Protein AF-E6PV03-F1 (afdb_monomer)

Foldseek 3Di:
DAAAPQQRFDFADDDDPDQWHHHPQQDDGPTDDDDGCSQLVVPPQPCSNQLSQLQHIFHPPDPVRVVLNVLSSVLSVLLSVQCRVPAHALVSLVVSVVVDPPVSNVSSLVRGPPPGPSSVRNVVSVVVVVVVVVVVVVVVVVVPPPPPQDFAPQLVVLLVVQLVVLVVVLVVCVVVVHDRDPVVSVVLSVLSVVLRSQCVVVVDRHQQPDDQVSLVVVCVVDPVVSQQSNVVSVVSCVVPHDYPDDHDRDDPPDDQLLVQADDPVCLVVLLVLLVPDPDLLLSLQLCCCQAQLAALQQLQQFFLLQWDDDPNFIWGCAQNDTHTDDPVSVVSLCVQPVCSNVRNDPDSHTSDPDHSVVSNVSNCVSSVDDSRNSSLNNLLVVVVVPPVPLVVCCRRNVDDSVSSVSSVVVVVVVVVVPPPPVVVVVVVCVVVVVDDD

Secondary structure (DSSP, 8-state):
-EE-TTT--EE--------EE--TTTSSS--SSPPPTT-GGGS--TTHHHHHHTS--EETT-HHHHHHHHHHHHHHHHHHHHTTTS---HHHHHHHHHHS-HHHHHHHHTTS-TT-HHHHHHHHHHHHHHHHHHHHHHHHHHTT-----PPPHHHHHHHHHHHHHHHHHHHHHHHTTPPP-HHHHHHHHHHHHHHHHHHHHTT--SGGG--HHHHHHHHHHS-HHHHHHHHHHHHHHHHHS--SSPPPP----PPPHHHHSPPGGGHHHHHHHHHT-S-HHHHHHHHHHHHH---HHHHTT-BGGGEEEETTEEEEEETTEEEEPPHHHHHHHHHH-GGGTTT------BS--S-HHHHHHHHHHHH-S-HHHHHHHHHHHHHHTT---HHHHHHHH---HHHHHHHHHHHHHHHHHHS-HHHHHHHHHHHTTS---

InterPro domains:
  IPR010998 Integrase/recombinase, N-terminal [G3DSA:1.10.150.130] (172-252)
  IPR044068 Core-binding (CB) domain [PS51900] (164-245)

Organism: NCBI:txid410659

Mean predicted aligned error: 17.63 Å

Nearest PDB structures (foldseek):
  1drg-assembly1_A  TM=5.886E-01  e=5.522E-05  Punavirus P1
  1z19-assembly1_B-2  TM=5.771E-01  e=4.514E-05  Lambdavirus lambda
  1p7d-assembly2_B  TM=5.827E-01  e=1.367E-04  Lambdavirus lambda
  5j0n-assembly1_H  TM=6.116E-01  e=5.891E-04  Lambdavirus lambda
  1z19-assembly1_A-2  TM=5.541E-01  e=4.816E-04  Lambdavirus lambda

Sequence (437 aa):
MRTCNVCGGSFTAPVQHDDRRHNCLSISGAVVGALPKECWQNSDHPYARDLLASMPSYLQRSAGTESSHRLRFAITTRVYGLTRDGRLTTEQVDELLRDFRPRSVHLFMERLPAHSSIRAQLENSLKQVRQRDKAETQAKKVLRERPVIMLPEDFERGVMLFVEKTHRIAEIKHRHGHRYSANTVRKRGYDARAFCEFLAGQGLQQWPQVAQHHLDDYISATDRWAAARAYTFLQFIRQNFRLTQRFVRPKLRLKPPAEAVMPIAEIPAVLKRLIGFSDPQAVVAGLFLALFAQTPTRSAGLTFGDFRKRDGRVEALFAEQWTPLDPLTTRYLEQLAPAVVDDAAVSDTRLFRYSAAYLGRKVGQAVGVPLRPLRLGAVANLIRSGITDRGALHRVLGVSLPTLAYVEKVFEWDLHMTVDPEMVKSRNEVIRGERTE

pLDDT: mean 84.19, std 11.65, range [42.91, 97.62]

Structure (mmCIF, N/CA/C/O backbone):
data_AF-E6PV03-F1
#
_entry.id   AF-E6PV03-F1
#
loop_
_atom_site.group_PDB
_atom_site.id
_atom_site.type_symbol
_atom_site.label_atom_id
_atom_site.label_alt_id
_atom_site.label_comp_id
_atom_site.label_asym_id
_atom_site.label_entity_id
_atom_site.label_seq_id
_atom_site.pdbx_PDB_ins_code
_atom_site.Cartn_x
_atom_site.Cartn_y
_atom_site.Cartn_z
_atom_site.occupancy
_atom_site.B_iso_or_equiv
_atom_site.auth_seq_id
_atom_site.auth_comp_id
_atom_site.auth_asym_id
_atom_site.auth_atom_id
_atom_site.pdbx_PDB_model_num
ATOM 1 N N . MET A 1 1 ? -5.466 -13.867 -51.553 1.00 78.56 1 MET A N 1
ATOM 2 C CA . MET A 1 1 ? -6.750 -13.607 -50.862 1.00 78.56 1 MET A CA 1
ATOM 3 C C . MET A 1 1 ? -6.515 -13.720 -49.357 1.00 78.56 1 MET A C 1
ATOM 5 O O . MET A 1 1 ? -5.754 -14.596 -48.962 1.00 78.56 1 MET A O 1
ATOM 9 N N . ARG A 1 2 ? -7.058 -12.815 -48.534 1.00 82.38 2 ARG A N 1
ATOM 10 C CA . ARG A 1 2 ? -6.877 -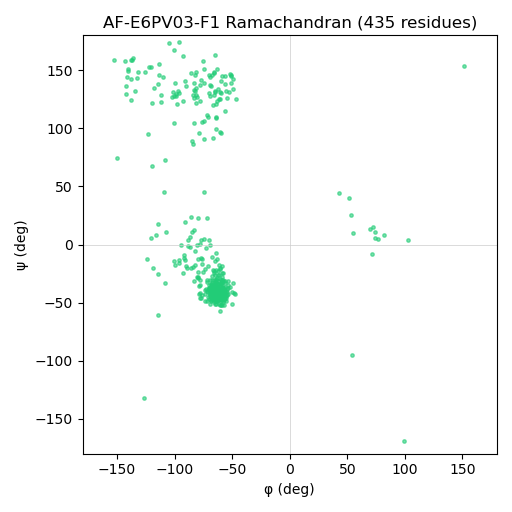12.782 -47.067 1.00 82.38 2 ARG A CA 1
ATOM 11 C C . ARG A 1 2 ? -8.238 -12.765 -46.366 1.00 82.38 2 ARG A C 1
ATOM 13 O O . ARG A 1 2 ? -9.171 -12.166 -46.888 1.00 82.38 2 ARG A O 1
ATOM 20 N N . THR A 1 3 ? -8.326 -13.360 -45.178 1.00 87.25 3 THR A N 1
ATOM 21 C CA . THR A 1 3 ? -9.543 -13.376 -44.347 1.00 87.25 3 THR A CA 1
ATOM 22 C C . THR A 1 3 ? -9.464 -12.303 -43.264 1.00 87.25 3 THR A C 1
ATOM 24 O O . THR A 1 3 ? -8.490 -12.249 -42.511 1.00 87.25 3 THR A O 1
ATOM 27 N N . CYS A 1 4 ? -10.491 -11.461 -43.157 1.00 87.62 4 CYS A N 1
ATOM 28 C CA . CYS A 1 4 ? -10.584 -10.437 -42.121 1.00 87.62 4 CYS A CA 1
ATOM 29 C C . CYS A 1 4 ? -10.710 -11.063 -40.726 1.00 87.62 4 CYS A C 1
ATOM 31 O O . CYS A 1 4 ? -11.600 -11.874 -40.476 1.00 87.62 4 CYS A O 1
ATOM 33 N N . ASN A 1 5 ? -9.871 -10.636 -39.782 1.00 87.50 5 ASN A N 1
ATOM 34 C CA . ASN A 1 5 ? -9.888 -11.125 -38.396 1.00 87.50 5 ASN A CA 1
ATOM 35 C C . ASN A 1 5 ? -11.018 -10.549 -37.512 1.00 87.50 5 ASN A C 1
ATOM 37 O O . ASN A 1 5 ? -11.038 -10.839 -36.313 1.00 87.50 5 ASN A O 1
ATOM 41 N N . VAL A 1 6 ? -11.911 -9.733 -38.087 1.00 89.62 6 VAL A N 1
ATOM 42 C CA . VAL A 1 6 ? -13.109 -9.179 -37.433 1.00 89.62 6 VAL A CA 1
ATOM 43 C C . VAL A 1 6 ? -14.378 -9.720 -38.092 1.00 89.62 6 VAL A C 1
ATOM 45 O O . VAL A 1 6 ? -15.160 -10.387 -37.429 1.00 89.62 6 VAL A O 1
ATOM 48 N N . CYS A 1 7 ? -14.587 -9.475 -39.391 1.00 87.88 7 CYS A N 1
ATOM 49 C CA . CYS A 1 7 ? -15.827 -9.877 -40.069 1.00 87.88 7 CYS A CA 1
ATOM 50 C C . CYS A 1 7 ? -15.788 -11.261 -40.731 1.00 87.88 7 CYS A C 1
ATOM 52 O O . CYS A 1 7 ? -16.811 -11.711 -41.230 1.00 87.88 7 CYS A O 1
ATOM 54 N N . GLY A 1 8 ? -14.626 -11.919 -40.811 1.00 86.44 8 GLY A N 1
ATOM 55 C CA . GLY A 1 8 ? -14.487 -13.218 -41.485 1.00 86.44 8 GLY A CA 1
ATOM 56 C C . GLY A 1 8 ? -14.582 -13.176 -43.017 1.00 86.44 8 GLY A C 1
ATOM 57 O O . GLY A 1 8 ? -14.267 -14.170 -43.664 1.00 86.44 8 GLY A O 1
ATOM 58 N N . GLY A 1 9 ? -14.948 -12.037 -43.612 1.00 86.94 9 GLY A N 1
ATOM 59 C CA . GLY A 1 9 ? -14.995 -11.855 -45.062 1.00 86.94 9 GLY A CA 1
ATOM 60 C C . GLY A 1 9 ? -13.611 -11.929 -45.712 1.00 86.94 9 GLY A C 1
ATOM 61 O O . GLY A 1 9 ? -12.599 -11.530 -45.121 1.00 86.94 9 GLY A O 1
ATOM 62 N N . SER A 1 10 ? -13.568 -12.434 -46.944 1.00 87.62 10 SER A N 1
ATOM 63 C CA . SER A 1 10 ? -12.335 -12.574 -47.723 1.00 87.62 10 SER A CA 1
ATOM 64 C C . SER A 1 10 ? -12.141 -11.418 -48.698 1.00 87.62 10 SER A C 1
ATOM 66 O O . SER A 1 10 ? -13.057 -11.069 -49.431 1.00 87.62 10 SER A O 1
ATOM 68 N N . PHE A 1 11 ? -10.942 -10.839 -48.726 1.00 84.06 11 PHE A N 1
ATOM 69 C CA . PHE A 1 11 ? -10.606 -9.695 -49.576 1.00 84.06 11 PHE A CA 1
ATOM 70 C C . PHE A 1 11 ? -9.243 -9.858 -50.261 1.00 84.06 11 PHE A C 1
ATOM 72 O O . PHE A 1 11 ? -8.391 -10.656 -49.844 1.00 84.06 11 PHE A O 1
ATOM 79 N N . THR A 1 12 ? -9.035 -9.095 -51.334 1.00 82.06 12 THR A N 1
ATOM 80 C CA . THR A 1 12 ? -7.774 -9.058 -52.080 1.00 82.06 12 THR A CA 1
ATOM 81 C C . THR A 1 12 ? -6.963 -7.845 -51.648 1.00 82.06 12 THR A C 1
ATOM 83 O O . THR A 1 12 ? -7.455 -6.723 -51.604 1.00 82.06 12 THR A O 1
ATOM 86 N N . ALA A 1 13 ? -5.703 -8.075 -51.304 1.00 79.44 13 ALA A N 1
ATOM 87 C CA . ALA A 1 13 ? -4.767 -7.033 -50.919 1.00 79.44 13 ALA A CA 1
ATOM 88 C C . ALA A 1 13 ? -3.371 -7.385 -51.450 1.00 79.44 13 ALA A C 1
ATOM 90 O O . ALA A 1 13 ? -3.120 -8.572 -51.702 1.00 79.44 13 ALA A O 1
ATOM 91 N N . PRO A 1 14 ? -2.472 -6.394 -51.606 1.00 78.31 14 PRO A N 1
ATOM 92 C CA . PRO A 1 14 ? -1.094 -6.637 -52.013 1.00 78.31 14 PRO A CA 1
ATOM 93 C C . PRO A 1 14 ? -0.421 -7.689 -51.128 1.00 78.31 14 PRO A C 1
ATOM 95 O O . PRO A 1 14 ? -0.708 -7.794 -49.930 1.00 78.31 14 PRO A O 1
ATOM 98 N N . VAL A 1 15 ? 0.478 -8.479 -51.717 1.00 73.31 15 VAL A N 1
ATOM 99 C CA . VAL A 1 15 ? 1.270 -9.452 -50.962 1.00 73.31 15 VAL A CA 1
ATOM 100 C C . VAL A 1 15 ? 2.161 -8.683 -49.990 1.00 73.31 15 VAL A C 1
ATOM 102 O O . VAL A 1 15 ? 3.094 -8.000 -50.393 1.00 73.31 15 VAL A O 1
ATOM 105 N N . GLN A 1 16 ? 1.857 -8.786 -48.700 1.00 69.12 16 GLN A N 1
ATOM 106 C CA . GLN A 1 16 ? 2.743 -8.347 -47.631 1.00 69.12 16 GLN A CA 1
ATOM 107 C C . GLN A 1 16 ? 3.406 -9.591 -47.044 1.00 69.12 16 GLN A C 1
ATOM 109 O O . GLN A 1 16 ? 2.703 -10.528 -46.663 1.00 69.12 16 GLN A O 1
ATOM 114 N N . HIS A 1 17 ? 4.735 -9.611 -46.960 1.00 71.88 17 HIS A N 1
ATOM 115 C CA . HIS A 1 17 ? 5.503 -10.695 -46.334 1.00 71.88 17 HIS A CA 1
ATOM 116 C C . HIS A 1 17 ? 5.414 -10.648 -44.793 1.00 71.88 17 HIS A C 1
ATOM 118 O O . HIS A 1 17 ? 6.428 -10.731 -44.104 1.00 71.88 17 HIS A O 1
ATOM 124 N N . ASP A 1 18 ? 4.210 -10.454 -44.243 1.00 75.31 18 ASP A N 1
ATOM 125 C CA . ASP A 1 18 ? 3.964 -10.399 -42.804 1.00 75.31 18 ASP A CA 1
ATOM 126 C C . ASP A 1 18 ? 3.027 -11.521 -42.332 1.00 75.31 18 ASP A C 1
ATOM 128 O O . ASP A 1 18 ? 1.977 -11.779 -42.912 1.00 75.31 18 ASP A O 1
ATOM 132 N N . ASP A 1 19 ? 3.389 -12.181 -41.229 1.00 79.44 19 ASP A N 1
ATOM 133 C CA . ASP A 1 19 ? 2.574 -13.242 -40.607 1.00 79.44 19 ASP A CA 1
ATOM 134 C C . ASP A 1 19 ? 1.430 -12.675 -39.745 1.00 79.44 19 ASP A C 1
ATOM 136 O O . ASP A 1 19 ? 0.974 -13.295 -38.772 1.00 79.44 19 ASP A O 1
ATOM 140 N N . ARG A 1 20 ? 1.004 -11.437 -40.014 1.00 83.25 20 ARG A N 1
ATOM 141 C CA . ARG A 1 20 ? -0.035 -10.780 -39.222 1.00 83.25 20 ARG A CA 1
ATOM 142 C C . ARG A 1 20 ? -1.399 -11.051 -39.829 1.00 83.25 20 ARG A C 1
ATOM 144 O O . ARG A 1 20 ? -1.598 -11.004 -41.039 1.00 83.25 20 ARG A O 1
ATOM 151 N N . ARG A 1 21 ? -2.386 -11.265 -38.962 1.00 84.44 21 ARG A N 1
ATOM 152 C CA . ARG A 1 21 ? -3.791 -11.198 -39.358 1.00 84.44 21 ARG A CA 1
ATOM 153 C C . ARG A 1 21 ? -4.241 -9.747 -39.364 1.00 84.44 21 ARG A C 1
ATOM 155 O O . ARG A 1 21 ? -4.018 -9.035 -38.386 1.00 84.44 21 ARG A O 1
ATOM 162 N N . HIS A 1 22 ? -4.905 -9.348 -40.441 1.00 86.12 22 HIS A N 1
ATOM 163 C CA . HIS A 1 22 ? -5.385 -7.987 -40.672 1.00 86.12 22 HIS A CA 1
ATOM 164 C C . HIS A 1 22 ? -6.913 -7.945 -40.678 1.00 86.12 22 HIS A C 1
ATOM 166 O O . HIS A 1 22 ? -7.572 -8.946 -40.971 1.00 86.12 22 HIS A O 1
ATOM 172 N N . ASN A 1 23 ? -7.469 -6.778 -40.366 1.00 88.06 23 ASN A N 1
ATOM 173 C CA . ASN A 1 23 ? -8.867 -6.473 -40.640 1.00 88.06 23 ASN A CA 1
ATOM 174 C C . ASN A 1 23 ? -8.988 -5.697 -41.967 1.00 88.06 23 ASN A C 1
ATOM 176 O O . ASN A 1 23 ? -7.983 -5.316 -42.566 1.00 88.06 23 ASN A O 1
ATOM 180 N N . CYS A 1 24 ? -10.217 -5.443 -42.418 1.00 84.50 24 CYS A N 1
ATOM 181 C CA . CYS A 1 24 ? -10.499 -4.735 -43.674 1.00 84.50 24 CYS A CA 1
ATOM 182 C C . CYS A 1 24 ? -10.019 -3.265 -43.734 1.00 84.50 24 CYS A C 1
ATOM 184 O O . CYS A 1 24 ? -10.130 -2.642 -44.782 1.00 84.50 24 CYS A O 1
ATOM 186 N N . LEU A 1 25 ? -9.535 -2.701 -42.626 1.00 84.25 25 LEU A N 1
ATOM 187 C CA . LEU A 1 25 ? -9.000 -1.342 -42.486 1.00 84.25 25 LEU A CA 1
ATOM 188 C C . LEU A 1 25 ? -7.492 -1.328 -42.155 1.00 84.25 25 LEU A C 1
ATOM 190 O O . LEU A 1 25 ? -6.814 -0.350 -42.444 1.00 84.25 25 LEU A O 1
ATOM 194 N N . SER A 1 26 ? -6.953 -2.383 -41.534 1.00 78.38 26 SER A N 1
ATOM 195 C CA . SER A 1 26 ? -5.606 -2.382 -40.942 1.00 78.38 26 SER A CA 1
ATOM 196 C C . SER A 1 26 ? -4.474 -2.733 -41.911 1.00 78.38 26 SER A C 1
ATOM 198 O O . SER A 1 26 ? -3.322 -2.781 -41.482 1.00 78.38 26 SER A O 1
ATOM 200 N N . ILE A 1 27 ? -4.781 -3.051 -43.170 1.00 75.06 27 ILE A N 1
ATOM 201 C CA . ILE A 1 27 ? -3.772 -3.408 -44.168 1.00 75.06 27 ILE A CA 1
ATOM 202 C C . ILE A 1 27 ? -3.180 -2.141 -44.795 1.00 75.06 27 ILE A C 1
ATOM 204 O O . ILE A 1 27 ? -3.905 -1.255 -45.242 1.00 75.06 27 ILE A O 1
ATOM 208 N N . SER A 1 28 ? -1.852 -2.029 -44.810 1.00 57.84 28 SER A N 1
ATOM 209 C CA . SER A 1 28 ? -1.149 -0.916 -45.457 1.00 57.84 28 SER A CA 1
ATOM 210 C C . SER A 1 28 ? -1.178 -1.072 -46.984 1.00 57.84 28 SER A C 1
ATOM 212 O O . SER A 1 28 ? -0.322 -1.715 -47.584 1.00 57.84 28 SER A O 1
ATOM 214 N N . GLY A 1 29 ? -2.204 -0.502 -47.611 1.00 60.34 29 GLY A N 1
ATOM 215 C CA . GLY A 1 29 ? -2.418 -0.498 -49.059 1.00 60.34 29 GLY A CA 1
ATOM 216 C C . GLY A 1 29 ? -3.909 -0.421 -49.382 1.00 60.34 29 GLY A C 1
ATOM 217 O O . GLY A 1 29 ? -4.735 -0.832 -48.569 1.00 60.34 29 GLY A O 1
ATOM 218 N N . ALA A 1 30 ? -4.273 0.111 -50.551 1.00 59.94 30 ALA A N 1
ATOM 219 C CA . ALA A 1 30 ? -5.663 0.065 -50.995 1.00 59.94 30 ALA A CA 1
ATOM 220 C C . ALA A 1 30 ? -6.094 -1.406 -51.121 1.00 59.94 30 ALA A C 1
ATOM 222 O O . ALA A 1 30 ? -5.427 -2.197 -51.793 1.00 59.94 30 ALA A O 1
ATOM 223 N N . VAL A 1 31 ? -7.186 -1.786 -50.451 1.00 67.56 31 VAL A N 1
ATOM 224 C CA . VAL A 1 31 ? -7.862 -3.057 -50.735 1.00 67.56 31 VAL A CA 1
ATOM 225 C C . VAL A 1 31 ? -8.179 -3.064 -52.230 1.00 67.56 31 VAL A C 1
ATOM 227 O O . VAL A 1 31 ? -8.746 -2.105 -52.750 1.00 67.56 31 VAL A O 1
ATOM 230 N N . VAL A 1 32 ? -7.750 -4.108 -52.938 1.00 66.69 32 VAL A N 1
ATOM 231 C CA . VAL A 1 32 ? -7.944 -4.201 -54.386 1.00 66.69 32 VAL A CA 1
ATOM 232 C C . VAL A 1 32 ? -9.354 -4.734 -54.621 1.00 66.69 32 VAL A C 1
ATOM 234 O O . VAL A 1 32 ? -9.609 -5.921 -54.416 1.00 66.69 32 VAL A O 1
ATOM 237 N N . GLY A 1 33 ? -10.269 -3.851 -55.025 1.00 71.50 33 GLY A N 1
ATOM 238 C CA . GLY A 1 33 ? -11.676 -4.173 -55.284 1.00 71.50 33 GLY A CA 1
ATOM 239 C C . GLY A 1 33 ? -12.627 -3.815 -54.135 1.00 71.50 33 GLY A C 1
ATOM 240 O O . GLY A 1 33 ? -12.268 -3.096 -53.204 1.00 71.50 33 GLY A O 1
ATOM 241 N N . ALA A 1 34 ? -13.871 -4.295 -54.224 1.00 78.44 34 ALA A N 1
ATOM 242 C CA . ALA A 1 34 ? -14.907 -4.026 -53.227 1.00 78.44 34 ALA A CA 1
ATOM 243 C C . ALA A 1 34 ? -14.629 -4.742 -51.892 1.00 78.44 34 ALA A C 1
ATOM 245 O O . ALA A 1 34 ? -14.115 -5.863 -51.862 1.00 78.44 34 ALA A O 1
ATOM 246 N N . LEU A 1 35 ? -15.005 -4.106 -50.778 1.00 83.88 35 LEU A N 1
ATOM 247 C CA . LEU A 1 35 ? -14.954 -4.729 -49.455 1.00 83.88 35 LEU A CA 1
ATOM 248 C C . LEU A 1 35 ? -15.950 -5.906 -49.366 1.00 83.88 35 LEU A C 1
ATOM 250 O O . LEU A 1 35 ? -17.018 -5.836 -49.978 1.00 83.88 35 LEU A O 1
ATOM 254 N N . PRO A 1 36 ? -15.656 -6.957 -48.573 1.00 85.12 36 PRO A N 1
ATOM 255 C CA . PRO A 1 36 ? -16.579 -8.076 -48.365 1.00 85.12 36 PRO A CA 1
ATOM 256 C C . PRO A 1 36 ? -17.933 -7.594 -47.840 1.00 85.12 36 PRO A C 1
ATOM 258 O O . PRO A 1 36 ? -17.967 -6.673 -47.024 1.00 85.12 36 PRO A O 1
ATOM 261 N N . LYS A 1 37 ? -19.045 -8.227 -48.234 1.00 86.62 37 LYS A N 1
ATOM 262 C CA . LYS A 1 37 ? -20.396 -7.830 -47.780 1.00 86.62 37 LYS A CA 1
ATOM 263 C C . LYS A 1 37 ? -20.526 -7.835 -46.254 1.00 86.62 37 LYS A C 1
ATOM 265 O O . LYS A 1 37 ? -21.228 -7.007 -45.692 1.00 86.62 37 LYS A O 1
ATOM 270 N N . GLU A 1 38 ? -19.795 -8.721 -45.588 1.00 88.94 38 GLU A N 1
ATOM 271 C CA . GLU A 1 38 ? -19.766 -8.886 -44.134 1.00 88.94 38 GLU A CA 1
ATOM 272 C C . GLU A 1 38 ? -18.933 -7.801 -43.429 1.00 88.94 38 GLU A C 1
ATOM 274 O O . GLU A 1 38 ? -18.936 -7.702 -42.201 1.00 88.94 38 GLU A O 1
ATOM 279 N N . CYS A 1 39 ? -18.164 -7.001 -44.176 1.00 88.44 39 CYS A N 1
ATOM 280 C CA . CYS A 1 39 ? -17.342 -5.938 -43.617 1.00 88.44 39 CYS A CA 1
ATOM 281 C C . CYS A 1 39 ? -18.209 -4.920 -42.883 1.00 88.44 39 CYS A C 1
ATOM 283 O O . CYS A 1 39 ? -19.153 -4.378 -43.447 1.00 88.44 39 CYS A O 1
ATOM 285 N N . TRP A 1 40 ? -17.832 -4.568 -41.653 1.00 89.50 40 TRP A N 1
ATOM 286 C CA . TRP A 1 40 ? -18.573 -3.559 -40.899 1.00 89.50 40 TRP A CA 1
ATOM 287 C C . TRP A 1 40 ? -18.553 -2.186 -41.583 1.00 89.50 40 TRP A C 1
ATOM 289 O O . TRP A 1 40 ? -19.465 -1.403 -41.372 1.00 89.50 40 TRP A O 1
ATOM 299 N N . GLN A 1 41 ? -17.578 -1.887 -42.448 1.00 87.25 41 GLN A N 1
ATOM 300 C CA . GLN A 1 41 ? -17.604 -0.647 -43.243 1.00 87.25 41 GLN A CA 1
ATOM 301 C C . GLN A 1 41 ? -18.746 -0.612 -44.270 1.00 87.25 41 GLN A C 1
ATOM 303 O O . GLN A 1 41 ? -19.136 0.472 -44.679 1.00 87.25 41 GLN A O 1
ATOM 308 N N . ASN A 1 42 ? -19.279 -1.773 -44.663 1.00 87.75 42 ASN A N 1
ATOM 309 C CA . ASN A 1 42 ? -20.459 -1.886 -45.522 1.00 87.75 42 ASN A CA 1
ATOM 310 C C . ASN A 1 42 ? -21.768 -1.899 -44.716 1.00 87.75 42 ASN A C 1
ATOM 312 O O . ASN A 1 42 ? -22.841 -2.016 -45.298 1.00 87.75 42 ASN A O 1
ATOM 316 N N . SER A 1 43 ? -21.691 -1.828 -43.384 1.00 84.69 43 SER A N 1
ATOM 317 C CA . SER A 1 43 ? -22.871 -1.628 -42.548 1.00 84.69 43 SER A CA 1
ATOM 318 C C . SER A 1 43 ? -23.167 -0.137 -42.416 1.00 84.69 43 SER A C 1
ATOM 320 O O . SER A 1 43 ? -22.238 0.663 -42.307 1.00 84.69 43 SER A O 1
ATOM 322 N N . ASP A 1 44 ? -24.443 0.226 -42.298 1.00 87.06 44 ASP A N 1
ATOM 323 C CA . ASP A 1 44 ? -24.880 1.599 -41.990 1.00 87.06 44 ASP A CA 1
ATOM 324 C C . ASP A 1 44 ? -24.586 2.008 -40.528 1.00 87.06 44 ASP A C 1
ATOM 326 O O . ASP A 1 44 ? -25.241 2.877 -39.953 1.00 87.06 44 ASP A O 1
ATOM 330 N N . HIS A 1 45 ? -23.617 1.358 -39.875 1.00 91.38 45 HIS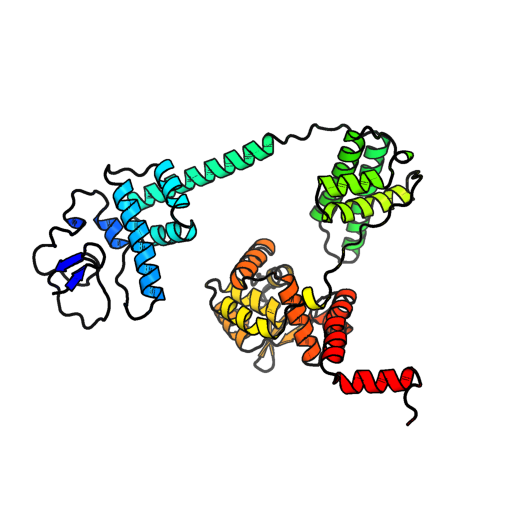 A N 1
ATOM 331 C CA . HIS A 1 45 ? -23.293 1.606 -38.482 1.00 91.38 45 HIS A CA 1
ATOM 332 C C . HIS A 1 45 ? -22.381 2.842 -38.347 1.00 91.38 45 HIS A C 1
ATOM 334 O O . HIS A 1 45 ? -21.238 2.825 -38.823 1.00 91.38 45 HIS A O 1
ATOM 340 N N . PRO A 1 46 ? -22.795 3.880 -37.596 1.00 91.12 46 PRO A N 1
ATOM 341 C CA . PRO A 1 46 ? -22.131 5.189 -37.584 1.00 91.12 46 PRO A CA 1
ATOM 342 C C . PRO A 1 46 ? -20.682 5.148 -37.078 1.00 91.12 46 PRO A C 1
ATOM 344 O O . PRO A 1 46 ? -19.859 5.971 -37.469 1.00 91.12 46 PRO A O 1
ATOM 347 N N . TYR A 1 47 ? -20.349 4.167 -36.235 1.00 93.62 47 TYR A N 1
ATOM 348 C CA . TYR A 1 47 ? -19.008 4.001 -35.657 1.00 93.62 47 TYR A CA 1
ATOM 349 C C . TYR A 1 47 ? -18.209 2.826 -36.230 1.00 93.62 47 TYR A C 1
ATOM 351 O O . TYR A 1 47 ? -17.173 2.470 -35.669 1.00 93.62 47 TYR A O 1
ATOM 359 N N . ALA A 1 48 ? -18.661 2.190 -37.318 1.00 91.69 48 ALA A N 1
ATOM 360 C CA . ALA A 1 48 ? -18.027 0.972 -37.831 1.00 91.69 48 ALA A CA 1
ATOM 361 C C . ALA A 1 48 ? -16.524 1.140 -38.095 1.00 91.69 48 ALA A C 1
ATOM 363 O O . ALA A 1 48 ? -15.720 0.284 -37.722 1.00 91.69 48 ALA A O 1
ATOM 364 N N . ARG A 1 49 ? -16.136 2.266 -38.705 1.00 90.69 49 ARG A N 1
ATOM 365 C CA . ARG A 1 49 ? -14.740 2.569 -39.036 1.00 90.69 49 ARG A CA 1
ATOM 366 C C . ARG A 1 49 ? -13.870 2.730 -37.788 1.00 90.69 49 ARG A C 1
ATOM 368 O O . ARG A 1 49 ? -12.800 2.130 -37.719 1.00 90.69 49 ARG A O 1
ATOM 375 N N . ASP A 1 50 ? -14.341 3.478 -36.795 1.00 91.81 50 ASP A N 1
ATOM 376 C CA . ASP A 1 50 ? -13.613 3.716 -35.542 1.00 91.81 50 ASP A CA 1
ATOM 377 C C . ASP A 1 50 ? -13.463 2.430 -34.722 1.00 91.81 50 ASP A C 1
ATOM 379 O O . ASP A 1 50 ? -12.394 2.137 -34.180 1.00 91.81 50 ASP A O 1
ATOM 383 N N . LEU A 1 51 ? -14.520 1.616 -34.680 1.00 93.12 51 LEU A N 1
ATOM 384 C CA . LEU A 1 51 ? -14.510 0.324 -34.000 1.00 93.12 51 LEU A CA 1
ATOM 385 C C . LEU A 1 51 ? -13.562 -0.662 -34.690 1.00 93.12 51 LEU A C 1
ATOM 387 O O . LEU A 1 51 ? -12.804 -1.352 -34.006 1.00 93.12 51 LEU A O 1
ATOM 391 N N . LEU A 1 52 ? -13.511 -0.679 -36.024 1.00 91.06 52 LEU A N 1
ATOM 392 C CA . LEU A 1 52 ? -12.508 -1.450 -36.766 1.00 91.06 52 LEU A CA 1
ATOM 393 C C . LEU A 1 52 ? -11.081 -0.933 -36.533 1.00 91.06 52 LEU A C 1
ATOM 395 O O . LEU A 1 52 ? -10.157 -1.739 -36.416 1.00 91.06 52 LEU A O 1
ATOM 399 N N . ALA A 1 53 ? -10.882 0.381 -36.408 1.00 88.56 53 ALA A N 1
ATOM 400 C CA . ALA A 1 53 ? -9.570 0.963 -36.117 1.00 88.56 53 ALA A CA 1
ATOM 401 C C . ALA A 1 53 ? -9.019 0.523 -34.746 1.00 88.56 53 ALA A C 1
ATOM 403 O O . ALA A 1 53 ? -7.808 0.369 -34.588 1.00 88.56 53 ALA A O 1
ATOM 404 N N . SER A 1 54 ? -9.895 0.220 -33.779 1.00 90.75 54 SER A N 1
ATOM 405 C CA . SER A 1 54 ? -9.497 -0.308 -32.461 1.00 90.75 54 SER A CA 1
ATOM 406 C C . SER A 1 54 ? -8.903 -1.731 -32.491 1.00 90.75 54 SER A C 1
ATOM 408 O O . SER A 1 54 ? -8.336 -2.189 -31.491 1.00 90.75 54 SER A O 1
ATOM 410 N N . MET A 1 55 ? -9.011 -2.431 -33.630 1.00 91.44 55 MET A N 1
ATOM 411 C CA . MET A 1 55 ? -8.619 -3.831 -33.824 1.00 91.44 55 MET A CA 1
ATOM 412 C C . MET A 1 55 ? -7.353 -3.955 -34.693 1.00 91.44 55 MET A C 1
ATOM 414 O O . MET A 1 55 ? -7.448 -4.376 -35.843 1.00 91.44 55 MET A O 1
ATOM 418 N N . PRO A 1 56 ? -6.149 -3.621 -34.193 1.00 85.12 56 PRO A N 1
ATOM 419 C CA . PRO A 1 56 ? -4.943 -3.632 -35.016 1.00 85.12 56 PRO A CA 1
ATOM 420 C C . PRO A 1 56 ? -4.577 -5.041 -35.492 1.00 85.12 56 PRO A C 1
ATOM 422 O O . PRO A 1 56 ? -4.990 -6.049 -34.906 1.00 85.12 56 PRO A O 1
ATOM 425 N N . SER A 1 57 ? -3.722 -5.102 -36.513 1.00 86.62 57 SER A N 1
ATOM 426 C CA . SER A 1 57 ? -3.136 -6.362 -36.959 1.00 86.62 57 SER A CA 1
ATOM 427 C C . SER A 1 57 ? -2.347 -7.044 -35.833 1.00 86.62 57 SER A C 1
ATOM 429 O O . SER A 1 57 ? -1.744 -6.387 -34.977 1.00 86.62 57 SER A O 1
ATOM 431 N N . TYR A 1 58 ? -2.372 -8.378 -35.790 1.00 85.62 58 TYR A N 1
ATOM 432 C CA . TYR A 1 58 ? -1.694 -9.145 -34.740 1.00 85.62 58 TYR A CA 1
ATOM 433 C C . TYR A 1 58 ? -1.017 -10.406 -35.278 1.00 85.62 58 TYR A C 1
ATOM 435 O O . TYR A 1 58 ? -1.480 -11.015 -36.241 1.00 85.62 58 TYR A O 1
ATOM 443 N N . LEU A 1 59 ? 0.080 -10.806 -34.629 1.00 82.25 59 LEU A N 1
ATOM 444 C CA . LEU A 1 59 ? 0.812 -12.040 -34.923 1.00 82.25 59 LEU A CA 1
ATOM 445 C C . LEU A 1 59 ? 0.125 -13.241 -34.257 1.00 82.25 59 LEU A C 1
ATOM 447 O O . LEU A 1 59 ? -0.096 -13.242 -33.041 1.00 82.25 59 LEU A O 1
ATOM 451 N N . GLN A 1 60 ? -0.151 -14.292 -35.031 1.00 75.19 60 GLN A N 1
ATOM 452 C CA . GLN A 1 60 ? -0.833 -15.504 -34.547 1.00 75.19 60 GLN A CA 1
ATOM 453 C C . GLN A 1 60 ? 0.087 -16.453 -33.742 1.00 75.19 60 GLN A C 1
ATOM 455 O O . GLN A 1 60 ? -0.354 -17.487 -33.260 1.00 75.19 60 GLN A O 1
ATOM 460 N N . ARG A 1 61 ? 1.368 -16.112 -33.556 1.00 73.50 61 ARG A N 1
ATOM 461 C CA . ARG A 1 61 ? 2.394 -17.039 -33.044 1.00 73.50 61 ARG A CA 1
ATOM 462 C C . ARG A 1 61 ? 2.301 -17.383 -31.540 1.00 73.50 61 ARG A C 1
ATOM 464 O O . ARG A 1 61 ? 3.100 -18.187 -31.079 1.00 73.50 61 ARG A O 1
ATOM 471 N N . SER A 1 62 ? 1.377 -16.806 -30.755 1.00 75.00 62 SER A N 1
ATOM 472 C CA . SER A 1 62 ? 1.276 -17.098 -29.309 1.00 75.00 62 SER A CA 1
ATOM 473 C C . SER A 1 62 ? -0.163 -17.181 -28.781 1.00 75.00 62 SER A C 1
ATOM 475 O O . SER A 1 62 ? -1.022 -16.377 -29.143 1.00 75.00 62 SER A O 1
ATOM 477 N N . ALA A 1 63 ? -0.411 -18.085 -27.826 1.00 75.88 63 ALA A N 1
ATOM 478 C CA . ALA A 1 63 ? -1.706 -18.199 -27.141 1.00 75.88 63 ALA A CA 1
ATOM 479 C C . ALA A 1 63 ? -2.126 -16.892 -26.429 1.00 75.88 63 ALA A C 1
ATOM 481 O O . ALA A 1 63 ? -3.313 -16.571 -26.326 1.00 75.88 63 ALA A O 1
ATOM 482 N N . GLY A 1 64 ? -1.150 -16.097 -25.969 1.00 82.56 64 GLY A N 1
ATOM 483 C CA . GLY A 1 64 ? -1.391 -14.803 -25.327 1.00 82.56 64 GLY A CA 1
ATOM 484 C C . GLY A 1 64 ? -1.882 -13.722 -26.297 1.00 82.56 64 GLY A C 1
ATOM 485 O O . GLY A 1 64 ? -2.801 -12.966 -25.960 1.00 82.56 64 GLY A O 1
ATOM 486 N N . THR A 1 65 ? -1.321 -13.658 -27.511 1.00 82.62 65 THR A N 1
ATOM 487 C CA . THR A 1 65 ? -1.775 -12.714 -28.547 1.00 82.62 65 THR A CA 1
ATOM 488 C C . THR A 1 65 ? -3.171 -13.063 -29.046 1.00 82.62 65 THR A C 1
ATOM 490 O O . THR A 1 65 ? -3.990 -12.159 -29.219 1.00 82.62 65 THR A O 1
ATOM 493 N N . GLU A 1 66 ? -3.480 -14.353 -29.183 1.00 84.00 66 GLU A N 1
ATOM 494 C CA . GLU A 1 66 ? -4.818 -14.818 -29.550 1.00 84.00 66 GLU A CA 1
ATOM 495 C C . GLU A 1 66 ? -5.856 -14.528 -28.458 1.00 84.00 66 GLU A C 1
ATOM 497 O O . GLU A 1 66 ? -6.903 -13.951 -28.747 1.00 84.00 66 GLU A O 1
ATOM 502 N N . SER A 1 67 ? -5.549 -14.827 -27.192 1.00 85.62 67 SER A N 1
ATOM 503 C CA . SER A 1 67 ? -6.440 -14.515 -26.062 1.00 85.62 67 SER A CA 1
ATOM 504 C C . SER A 1 67 ? -6.721 -13.011 -25.961 1.00 85.62 67 SER A C 1
ATOM 506 O O . SER A 1 67 ? -7.861 -12.586 -25.767 1.00 85.62 67 SER A O 1
ATOM 508 N N . SER A 1 68 ? -5.690 -12.186 -26.170 1.00 86.19 68 SER A N 1
ATOM 509 C CA . SER A 1 68 ? -5.819 -10.724 -26.193 1.00 86.19 68 SER A CA 1
ATOM 510 C C . SER A 1 68 ? -6.623 -10.224 -27.395 1.00 86.19 68 SER A C 1
ATOM 512 O O . SER A 1 68 ? -7.299 -9.202 -27.298 1.00 86.19 68 SER A O 1
ATOM 514 N N . HIS A 1 69 ? -6.538 -10.895 -28.549 1.00 89.88 69 HIS A N 1
ATOM 515 C CA . HIS A 1 69 ? -7.381 -10.603 -29.714 1.00 89.88 69 HIS A CA 1
ATOM 516 C C . HIS A 1 69 ? -8.840 -10.965 -29.447 1.00 89.88 69 HIS A C 1
ATOM 518 O O . HIS A 1 69 ? -9.699 -10.117 -29.646 1.00 89.88 69 HIS A O 1
ATOM 524 N N . ARG A 1 70 ? -9.122 -12.164 -28.921 1.00 90.88 70 ARG A N 1
ATOM 525 C CA . ARG A 1 70 ? -10.487 -12.617 -28.596 1.00 90.88 70 ARG A CA 1
ATOM 526 C C . ARG A 1 70 ? -11.180 -11.683 -27.607 1.00 90.88 70 ARG A C 1
ATOM 528 O O . ARG A 1 70 ? -12.315 -11.288 -27.845 1.00 90.88 70 ARG A O 1
ATOM 535 N N . LEU A 1 71 ? -10.485 -11.274 -26.542 1.00 91.81 71 LEU A N 1
ATOM 536 C CA . LEU A 1 71 ? -11.028 -10.316 -25.574 1.00 91.81 71 LEU A CA 1
ATOM 537 C C . LEU A 1 71 ? -11.340 -8.962 -26.223 1.00 91.81 71 LEU A C 1
ATOM 539 O O . LEU A 1 71 ? -12.393 -8.387 -25.967 1.00 91.81 71 LEU A O 1
ATOM 543 N N . ARG A 1 72 ? -10.436 -8.453 -27.069 1.00 92.31 72 ARG A N 1
ATOM 544 C CA . ARG A 1 72 ? -10.666 -7.196 -27.795 1.00 92.31 72 ARG A CA 1
ATOM 545 C C . ARG A 1 72 ? -11.844 -7.317 -28.748 1.00 92.31 72 ARG A C 1
ATOM 547 O O . ARG A 1 72 ? -12.732 -6.483 -28.697 1.00 92.31 72 ARG A O 1
ATOM 554 N N . PHE A 1 73 ? -11.888 -8.386 -29.533 1.00 94.25 73 PHE A N 1
ATOM 555 C CA . PHE A 1 73 ? -12.988 -8.668 -30.443 1.00 94.25 73 PHE A CA 1
ATOM 556 C C . PHE A 1 73 ? -14.332 -8.732 -29.706 1.00 94.25 73 PHE A C 1
ATOM 558 O O . PHE A 1 73 ? -15.299 -8.137 -30.171 1.00 94.25 73 PHE A O 1
ATOM 565 N N . ALA A 1 74 ? -14.384 -9.367 -28.531 1.00 95.81 74 ALA A N 1
ATOM 566 C CA . ALA A 1 74 ? -15.588 -9.419 -27.704 1.00 95.81 74 ALA A CA 1
ATOM 567 C C . ALA A 1 74 ? -16.042 -8.022 -27.241 1.00 95.81 74 ALA A C 1
ATOM 569 O O . ALA A 1 74 ? -17.214 -7.685 -27.397 1.00 95.81 74 ALA A O 1
ATOM 570 N N . ILE A 1 75 ? -15.122 -7.187 -26.741 1.00 96.31 75 ILE A N 1
ATOM 571 C CA . ILE A 1 75 ? -15.435 -5.809 -26.321 1.00 96.31 75 ILE A CA 1
ATOM 572 C C . ILE A 1 75 ? -15.889 -4.974 -27.522 1.00 96.31 75 ILE A C 1
ATOM 574 O O . ILE A 1 75 ? -16.932 -4.331 -27.463 1.00 96.31 75 ILE A O 1
ATOM 578 N N . THR A 1 76 ? -15.143 -5.012 -28.626 1.00 95.06 76 THR A N 1
ATOM 579 C CA . THR A 1 76 ? -15.452 -4.258 -29.845 1.00 95.06 76 THR A CA 1
ATOM 580 C C . THR A 1 76 ? -16.810 -4.664 -30.421 1.00 95.06 76 THR A C 1
ATOM 582 O O . THR A 1 76 ? -17.592 -3.796 -30.794 1.00 95.06 76 THR A O 1
ATOM 585 N N . THR A 1 77 ? -17.134 -5.961 -30.427 1.00 95.00 77 THR A N 1
ATOM 586 C CA . THR A 1 77 ? -18.442 -6.477 -30.868 1.00 95.00 77 THR A CA 1
ATOM 587 C C . THR A 1 77 ? -19.561 -6.052 -29.924 1.00 95.00 77 THR A C 1
ATOM 589 O O . THR A 1 77 ? -20.636 -5.673 -30.383 1.00 95.00 77 THR A O 1
ATOM 592 N N . ARG A 1 78 ? -19.315 -6.053 -28.606 1.00 95.81 78 ARG A N 1
ATOM 593 C CA . ARG A 1 78 ? -20.296 -5.562 -27.634 1.00 95.81 78 ARG A CA 1
ATOM 594 C C . ARG A 1 78 ? -20.589 -4.080 -27.856 1.00 95.81 78 ARG A C 1
ATOM 596 O O . ARG A 1 78 ? -21.751 -3.710 -27.949 1.00 95.81 78 ARG A O 1
ATOM 603 N N . VAL A 1 79 ? -19.559 -3.247 -28.003 1.00 95.25 79 VAL A N 1
ATOM 604 C CA . VAL A 1 79 ? -19.726 -1.805 -28.257 1.00 95.25 79 VAL A CA 1
ATOM 605 C C . VAL A 1 79 ? -20.403 -1.552 -29.605 1.00 95.25 79 VAL A C 1
ATOM 607 O O . VAL A 1 79 ? -21.283 -0.700 -29.682 1.00 95.25 79 VAL A O 1
ATOM 610 N N . TYR A 1 80 ? -20.061 -2.320 -30.641 1.00 94.00 80 TYR A N 1
ATOM 611 C CA . TYR A 1 80 ? -20.757 -2.287 -31.929 1.00 94.00 80 TYR A CA 1
ATOM 612 C C . TYR A 1 80 ? -22.258 -2.578 -31.763 1.00 94.00 80 TYR A C 1
ATOM 614 O O . TYR A 1 80 ? -23.094 -1.820 -32.232 1.00 94.00 80 TYR A O 1
ATOM 622 N N . GLY A 1 81 ? -22.629 -3.618 -31.011 1.00 93.44 81 GLY A N 1
ATOM 623 C CA . GLY A 1 81 ? -24.039 -3.909 -30.726 1.00 93.44 81 GLY A CA 1
ATOM 624 C C . GLY A 1 81 ? -24.751 -2.792 -29.953 1.00 93.44 81 GLY A C 1
ATOM 625 O O . GLY A 1 81 ? -25.871 -2.425 -30.296 1.00 93.44 81 GLY A O 1
ATOM 626 N N . LEU A 1 82 ? -24.089 -2.219 -28.944 1.00 92.56 82 LEU A N 1
ATOM 627 C CA . LEU A 1 82 ? -24.656 -1.175 -28.081 1.00 92.56 82 LEU A CA 1
ATOM 628 C C . LEU A 1 82 ? -24.829 0.182 -28.778 1.00 92.56 82 LEU A C 1
ATOM 630 O O . LEU A 1 82 ? -25.576 1.017 -28.280 1.00 92.56 82 LEU A O 1
ATOM 634 N N . THR A 1 83 ? -24.143 0.416 -29.901 1.00 93.06 83 THR A N 1
ATOM 635 C CA . THR A 1 83 ? -24.095 1.731 -30.564 1.00 93.06 83 THR A CA 1
ATOM 636 C C . THR A 1 83 ? -24.750 1.775 -31.936 1.00 93.06 83 THR A C 1
ATOM 638 O O . THR A 1 83 ? -24.561 2.740 -32.681 1.00 93.06 83 THR A O 1
ATOM 641 N N . ARG A 1 84 ? -25.587 0.774 -32.233 1.00 89.06 84 ARG A N 1
ATOM 642 C CA . ARG A 1 84 ? -26.332 0.674 -33.491 1.00 89.06 84 ARG A CA 1
ATOM 643 C C . ARG A 1 84 ? -27.205 1.900 -33.764 1.00 89.06 84 ARG A C 1
ATOM 645 O O . ARG A 1 84 ? -27.251 2.362 -34.897 1.00 89.06 84 ARG A O 1
ATOM 652 N N . ASP A 1 85 ? -27.788 2.478 -32.717 1.00 87.81 85 ASP A N 1
ATOM 653 C CA . ASP A 1 85 ? -28.643 3.671 -32.802 1.00 87.81 85 ASP A CA 1
ATOM 654 C C . ASP A 1 85 ? -27.842 4.988 -32.780 1.00 87.81 85 ASP A C 1
ATOM 656 O O . ASP A 1 85 ? -28.386 6.077 -32.600 1.00 87.81 85 ASP A O 1
ATOM 660 N N . GLY A 1 86 ? -26.515 4.909 -32.910 1.00 88.69 86 GLY A N 1
ATOM 661 C CA . GLY A 1 86 ? -25.644 6.078 -32.951 1.00 88.69 86 GLY A CA 1
ATOM 662 C C . GLY A 1 86 ? -25.444 6.771 -31.607 1.00 88.69 86 GLY A C 1
ATOM 663 O O . GLY A 1 86 ? -24.860 7.852 -31.573 1.00 88.69 86 GLY A O 1
ATOM 664 N N . ARG A 1 87 ? -25.865 6.179 -30.488 1.00 90.44 87 ARG A N 1
ATOM 665 C CA . ARG A 1 87 ? -25.622 6.717 -29.143 1.00 90.44 87 ARG A CA 1
ATOM 666 C C . ARG A 1 87 ? -25.240 5.611 -28.174 1.00 90.44 87 ARG A C 1
ATOM 668 O O . ARG A 1 87 ? -25.789 4.519 -28.237 1.00 90.44 87 ARG A O 1
ATOM 675 N N . LEU A 1 88 ? -24.320 5.927 -27.270 1.00 91.81 88 LEU A N 1
ATOM 676 C CA . LEU A 1 88 ? -23.955 5.092 -26.138 1.00 91.81 88 LEU A CA 1
ATOM 677 C C . LEU A 1 88 ? -24.397 5.771 -24.841 1.00 91.81 88 LEU A C 1
ATOM 679 O O . LEU A 1 88 ? -24.006 6.905 -24.560 1.00 91.81 88 LEU A O 1
ATOM 683 N N . THR A 1 89 ? -25.213 5.071 -24.062 1.00 92.62 89 THR A N 1
ATOM 684 C CA . THR A 1 89 ? -25.751 5.551 -22.782 1.00 92.62 89 THR A CA 1
ATOM 685 C C . THR A 1 89 ? -24.881 5.128 -21.601 1.00 92.62 89 THR A C 1
ATOM 687 O O . THR A 1 89 ? -24.078 4.192 -21.682 1.00 92.62 89 THR A O 1
ATOM 690 N N . THR A 1 90 ? -25.065 5.803 -20.468 1.00 91.31 90 THR A N 1
ATOM 691 C CA . THR A 1 90 ? -24.352 5.506 -19.221 1.00 91.31 90 THR A CA 1
ATOM 692 C C . THR A 1 90 ? -24.683 4.103 -18.707 1.00 91.31 90 THR A C 1
ATOM 694 O O . THR A 1 90 ? -23.789 3.397 -18.245 1.00 91.31 90 THR A O 1
ATOM 697 N N . GLU A 1 91 ? -25.927 3.652 -18.863 1.00 91.88 91 GLU A N 1
ATOM 698 C CA . GLU A 1 91 ? -26.401 2.318 -18.480 1.00 91.88 91 GLU A CA 1
ATOM 699 C C . GLU A 1 91 ? -25.732 1.215 -19.307 1.00 91.88 91 GLU A C 1
ATOM 701 O O . GLU A 1 91 ? -25.298 0.199 -18.763 1.00 91.88 91 GLU A O 1
ATOM 706 N N . GLN A 1 92 ? -25.588 1.430 -20.616 1.00 93.56 92 GLN A N 1
ATOM 707 C CA . GLN A 1 92 ? -24.906 0.494 -21.512 1.00 93.56 92 GLN A CA 1
ATOM 708 C C . GLN A 1 92 ? -23.403 0.406 -21.208 1.00 93.56 92 GLN A C 1
ATOM 710 O O . GLN A 1 92 ? -22.806 -0.666 -21.311 1.00 93.56 92 GLN A O 1
ATOM 715 N N . VAL A 1 93 ? -22.776 1.513 -20.796 1.00 92.75 93 VAL A N 1
ATOM 716 C CA . VAL A 1 93 ? -21.380 1.502 -20.325 1.00 92.75 93 VAL A CA 1
ATOM 717 C C . VAL A 1 93 ? -21.244 0.776 -18.990 1.00 92.75 93 VAL A C 1
ATOM 719 O O . VAL A 1 93 ? -20.269 0.058 -18.782 1.00 92.75 93 VAL A O 1
ATOM 722 N N . ASP A 1 94 ? -22.217 0.917 -18.098 1.00 89.50 94 ASP A N 1
ATOM 723 C CA . ASP A 1 94 ? -22.251 0.195 -16.828 1.00 89.50 94 ASP A CA 1
ATOM 724 C C . ASP A 1 94 ? -22.438 -1.321 -17.032 1.00 89.50 94 ASP A C 1
ATOM 726 O O . ASP A 1 94 ? -21.786 -2.138 -16.383 1.00 89.50 94 ASP A O 1
ATOM 730 N N . GLU A 1 95 ? -23.268 -1.731 -17.994 1.00 91.75 95 GLU A N 1
ATOM 731 C CA . GLU A 1 95 ? -23.361 -3.125 -18.444 1.00 91.75 95 GLU A CA 1
ATOM 732 C C . GLU A 1 95 ? -22.032 -3.624 -19.033 1.00 91.75 95 GLU A C 1
ATOM 734 O O . GLU A 1 95 ? -21.525 -4.667 -18.621 1.00 91.75 95 GLU A O 1
ATOM 739 N N . LEU A 1 96 ? -21.386 -2.828 -19.891 1.00 93.31 96 LEU A N 1
ATOM 740 C CA . LEU A 1 96 ? -20.068 -3.151 -20.443 1.00 93.31 96 LEU A CA 1
ATOM 741 C C . LEU A 1 96 ? -19.004 -3.350 -19.343 1.00 93.31 96 LEU A C 1
ATOM 743 O O . LEU A 1 96 ? -18.141 -4.218 -19.467 1.00 93.31 96 LEU A O 1
ATOM 747 N N . LEU A 1 97 ? -19.050 -2.569 -18.260 1.00 91.50 97 LEU A N 1
ATOM 748 C CA . LEU A 1 97 ? -18.147 -2.708 -17.109 1.00 91.50 97 LEU A CA 1
ATOM 749 C C . LEU A 1 97 ? -18.460 -3.920 -16.216 1.00 91.50 97 LEU A C 1
ATOM 751 O O . LEU A 1 97 ? -17.582 -4.358 -15.466 1.00 91.50 97 LEU A O 1
ATOM 755 N N . ARG A 1 98 ? -19.684 -4.457 -16.274 1.00 89.88 98 ARG A N 1
ATOM 756 C CA . ARG A 1 98 ? -20.056 -5.715 -15.608 1.00 89.88 98 ARG A CA 1
ATOM 757 C C . ARG A 1 98 ? -19.571 -6.921 -16.405 1.00 89.88 98 ARG A C 1
ATOM 759 O O . ARG A 1 98 ? -18.994 -7.837 -15.821 1.00 89.88 98 ARG A O 1
ATOM 766 N N . ASP A 1 99 ? -19.725 -6.870 -17.724 1.00 90.25 99 ASP A N 1
ATOM 767 C CA . ASP A 1 99 ? -19.310 -7.941 -18.634 1.00 90.25 99 ASP A CA 1
ATOM 768 C C . ASP A 1 99 ? -17.782 -8.027 -18.770 1.00 90.25 99 ASP A C 1
ATOM 770 O O . ASP A 1 99 ? -17.210 -9.104 -18.966 1.00 90.25 99 ASP A O 1
ATOM 774 N N . PHE A 1 100 ? -17.089 -6.889 -18.641 1.00 93.38 100 PHE A N 1
ATOM 775 C CA . PHE A 1 100 ? -15.648 -6.797 -18.842 1.00 93.38 100 PHE A CA 1
ATOM 776 C C . PHE A 1 100 ? -14.943 -6.042 -17.720 1.00 93.38 100 PHE A C 1
ATOM 778 O O . PHE A 1 100 ? -15.387 -5.008 -17.236 1.00 93.38 100 PHE A O 1
ATOM 785 N N . ARG A 1 101 ? -13.735 -6.501 -17.364 1.00 87.44 101 ARG A N 1
ATOM 786 C CA . ARG A 1 101 ? -12.904 -5.816 -16.362 1.00 87.44 101 ARG A CA 1
ATOM 787 C C . ARG A 1 101 ? -12.669 -4.346 -16.763 1.00 87.44 101 ARG A C 1
ATOM 789 O O . ARG A 1 101 ? -12.269 -4.109 -17.906 1.00 87.44 101 ARG A O 1
ATOM 796 N N . PRO A 1 102 ? -12.730 -3.376 -15.825 1.00 88.06 102 PRO A N 1
ATOM 797 C CA . PRO A 1 102 ? -12.548 -1.950 -16.131 1.00 88.06 102 PRO A CA 1
ATOM 798 C C . PRO A 1 102 ? -11.249 -1.624 -16.877 1.00 88.06 102 PRO A C 1
ATOM 800 O O . PRO A 1 102 ? -11.210 -0.762 -17.753 1.00 88.06 102 PRO A O 1
ATOM 803 N N . ARG A 1 103 ? -10.169 -2.353 -16.567 1.00 89.25 103 ARG A N 1
ATOM 804 C CA . ARG A 1 103 ? -8.881 -2.212 -17.257 1.00 89.25 103 ARG A CA 1
ATOM 805 C C . ARG A 1 103 ? -8.972 -2.587 -18.740 1.00 89.25 103 ARG A C 1
ATOM 807 O O . ARG A 1 103 ? -8.328 -1.941 -19.557 1.00 89.25 103 ARG A O 1
ATOM 814 N N . SER A 1 104 ? -9.745 -3.612 -19.086 1.00 90.50 104 SER A N 1
ATOM 815 C CA . SER A 1 104 ? -9.909 -4.067 -2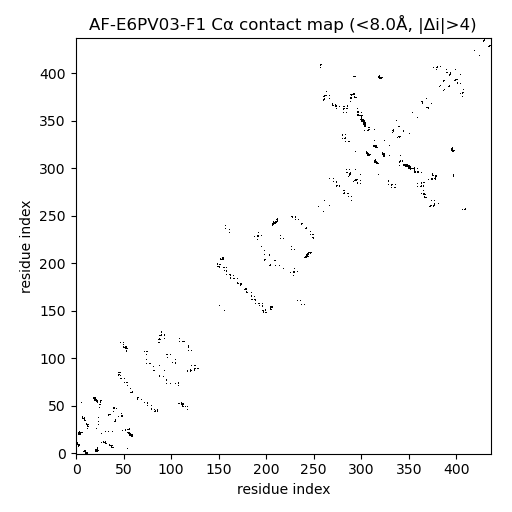0.469 1.00 90.50 104 SER A CA 1
ATOM 816 C C . SER A 1 104 ? -10.696 -3.052 -21.296 1.00 90.50 104 SER A C 1
ATOM 818 O O . SER A 1 104 ? -10.289 -2.747 -22.413 1.00 90.50 104 SER A O 1
ATOM 820 N N . VAL A 1 105 ? -11.755 -2.473 -20.720 1.00 92.38 105 VAL A N 1
ATOM 821 C CA . VAL A 1 105 ? -12.538 -1.395 -21.350 1.00 92.38 105 VAL A CA 1
ATOM 822 C C . VAL A 1 105 ? -11.671 -0.150 -21.565 1.00 92.38 105 VAL A C 1
ATOM 824 O O . VAL A 1 105 ? -11.670 0.423 -22.650 1.00 92.38 105 VAL A O 1
ATOM 827 N N . HIS A 1 106 ? -10.845 0.220 -20.582 1.00 90.50 106 HIS A N 1
ATOM 828 C CA . HIS A 1 106 ? -9.920 1.348 -20.720 1.00 90.50 106 HIS A CA 1
ATOM 829 C C . HIS A 1 106 ? -8.886 1.136 -21.839 1.00 90.50 106 HIS A C 1
ATOM 831 O O . HIS A 1 106 ? -8.707 2.007 -22.684 1.00 90.50 106 HIS A O 1
ATOM 837 N N . LEU A 1 107 ? -8.267 -0.049 -21.901 1.00 90.00 107 LEU A N 1
ATOM 838 C CA . LEU A 1 107 ? -7.322 -0.409 -22.968 1.00 90.00 107 LEU A CA 1
ATOM 839 C C . LEU A 1 107 ? -7.975 -0.479 -24.358 1.00 90.00 107 LEU A C 1
ATOM 841 O O . LEU A 1 107 ? -7.284 -0.360 -25.370 1.00 90.00 107 LEU A O 1
ATOM 845 N N . PHE A 1 108 ? -9.276 -0.757 -24.432 1.00 94.00 108 PHE A N 1
ATOM 846 C CA . PHE A 1 108 ? -10.040 -0.659 -25.674 1.00 94.00 108 PHE A CA 1
ATOM 847 C C . PHE A 1 108 ? -10.212 0.811 -26.084 1.00 94.00 108 PHE A C 1
ATOM 849 O O . PHE A 1 108 ? -9.901 1.164 -27.218 1.00 94.00 108 PHE A O 1
ATOM 856 N N . MET A 1 109 ? -10.597 1.686 -25.151 1.00 94.00 109 MET A N 1
ATOM 857 C CA . MET A 1 109 ? -10.776 3.117 -25.422 1.00 94.00 109 MET A CA 1
ATOM 858 C C . MET A 1 109 ? -9.499 3.827 -25.865 1.00 94.00 109 MET A C 1
ATOM 860 O O . MET A 1 109 ? -9.548 4.649 -26.774 1.00 94.00 109 MET A O 1
ATOM 864 N N . GLU A 1 110 ? -8.353 3.502 -25.261 1.00 92.19 110 GLU A N 1
ATOM 865 C CA . GLU A 1 110 ? -7.056 4.073 -25.655 1.00 92.19 110 GLU A CA 1
ATOM 866 C C . GLU A 1 110 ? -6.708 3.796 -27.125 1.00 92.19 110 GLU A C 1
ATOM 868 O O . GLU A 1 110 ? -5.946 4.549 -27.728 1.00 92.19 110 GLU A O 1
ATOM 873 N N . ARG A 1 111 ? -7.279 2.732 -27.705 1.00 90.19 111 ARG A N 1
ATOM 874 C CA . ARG A 1 111 ? -7.075 2.339 -29.104 1.00 90.19 111 ARG A CA 1
ATOM 875 C C . ARG A 1 111 ? -8.086 2.942 -30.068 1.00 90.19 111 ARG A C 1
ATOM 877 O O . ARG A 1 111 ? -7.868 2.858 -31.273 1.00 90.19 111 ARG A O 1
ATOM 884 N N . LEU A 1 112 ? -9.179 3.520 -29.575 1.00 93.38 112 LEU A N 1
ATOM 885 C CA . LEU A 1 112 ? -10.071 4.287 -30.434 1.00 93.38 112 LEU A CA 1
ATOM 886 C C . LEU A 1 112 ? -9.361 5.575 -30.879 1.00 93.38 112 LEU A C 1
ATOM 888 O O . LEU A 1 112 ? -8.632 6.176 -30.074 1.00 93.38 112 LEU A O 1
ATOM 892 N N . PRO A 1 113 ? -9.583 6.037 -32.125 1.00 91.75 113 PRO A N 1
ATOM 893 C CA . PRO A 1 113 ? -9.036 7.305 -32.593 1.00 91.75 113 PRO A CA 1
ATOM 894 C C . PRO A 1 113 ? -9.348 8.440 -31.612 1.00 91.75 113 PRO A C 1
ATOM 896 O O . PRO A 1 113 ? -10.448 8.517 -31.069 1.00 91.75 113 PRO A O 1
ATOM 899 N N . ALA A 1 114 ? -8.388 9.334 -31.365 1.00 89.00 114 ALA A N 1
ATOM 900 C CA . ALA A 1 114 ? -8.562 10.411 -30.382 1.00 89.00 114 ALA A CA 1
ATOM 901 C C . ALA A 1 114 ? -9.731 11.357 -30.723 1.00 89.00 114 ALA A C 1
ATOM 903 O O . ALA A 1 114 ? -10.373 11.884 -29.824 1.00 89.00 114 ALA A O 1
ATOM 904 N N . HIS A 1 115 ? -10.029 11.524 -32.014 1.00 91.12 115 HIS A N 1
ATOM 905 C CA . HIS A 1 115 ? -11.137 12.331 -32.534 1.00 91.12 115 HIS A CA 1
ATOM 906 C C . HIS A 1 115 ? -12.455 11.547 -32.673 1.00 91.12 115 HIS A C 1
ATOM 908 O O . HIS A 1 115 ? -13.435 12.080 -33.187 1.00 91.12 115 HIS A O 1
ATOM 914 N N . SER A 1 116 ? -12.487 10.280 -32.255 1.00 93.44 116 SER A N 1
ATOM 915 C CA . SER A 1 116 ? -13.662 9.425 -32.386 1.00 93.44 116 SER A CA 1
ATOM 916 C C . SER A 1 116 ? -14.786 9.879 -31.453 1.00 93.44 116 SER A C 1
ATOM 918 O O . SER A 1 116 ? -14.610 9.994 -30.236 1.00 93.44 116 SER A O 1
ATOM 920 N N . SER A 1 117 ? -15.980 10.080 -32.003 1.00 92.88 117 SER A N 1
ATOM 921 C CA . SER A 1 117 ? -17.163 10.458 -31.223 1.00 92.88 117 SER A CA 1
ATOM 922 C C . SER A 1 117 ? -17.626 9.339 -30.282 1.00 92.88 117 SER A C 1
ATOM 924 O O . SER A 1 117 ? -18.095 9.636 -29.183 1.00 92.88 117 SER A O 1
ATOM 926 N N . ILE A 1 118 ? -17.419 8.061 -30.634 1.00 94.19 118 ILE A N 1
ATOM 927 C CA . ILE A 1 118 ? -17.687 6.937 -29.721 1.00 94.19 118 ILE A CA 1
ATOM 928 C C . ILE A 1 118 ? -16.706 6.917 -28.541 1.00 94.19 118 ILE A C 1
ATOM 930 O O . ILE A 1 118 ? -17.099 6.621 -27.410 1.00 94.19 118 ILE A O 1
ATOM 934 N N . ARG A 1 119 ? -15.444 7.318 -28.753 1.00 95.06 119 ARG A N 1
ATOM 935 C CA . ARG A 1 119 ? -14.480 7.492 -27.658 1.00 95.06 119 ARG A CA 1
ATOM 936 C C . ARG A 1 119 ? -14.936 8.582 -26.690 1.00 95.06 119 ARG A C 1
ATOM 938 O O . ARG A 1 119 ? -14.960 8.339 -25.486 1.00 95.06 119 ARG A O 1
ATOM 945 N N . ALA A 1 120 ? -15.351 9.739 -27.205 1.00 92.88 120 ALA A N 1
ATOM 946 C CA . ALA A 1 120 ? -15.862 10.833 -26.380 1.00 92.88 120 ALA A CA 1
ATOM 947 C C . ALA A 1 120 ? -17.109 10.418 -25.570 1.00 92.88 120 ALA A C 1
ATOM 949 O O . ALA A 1 120 ? -17.216 10.737 -24.384 1.00 92.88 120 ALA A O 1
ATOM 950 N N . GLN A 1 121 ? -18.022 9.649 -26.176 1.00 94.31 121 GLN A N 1
ATOM 951 C CA . GLN A 1 121 ? -19.202 9.111 -25.487 1.00 94.31 121 GLN A CA 1
ATOM 952 C C . GLN A 1 121 ? -18.833 8.129 -24.368 1.00 94.31 121 GLN A C 1
ATOM 954 O O . GLN A 1 121 ? -19.376 8.232 -23.265 1.00 94.31 121 GLN A O 1
ATOM 959 N N . LEU A 1 122 ? -17.879 7.223 -24.609 1.00 93.81 122 LEU A N 1
ATOM 960 C CA . LEU A 1 122 ? -17.356 6.308 -23.590 1.00 93.81 122 LEU A CA 1
ATOM 961 C C . LEU A 1 122 ? -16.686 7.064 -22.435 1.00 93.81 122 LEU A C 1
ATOM 963 O O . LEU A 1 122 ? -16.929 6.751 -21.271 1.00 93.81 122 LEU A O 1
ATOM 967 N N . GLU A 1 123 ? -15.865 8.075 -22.731 1.00 93.75 123 GLU A N 1
ATOM 968 C CA . GLU A 1 123 ? -15.186 8.888 -21.713 1.00 93.75 123 GLU A CA 1
ATOM 969 C C . GLU A 1 123 ? -16.182 9.652 -20.832 1.00 93.75 123 GLU A C 1
ATOM 971 O O . GLU A 1 123 ? -16.061 9.629 -19.601 1.00 93.75 123 GLU A O 1
ATOM 976 N N . ASN A 1 124 ? -17.193 10.279 -21.440 1.00 93.25 124 ASN A N 1
ATOM 977 C CA . ASN A 1 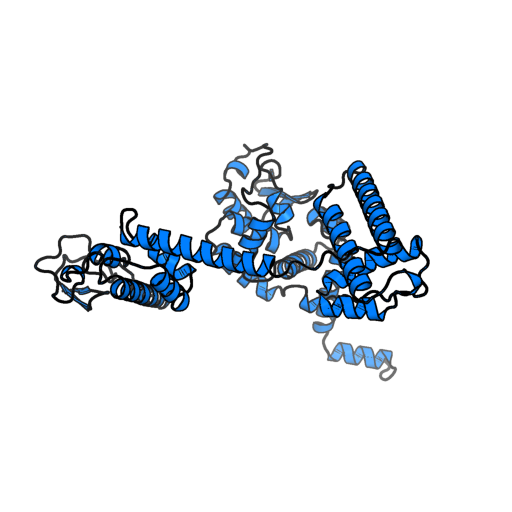124 ? -18.233 10.999 -20.709 1.00 93.25 124 ASN A CA 1
ATOM 978 C C . ASN A 1 124 ? -19.068 10.050 -19.835 1.00 93.25 124 ASN A C 1
ATOM 980 O O . ASN A 1 124 ? -19.219 10.280 -18.636 1.00 93.25 124 ASN A O 1
ATOM 984 N N . SER A 1 125 ? -19.527 8.936 -20.404 1.00 91.94 125 SER A N 1
ATOM 985 C CA . SER A 1 125 ? -20.330 7.938 -19.689 1.00 91.94 125 SER A CA 1
ATOM 986 C C . SER A 1 125 ? -19.557 7.319 -18.520 1.00 91.94 125 SER A C 1
ATOM 988 O O . SER A 1 125 ? -20.068 7.242 -17.405 1.00 91.94 125 SER A O 1
ATOM 990 N N . LEU A 1 126 ? -18.276 6.976 -18.703 1.00 90.81 126 LEU A N 1
ATOM 991 C CA . LEU A 1 126 ? -17.427 6.487 -17.608 1.00 90.81 126 LEU A CA 1
ATOM 992 C C . LEU A 1 126 ? -17.225 7.522 -16.502 1.00 90.81 126 LEU A C 1
ATOM 994 O O . LEU A 1 126 ? -17.134 7.164 -15.324 1.00 90.81 126 LEU A O 1
ATOM 998 N N . LYS A 1 127 ? -17.119 8.806 -16.857 1.00 91.25 127 LYS A N 1
ATOM 999 C CA . LYS A 1 127 ? -17.038 9.887 -15.871 1.00 91.25 127 LYS A CA 1
ATOM 1000 C C . LYS A 1 127 ? -18.325 9.958 -15.049 1.00 91.25 127 LYS A C 1
ATOM 1002 O O . LYS A 1 127 ? -18.230 10.088 -13.830 1.00 91.25 127 LYS A O 1
ATOM 1007 N N . GLN A 1 128 ? -19.485 9.808 -15.687 1.00 89.94 128 GLN A N 1
ATOM 1008 C CA . GLN A 1 128 ? -20.786 9.785 -15.016 1.00 89.94 128 GLN A CA 1
ATOM 1009 C C . GLN A 1 128 ? -20.946 8.565 -14.101 1.00 89.94 128 GLN A C 1
ATOM 1011 O O . GLN A 1 128 ? -21.288 8.751 -12.936 1.00 89.94 128 GLN A O 1
ATOM 1016 N N . VAL A 1 129 ? -20.596 7.350 -14.553 1.00 88.31 129 VAL A N 1
ATOM 1017 C CA . VAL A 1 129 ? -20.602 6.139 -13.700 1.00 88.31 129 VAL A CA 1
ATOM 1018 C C . VAL A 1 129 ? -19.737 6.356 -12.456 1.00 88.31 129 VAL A C 1
ATOM 1020 O O . VAL A 1 129 ? -20.198 6.182 -11.334 1.00 88.31 129 VAL A O 1
ATOM 1023 N N . ARG A 1 130 ? -18.506 6.860 -12.620 1.00 87.44 130 ARG A N 1
ATOM 1024 C CA . ARG A 1 130 ? -17.613 7.145 -11.481 1.00 87.44 130 ARG A CA 1
ATOM 1025 C C . ARG A 1 130 ? -18.171 8.203 -10.533 1.00 87.44 130 ARG A C 1
ATOM 1027 O O . ARG A 1 130 ? -17.938 8.124 -9.328 1.00 87.44 130 ARG A O 1
ATOM 1034 N N . GLN A 1 131 ? -18.834 9.228 -11.065 1.00 88.06 131 GLN A N 1
ATOM 1035 C CA . GLN A 1 131 ? -19.475 10.260 -10.253 1.00 88.06 131 GLN A CA 1
ATOM 1036 C C . GLN A 1 131 ? -20.654 9.685 -9.467 1.00 88.06 131 GLN A C 1
ATOM 1038 O O . GLN A 1 131 ? -20.738 9.959 -8.271 1.00 88.06 131 GLN A O 1
ATOM 1043 N N . ARG A 1 132 ? -21.489 8.848 -10.096 1.00 88.06 132 ARG A N 1
ATOM 1044 C CA . ARG A 1 132 ? -22.589 8.123 -9.449 1.00 88.06 132 ARG A CA 1
ATOM 1045 C C . ARG A 1 132 ? -22.072 7.208 -8.343 1.00 88.06 132 ARG A C 1
ATOM 1047 O O . ARG A 1 132 ? -22.481 7.374 -7.202 1.00 88.06 132 ARG A O 1
ATOM 1054 N N . ASP A 1 133 ? -21.087 6.357 -8.621 1.00 84.25 133 ASP A N 1
ATOM 1055 C CA . ASP A 1 133 ? -20.502 5.445 -7.628 1.00 84.25 133 ASP A CA 1
ATOM 1056 C C . ASP A 1 133 ? -19.888 6.205 -6.447 1.00 84.25 133 ASP A C 1
ATOM 1058 O O . ASP A 1 133 ? -20.008 5.808 -5.283 1.00 84.25 133 ASP A O 1
ATOM 1062 N N . LYS A 1 134 ? -19.225 7.334 -6.729 1.00 82.81 134 LYS A N 1
ATOM 1063 C CA . LYS A 1 134 ? -18.675 8.212 -5.695 1.00 82.81 134 LYS A CA 1
ATOM 1064 C C . LYS A 1 134 ? -19.788 8.859 -4.874 1.00 82.81 134 LYS A C 1
ATOM 1066 O O . LYS A 1 134 ? -19.653 8.905 -3.654 1.00 82.81 134 LYS A O 1
ATOM 1071 N N . ALA A 1 135 ? -20.854 9.336 -5.514 1.00 79.69 135 ALA A N 1
ATOM 1072 C CA . ALA A 1 135 ? -22.010 9.928 -4.852 1.00 79.69 135 ALA A CA 1
ATOM 1073 C C . ALA A 1 135 ? -22.752 8.896 -3.996 1.00 79.69 135 ALA A C 1
ATOM 1075 O O . ALA A 1 135 ? -23.041 9.189 -2.846 1.00 79.69 135 ALA A O 1
ATOM 1076 N N . GLU A 1 136 ? -22.957 7.671 -4.477 1.00 77.12 136 GLU A N 1
ATOM 1077 C CA . GLU A 1 136 ? -23.539 6.570 -3.703 1.00 77.12 136 GLU A CA 1
ATOM 1078 C C . GLU A 1 136 ? -22.650 6.161 -2.529 1.00 77.12 136 GLU A C 1
ATOM 1080 O O . GLU A 1 136 ? 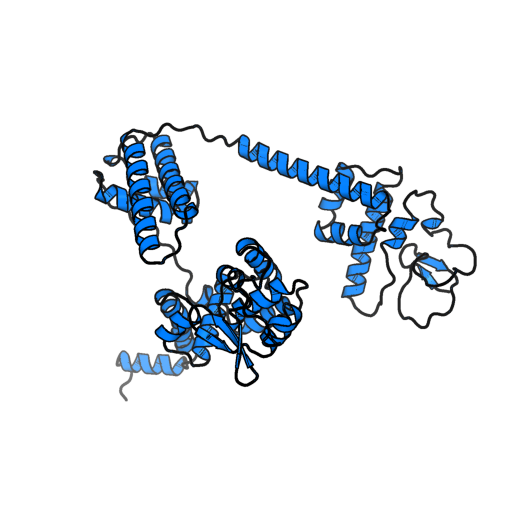-23.130 5.954 -1.416 1.00 77.12 136 GLU A O 1
ATOM 1085 N N . THR A 1 137 ? -21.335 6.079 -2.745 1.00 71.00 137 THR A N 1
ATOM 1086 C CA . THR A 1 137 ? -20.373 5.804 -1.671 1.00 71.00 137 THR A CA 1
ATOM 1087 C C . THR A 1 137 ? -20.387 6.923 -0.632 1.00 71.00 137 THR A C 1
ATOM 1089 O O . THR A 1 137 ? -20.303 6.658 0.566 1.00 71.00 137 THR A O 1
ATOM 1092 N N . GLN A 1 138 ? -20.507 8.177 -1.070 1.00 65.38 138 GLN A N 1
ATOM 1093 C CA . GLN A 1 138 ? -20.589 9.342 -0.198 1.00 65.38 138 GLN A CA 1
ATOM 1094 C C . GLN A 1 138 ? -21.940 9.407 0.525 1.00 65.38 138 GLN A C 1
ATOM 1096 O O . GLN A 1 138 ? -21.943 9.639 1.725 1.00 65.38 138 GLN A O 1
ATOM 1101 N N . ALA A 1 139 ? -23.056 9.092 -0.130 1.00 62.41 139 ALA A N 1
ATOM 1102 C CA . ALA A 1 139 ? -24.386 9.004 0.468 1.00 62.41 139 ALA A CA 1
ATOM 1103 C C . ALA A 1 139 ? -24.456 7.884 1.515 1.00 62.41 139 ALA A C 1
ATOM 1105 O O . ALA A 1 139 ? -24.896 8.122 2.633 1.00 62.41 139 ALA A O 1
ATOM 1106 N N . LYS A 1 140 ? -23.896 6.699 1.229 1.00 58.22 140 LYS A N 1
ATOM 1107 C CA . LYS A 1 140 ? -23.719 5.614 2.218 1.00 58.22 140 LYS A CA 1
ATOM 1108 C C . LYS A 1 140 ? -22.818 6.019 3.390 1.00 58.22 140 LYS A C 1
ATOM 1110 O O . LYS A 1 140 ? -22.927 5.455 4.476 1.00 58.22 140 LYS A O 1
ATOM 1115 N N . LYS A 1 141 ? -21.914 6.980 3.180 1.00 51.00 141 LYS A N 1
ATOM 1116 C CA . LYS A 1 141 ? -21.042 7.537 4.221 1.00 51.00 141 LYS A CA 1
ATOM 1117 C C . LYS A 1 141 ? -21.737 8.629 5.045 1.00 51.00 141 LYS A C 1
ATOM 1119 O O . LYS A 1 141 ? -21.439 8.730 6.228 1.00 51.00 141 LYS A O 1
ATOM 1124 N N . VAL A 1 142 ? -22.657 9.389 4.444 1.00 49.62 142 VAL A N 1
ATOM 1125 C CA . VAL A 1 142 ? -23.490 10.424 5.090 1.00 49.62 142 VAL A CA 1
ATOM 1126 C C . VAL A 1 142 ? -24.658 9.798 5.869 1.00 49.62 142 VAL A C 1
ATOM 1128 O O . VAL A 1 142 ? -24.931 10.217 6.980 1.00 49.62 142 VAL A O 1
ATOM 1131 N N . LEU A 1 143 ? -25.250 8.694 5.398 1.00 45.66 143 LEU A N 1
ATOM 1132 C CA . LEU A 1 143 ? -26.239 7.899 6.157 1.00 45.66 143 LEU A CA 1
ATOM 1133 C C . LEU A 1 143 ? -25.653 7.145 7.369 1.00 45.66 143 LEU A C 1
ATOM 1135 O O . LEU A 1 143 ? -26.375 6.474 8.100 1.00 45.66 143 LEU A O 1
ATOM 1139 N N . ARG A 1 144 ? -24.342 7.262 7.605 1.00 44.00 144 ARG A N 1
ATOM 1140 C CA . ARG A 1 144 ? -23.684 6.911 8.870 1.00 44.00 144 ARG A CA 1
ATOM 1141 C C . ARG A 1 144 ? -23.214 8.172 9.593 1.00 44.00 144 ARG A C 1
ATOM 1143 O O . ARG A 1 144 ? -22.087 8.213 10.092 1.00 44.00 144 ARG A O 1
ATOM 1150 N N . GLU A 1 145 ? -24.054 9.197 9.666 1.00 44.12 145 GLU A N 1
ATOM 1151 C CA . GLU A 1 145 ? -23.952 10.160 10.756 1.00 44.12 145 GLU A CA 1
ATOM 1152 C C . GLU A 1 145 ? -24.137 9.374 12.053 1.00 44.12 145 GLU A C 1
ATOM 1154 O O . GLU A 1 145 ? -25.240 9.017 12.461 1.00 44.12 145 GLU A O 1
ATOM 1159 N N . ARG A 1 146 ? -23.005 8.992 12.658 1.00 48.72 146 ARG A N 1
ATOM 1160 C CA . ARG A 1 146 ? -23.000 8.532 14.040 1.00 48.72 146 ARG A CA 1
ATOM 1161 C C . ARG A 1 146 ? -23.707 9.625 14.840 1.00 48.72 146 ARG A C 1
ATOM 1163 O O . ARG A 1 146 ? -23.340 10.788 14.651 1.00 48.72 146 ARG A O 1
ATOM 1170 N N . PRO A 1 147 ? -24.678 9.286 15.704 1.00 55.94 147 PRO A N 1
ATOM 1171 C CA . PRO A 1 147 ? -25.224 10.275 16.617 1.00 55.94 147 PRO A CA 1
ATOM 1172 C C . PRO A 1 147 ? -24.047 10.965 17.305 1.00 55.94 147 PRO A C 1
ATOM 1174 O O . PRO A 1 147 ? -23.083 10.300 17.697 1.00 55.94 147 PRO A O 1
ATOM 1177 N N . VAL A 1 148 ? -24.079 12.296 17.377 1.00 62.75 148 VAL A N 1
ATOM 1178 C CA . VAL A 1 148 ? -23.092 13.048 18.151 1.00 62.75 148 VAL A CA 1
ATOM 1179 C C . VAL A 1 148 ? -23.347 12.688 19.608 1.00 62.75 148 VAL A C 1
ATOM 1181 O O . VAL A 1 148 ? -24.206 13.266 20.266 1.00 62.75 148 VAL A O 1
ATOM 1184 N N . ILE A 1 149 ? -22.657 11.655 20.087 1.00 73.56 149 ILE A N 1
ATOM 1185 C CA . ILE A 1 149 ? -22.728 11.240 21.480 1.00 73.56 149 ILE A CA 1
ATOM 1186 C C . ILE A 1 149 ? -21.974 12.307 22.264 1.00 73.56 149 ILE A C 1
ATOM 1188 O O . ILE A 1 149 ? -20.757 12.453 22.118 1.00 73.56 149 ILE A O 1
ATOM 1192 N N . MET A 1 150 ? -22.702 13.085 23.065 1.00 84.75 150 MET A N 1
ATOM 1193 C CA . MET A 1 150 ? -22.061 13.941 24.054 1.00 84.75 150 MET A CA 1
ATOM 1194 C C . MET A 1 150 ? -21.339 13.045 25.050 1.00 84.75 150 MET A C 1
ATOM 1196 O O . MET A 1 150 ? -21.944 12.144 25.635 1.00 84.75 150 MET A O 1
ATOM 1200 N N . LEU A 1 151 ? -20.036 13.263 25.209 1.00 89.94 151 LEU A N 1
ATOM 1201 C CA . LEU A 1 151 ? -19.268 12.487 26.160 1.00 89.94 151 LEU A CA 1
ATOM 1202 C C . LEU A 1 151 ? -19.592 12.943 27.587 1.00 89.94 151 LEU A C 1
ATOM 1204 O O . LEU A 1 151 ? -19.673 14.146 27.842 1.00 89.94 151 LEU A O 1
ATOM 1208 N N . PRO A 1 152 ? -19.729 11.997 28.528 1.00 93.81 152 PRO A N 1
ATOM 1209 C CA . PRO A 1 152 ? -19.673 12.292 29.950 1.00 93.81 152 PRO A CA 1
ATOM 1210 C C . PRO A 1 152 ? -18.416 13.100 30.294 1.00 93.81 152 PRO A C 1
ATOM 1212 O O . PRO A 1 152 ? -17.347 12.870 29.721 1.00 93.81 152 PRO A O 1
ATOM 1215 N N . GLU A 1 153 ? -18.528 14.010 31.261 1.00 92.44 153 GLU A N 1
ATOM 1216 C CA . GLU A 1 153 ? -17.460 14.953 31.630 1.00 92.44 153 GLU A CA 1
ATOM 1217 C C . GLU A 1 153 ? -16.130 14.250 31.955 1.00 92.44 153 GLU A C 1
ATOM 1219 O O . GLU A 1 153 ? -15.062 14.674 31.509 1.00 92.44 153 GLU A O 1
ATOM 1224 N N . ASP A 1 154 ? -16.194 13.122 32.667 1.00 91.50 154 ASP A N 1
ATOM 1225 C CA . ASP A 1 154 ? -15.021 12.334 33.061 1.00 91.50 154 ASP A CA 1
ATOM 1226 C C . ASP A 1 154 ? -14.280 11.754 31.836 1.00 91.50 154 ASP A C 1
ATOM 1228 O O . ASP A 1 154 ? -13.043 11.718 31.778 1.00 91.50 154 ASP A O 1
ATOM 1232 N N . PHE A 1 155 ? -15.032 11.366 30.801 1.00 94.81 155 PHE A N 1
ATOM 1233 C CA . PHE A 1 155 ? -14.488 10.865 29.540 1.00 94.81 155 PHE A CA 1
ATOM 1234 C C . PHE A 1 155 ? -13.940 11.989 28.662 1.00 94.81 155 PHE A C 1
ATOM 1236 O O . PHE A 1 155 ? -12.839 11.844 28.123 1.00 94.81 155 PHE A O 1
ATOM 1243 N N . GLU A 1 156 ? -14.660 13.108 28.552 1.00 93.94 156 GLU A N 1
ATOM 1244 C CA . GLU A 1 156 ? -14.217 14.292 27.805 1.00 93.94 156 GLU A CA 1
ATOM 1245 C C . GLU A 1 156 ? -12.887 14.811 28.374 1.00 93.94 156 GLU A C 1
ATOM 1247 O O . GLU A 1 156 ? -11.902 14.974 27.646 1.00 93.94 156 GLU A O 1
ATOM 1252 N N . ARG A 1 157 ? -12.800 14.941 29.705 1.00 93.88 157 ARG A N 1
ATOM 1253 C CA . ARG A 1 157 ? -11.569 15.324 30.407 1.00 93.88 157 ARG A CA 1
ATOM 1254 C C . ARG A 1 157 ? -10.426 14.346 30.133 1.00 93.88 157 ARG A C 1
ATOM 1256 O O . ARG A 1 157 ? -9.295 14.772 29.886 1.00 93.88 157 ARG A O 1
ATOM 1263 N N . GLY A 1 158 ? -10.703 13.041 30.145 1.00 94.00 158 GLY A N 1
ATOM 1264 C CA . GLY A 1 158 ? -9.714 12.011 29.824 1.00 94.00 158 GLY A CA 1
ATOM 1265 C C . GLY A 1 158 ? -9.151 12.140 28.408 1.00 94.00 158 GLY A C 1
ATOM 1266 O O . GLY A 1 158 ? -7.933 12.053 28.218 1.00 94.00 158 GLY A O 1
ATOM 1267 N N . VAL A 1 159 ? -10.012 12.397 27.418 1.00 94.12 159 VAL A N 1
ATOM 1268 C CA . VAL A 1 159 ? -9.604 12.610 26.020 1.00 94.12 159 VAL A CA 1
ATOM 1269 C C . VAL A 1 159 ? -8.757 13.874 25.888 1.00 94.12 159 VAL A C 1
ATOM 1271 O O . VAL A 1 159 ? -7.680 13.808 25.289 1.00 94.12 159 VAL A O 1
ATOM 1274 N N . MET A 1 160 ? -9.187 14.996 26.475 1.00 93.69 160 MET A N 1
ATOM 1275 C CA . MET A 1 160 ? -8.448 16.262 26.411 1.00 93.69 160 MET A CA 1
ATOM 1276 C C . MET A 1 160 ? -7.024 16.125 26.961 1.00 93.69 160 MET A C 1
ATOM 1278 O O . MET A 1 160 ? -6.059 16.415 26.249 1.00 93.69 160 MET A O 1
ATOM 1282 N N . LEU A 1 161 ? -6.872 15.594 28.180 1.00 94.19 161 LEU A N 1
ATOM 1283 C CA . LEU A 1 161 ? -5.553 15.434 28.804 1.00 94.19 161 LEU A CA 1
ATOM 1284 C C . LEU A 1 161 ? -4.655 14.459 28.022 1.00 94.19 161 LEU A C 1
ATOM 1286 O O . LEU A 1 161 ? -3.434 14.627 27.951 1.00 94.19 161 LEU A O 1
ATOM 1290 N N . PHE A 1 162 ? -5.238 13.435 27.392 1.00 93.94 162 PHE A N 1
ATOM 1291 C CA . PHE A 1 162 ? -4.479 12.508 26.554 1.00 93.94 162 PHE A CA 1
ATOM 1292 C C . PHE A 1 162 ? -3.974 13.159 25.261 1.00 93.94 162 PHE A C 1
ATOM 1294 O O . PHE A 1 162 ? -2.841 12.898 24.829 1.00 93.94 162 PHE A O 1
ATOM 1301 N N . VAL A 1 163 ? -4.805 13.995 24.635 1.00 91.12 163 VAL A N 1
ATOM 1302 C CA . VAL A 1 163 ? -4.439 14.772 23.446 1.00 91.12 163 VAL A CA 1
ATOM 1303 C C . VAL A 1 163 ? -3.314 15.743 23.788 1.00 91.12 163 VAL A C 1
ATOM 1305 O O . VAL A 1 163 ? -2.291 15.731 23.101 1.00 91.12 163 VAL A O 1
ATOM 1308 N N . GLU A 1 164 ? -3.431 16.478 24.893 1.00 91.62 164 GLU A N 1
ATOM 1309 C CA . GL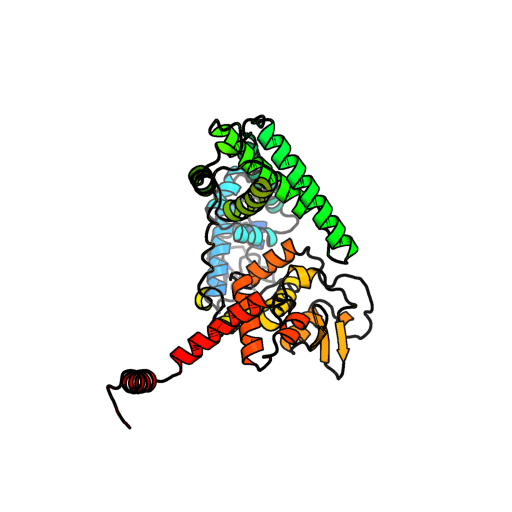U A 1 164 ? -2.397 17.395 25.384 1.00 91.62 164 GLU A CA 1
ATOM 1310 C C . GLU A 1 164 ? -1.061 16.673 25.632 1.00 91.62 164 GLU A C 1
ATOM 1312 O O . GLU A 1 164 ? -0.020 17.054 25.086 1.00 91.62 164 GLU A O 1
ATOM 1317 N N . LYS A 1 165 ? -1.080 15.543 26.355 1.00 91.06 165 LYS A N 1
ATOM 1318 C CA . LYS A 1 165 ? 0.116 14.707 26.562 1.00 91.06 165 LYS A CA 1
ATOM 1319 C C . LYS A 1 165 ? 0.729 14.257 25.236 1.00 91.06 165 LYS A C 1
ATOM 1321 O O . LYS A 1 165 ? 1.953 14.218 25.090 1.00 91.06 165 LYS A O 1
ATOM 1326 N N . THR A 1 166 ? -0.104 13.885 24.268 1.00 88.56 166 THR A N 1
ATOM 1327 C CA . THR A 1 166 ? 0.360 13.433 22.954 1.00 88.56 166 THR A CA 1
ATOM 1328 C C . THR A 1 166 ? 1.008 14.571 22.163 1.00 88.56 166 THR A C 1
ATOM 1330 O O . THR A 1 166 ? 2.049 14.335 21.545 1.00 88.56 166 THR A O 1
ATOM 1333 N N . HIS A 1 167 ? 0.449 15.783 22.222 1.00 87.81 167 HIS A N 1
ATOM 1334 C CA . HIS A 1 167 ? 1.059 16.992 21.666 1.00 87.81 167 HIS A CA 1
ATOM 1335 C C . HIS A 1 167 ? 2.427 17.258 22.296 1.00 87.81 167 HIS A C 1
ATOM 1337 O O . HIS A 1 167 ? 3.424 17.306 21.576 1.00 87.81 167 HIS A O 1
ATOM 1343 N N . ARG A 1 168 ? 2.511 17.281 23.631 1.00 87.38 168 ARG A N 1
ATOM 1344 C CA . ARG A 1 168 ? 3.768 17.518 24.359 1.00 87.38 168 ARG A CA 1
ATOM 1345 C C . ARG A 1 168 ? 4.859 16.505 24.005 1.00 87.38 168 ARG A C 1
ATOM 1347 O O . ARG A 1 168 ? 6.003 16.878 23.761 1.00 87.38 168 ARG A O 1
ATOM 1354 N N . ILE A 1 169 ? 4.524 15.213 23.930 1.00 84.38 169 ILE A N 1
ATOM 1355 C CA . ILE A 1 169 ? 5.480 14.170 23.514 1.00 84.38 169 ILE A CA 1
ATOM 1356 C C . ILE A 1 169 ? 5.949 14.401 22.075 1.00 84.38 169 ILE A C 1
ATOM 1358 O O . ILE A 1 169 ? 7.125 14.195 21.768 1.00 84.38 169 ILE A O 1
ATOM 1362 N N . ALA A 1 170 ? 5.037 14.775 21.179 1.00 84.25 170 ALA A N 1
ATOM 1363 C CA . ALA A 1 170 ? 5.372 15.018 19.786 1.00 84.25 170 ALA A CA 1
ATOM 1364 C C . ALA A 1 170 ? 6.287 16.246 19.634 1.00 84.25 170 ALA A C 1
ATOM 1366 O O . ALA A 1 170 ? 7.249 16.174 18.873 1.00 84.25 170 ALA A O 1
ATOM 1367 N N . GLU A 1 171 ? 6.061 17.312 20.401 1.00 84.88 171 GLU A N 1
ATOM 1368 C CA . GLU A 1 171 ? 6.949 18.479 20.464 1.00 84.88 171 GLU A CA 1
ATOM 1369 C C . GLU A 1 171 ? 8.337 18.135 21.004 1.00 84.88 171 GLU A C 1
ATOM 1371 O O . GLU A 1 171 ? 9.331 18.509 20.391 1.00 84.88 171 GLU A O 1
ATOM 1376 N N . ILE A 1 172 ? 8.430 17.393 22.114 1.00 83.81 172 ILE A N 1
ATOM 1377 C CA . ILE A 1 172 ? 9.721 16.955 22.673 1.00 83.81 172 ILE A CA 1
ATOM 1378 C C . ILE A 1 172 ? 10.498 16.159 21.623 1.00 83.81 172 ILE A C 1
ATOM 1380 O O . ILE A 1 172 ? 11.664 16.432 21.354 1.00 83.81 172 ILE A O 1
ATOM 1384 N N . LYS A 1 173 ? 9.833 15.203 20.967 1.00 78.25 173 LYS A N 1
ATOM 1385 C CA . LYS A 1 173 ? 10.441 14.428 19.882 1.00 78.25 173 LYS A CA 1
ATOM 1386 C C . LYS A 1 173 ? 10.903 15.314 18.732 1.00 78.25 173 LYS A C 1
ATOM 1388 O O . LYS A 1 173 ? 11.972 15.062 18.187 1.00 78.25 173 LYS A O 1
ATOM 1393 N N . HIS A 1 174 ? 10.123 16.333 18.388 1.00 78.88 174 HIS A N 1
ATOM 1394 C CA . HIS A 1 174 ? 10.489 17.285 17.351 1.00 78.88 174 HIS A CA 1
ATOM 1395 C C . HIS A 1 174 ? 11.749 18.078 17.702 1.00 78.88 174 HIS A C 1
ATOM 1397 O O . HIS A 1 174 ? 12.646 18.175 16.870 1.00 78.88 174 HIS A O 1
ATOM 1403 N N . ARG A 1 175 ? 11.857 18.553 18.950 1.00 77.62 175 ARG A N 1
ATOM 1404 C CA . ARG A 1 175 ? 13.060 19.235 19.458 1.00 77.62 175 ARG A CA 1
ATOM 1405 C C . ARG A 1 175 ? 14.302 18.344 19.402 1.00 77.62 175 ARG A C 1
ATOM 1407 O O . ARG A 1 175 ? 15.382 18.835 19.114 1.00 77.62 175 ARG A O 1
ATOM 1414 N N . HIS A 1 176 ? 14.148 17.037 19.607 1.00 74.44 176 HIS A N 1
ATOM 1415 C CA . HIS A 1 176 ? 15.230 16.052 19.475 1.00 74.44 176 HIS A CA 1
ATOM 1416 C C . HIS A 1 176 ? 15.426 15.530 18.037 1.00 74.44 176 HIS A C 1
ATOM 1418 O O . HIS A 1 176 ? 15.929 14.427 17.838 1.00 74.44 176 HIS A O 1
ATOM 1424 N N . GLY A 1 177 ? 15.002 16.287 17.020 1.00 65.44 177 GLY A N 1
ATOM 1425 C CA . GLY A 1 177 ? 15.265 15.972 15.612 1.00 65.44 177 GLY A CA 1
ATOM 1426 C C . GLY A 1 177 ? 14.394 14.861 15.015 1.00 65.44 177 GLY A C 1
ATOM 1427 O O . GLY A 1 177 ? 14.574 14.486 13.856 1.00 65.44 177 GLY A O 1
ATOM 1428 N N . HIS A 1 178 ? 13.410 14.327 15.744 1.00 70.56 178 HIS A N 1
ATOM 1429 C CA . HIS A 1 178 ? 12.462 13.375 15.168 1.00 70.56 178 HIS A CA 1
ATOM 1430 C C . HIS A 1 178 ? 11.350 14.095 14.388 1.00 70.56 178 HIS A C 1
ATOM 1432 O O . HIS A 1 178 ? 10.901 15.186 14.741 1.00 70.56 178 HIS A O 1
ATOM 1438 N N . ARG A 1 179 ? 10.830 13.464 13.328 1.00 64.12 179 ARG A N 1
ATOM 1439 C CA . ARG A 1 179 ? 9.721 14.041 12.548 1.00 64.12 179 ARG A CA 1
ATOM 1440 C C . ARG A 1 179 ? 8.450 14.178 13.395 1.00 64.12 179 ARG A C 1
ATOM 1442 O O . ARG A 1 179 ? 7.887 13.177 13.846 1.00 64.12 179 ARG A O 1
ATOM 1449 N N . TYR A 1 180 ? 7.957 15.409 13.526 1.00 68.38 180 TYR A N 1
ATOM 1450 C CA . TYR A 1 180 ? 6.619 15.696 14.037 1.00 68.38 180 TYR A CA 1
ATOM 1451 C C . TYR A 1 180 ? 5.569 15.256 13.012 1.00 68.38 180 TYR A C 1
ATOM 1453 O O . TYR A 1 180 ? 5.649 15.592 11.832 1.00 68.38 180 TYR A O 1
ATOM 1461 N N . SER A 1 181 ? 4.560 14.500 13.444 1.00 69.06 181 SER A N 1
ATOM 1462 C CA . SER A 1 181 ? 3.437 14.115 12.588 1.00 69.06 181 SER A CA 1
ATOM 1463 C C . SER A 1 181 ? 2.133 14.566 13.230 1.00 69.06 181 SER A C 1
ATOM 1465 O O . SER A 1 181 ? 1.554 13.837 14.037 1.00 69.06 181 SER A O 1
ATOM 1467 N N . ALA A 1 182 ? 1.640 15.741 12.825 1.00 74.19 182 ALA A N 1
ATOM 1468 C CA . ALA A 1 182 ? 0.338 16.270 13.252 1.00 74.19 182 ALA A CA 1
ATOM 1469 C C . ALA A 1 182 ? -0.792 15.246 13.041 1.00 74.19 182 ALA A C 1
ATOM 1471 O O . ALA A 1 182 ? -1.668 15.071 13.885 1.00 74.19 182 ALA A O 1
ATOM 1472 N N . ASN A 1 183 ? -0.712 14.477 11.950 1.00 76.12 183 ASN A N 1
ATOM 1473 C CA . ASN A 1 183 ? -1.644 13.390 11.656 1.00 76.12 183 ASN A CA 1
ATOM 1474 C C . ASN A 1 183 ? -1.650 12.292 12.725 1.00 76.12 183 ASN A C 1
ATOM 1476 O O . ASN A 1 183 ? -2.704 11.730 13.006 1.00 76.12 183 ASN A O 1
ATOM 1480 N N . THR A 1 184 ? -0.497 11.979 13.319 1.00 78.81 184 THR A N 1
ATOM 1481 C CA . THR A 1 184 ? -0.403 10.966 14.378 1.00 78.81 184 THR A CA 1
ATOM 1482 C C . THR A 1 184 ? -1.085 11.445 15.653 1.00 78.81 184 THR A C 1
ATOM 1484 O O . THR A 1 184 ? -1.816 10.673 16.272 1.00 78.81 184 THR A O 1
ATOM 1487 N N . VAL A 1 185 ? -0.885 12.714 16.020 1.00 81.38 185 VAL A N 1
ATOM 1488 C CA . VAL A 1 185 ? -1.528 13.321 17.193 1.00 81.38 185 VAL A CA 1
ATOM 1489 C C . VAL A 1 185 ? -3.042 13.379 17.000 1.00 81.38 185 VAL A C 1
ATOM 1491 O O . VAL A 1 185 ? -3.783 12.814 17.803 1.00 81.38 185 VAL A O 1
ATOM 1494 N N . ARG A 1 186 ? -3.495 13.925 15.863 1.00 83.00 186 ARG A N 1
ATOM 1495 C CA . ARG A 1 186 ? -4.918 13.989 15.500 1.00 83.00 186 ARG A CA 1
ATOM 1496 C C . ARG A 1 186 ? -5.577 12.611 15.516 1.00 83.00 186 ARG A C 1
ATOM 1498 O O . ARG A 1 186 ? -6.669 12.452 16.048 1.00 83.00 186 ARG A O 1
ATOM 1505 N N . LYS A 1 187 ? -4.905 11.601 14.954 1.00 83.94 187 LYS A N 1
ATOM 1506 C CA . LYS A 1 187 ? -5.427 10.231 14.909 1.00 83.94 187 LYS A CA 1
ATOM 1507 C C . LYS A 1 187 ? -5.568 9.622 16.305 1.00 83.94 187 LYS A C 1
ATOM 1509 O O . LYS A 1 187 ? -6.582 8.995 16.574 1.00 83.94 187 LYS A O 1
ATOM 1514 N N . ARG A 1 188 ? -4.599 9.841 17.201 1.00 85.44 188 ARG A N 1
ATOM 1515 C CA . ARG A 1 188 ? -4.685 9.371 18.594 1.00 85.44 188 ARG A CA 1
ATOM 1516 C C . ARG A 1 188 ? -5.844 10.010 19.355 1.00 85.44 188 ARG A C 1
ATOM 1518 O O . ARG A 1 188 ? -6.527 9.293 20.073 1.00 85.44 188 ARG A O 1
ATOM 1525 N N . GLY A 1 189 ? -6.074 11.311 19.167 1.00 88.69 189 GLY A N 1
ATOM 1526 C CA . GLY A 1 189 ? -7.236 11.995 19.741 1.00 88.69 189 GLY A CA 1
ATOM 1527 C C . GLY A 1 189 ? -8.553 11.422 19.220 1.00 88.69 189 GLY A C 1
ATOM 1528 O O . GLY A 1 189 ? -9.422 11.065 20.007 1.00 88.69 189 GLY A O 1
ATOM 1529 N N . TYR A 1 190 ? -8.656 11.235 17.901 1.00 89.06 190 TYR A N 1
ATOM 1530 C CA . TYR A 1 190 ? -9.827 10.618 17.275 1.00 89.06 190 TYR A CA 1
ATOM 1531 C C . TYR A 1 190 ? -10.096 9.198 17.795 1.00 89.06 190 TYR A C 1
ATOM 1533 O O . TYR A 1 190 ? -11.225 8.878 18.148 1.00 89.06 190 TYR A O 1
ATOM 1541 N N . ASP A 1 191 ? -9.068 8.347 17.871 1.00 88.56 191 ASP A N 1
ATOM 1542 C CA . ASP A 1 191 ? -9.214 6.969 18.352 1.00 88.56 191 ASP A CA 1
ATOM 1543 C C . ASP A 1 191 ? -9.613 6.907 19.840 1.00 88.56 191 ASP A C 1
ATOM 1545 O O . ASP A 1 191 ? -10.391 6.034 20.220 1.00 88.56 191 ASP A O 1
ATOM 1549 N N . ALA A 1 192 ? -9.097 7.819 20.676 1.00 92.12 192 ALA A N 1
ATOM 1550 C CA . ALA A 1 192 ? -9.476 7.920 22.087 1.00 92.12 192 ALA A CA 1
ATOM 1551 C C . ALA A 1 192 ? -10.935 8.370 22.242 1.00 92.12 192 ALA A C 1
ATOM 1553 O O . ALA A 1 192 ? -11.698 7.730 22.961 1.00 92.12 192 ALA A O 1
ATOM 1554 N N . ARG A 1 193 ? -11.343 9.411 21.503 1.00 92.38 193 ARG A N 1
ATOM 1555 C CA . ARG A 1 193 ? -12.727 9.895 21.495 1.00 92.38 193 ARG A CA 1
ATOM 1556 C C . ARG A 1 193 ? -13.698 8.817 21.023 1.00 92.38 193 ARG A C 1
ATOM 1558 O O . ARG A 1 193 ? -14.685 8.567 21.697 1.00 92.38 193 ARG A O 1
ATOM 1565 N N . ALA A 1 194 ? -13.382 8.121 19.931 1.00 90.06 194 ALA A N 1
ATOM 1566 C CA . ALA A 1 194 ? -14.222 7.046 19.403 1.00 90.06 194 ALA A CA 1
ATOM 1567 C C . ALA A 1 194 ? -14.427 5.897 20.408 1.00 90.06 194 ALA A C 1
ATOM 1569 O O . ALA A 1 194 ? -15.490 5.279 20.423 1.00 90.06 194 ALA A O 1
ATOM 1570 N N . PHE A 1 195 ? -13.425 5.612 21.247 1.00 91.88 195 PHE A N 1
ATOM 1571 C CA . PHE A 1 195 ? -13.567 4.649 22.335 1.00 91.88 195 PHE A CA 1
ATOM 1572 C C . PHE A 1 195 ? -14.474 5.185 23.452 1.00 91.88 195 PHE A C 1
ATOM 1574 O O . PHE A 1 195 ? -15.374 4.474 23.884 1.00 91.88 195 PHE A O 1
ATOM 1581 N N . CYS A 1 196 ? -14.308 6.442 23.873 1.00 94.12 196 CYS A N 1
ATOM 1582 C CA . CYS A 1 196 ? -15.203 7.068 24.853 1.00 94.12 196 CYS A CA 1
ATOM 1583 C C . CYS A 1 196 ? -16.655 7.155 24.362 1.00 94.12 196 CYS A C 1
ATOM 1585 O O . CYS A 1 196 ? -17.569 6.908 25.139 1.00 94.12 196 CYS A O 1
ATOM 1587 N N . GLU A 1 197 ? -16.876 7.458 23.080 1.00 92.81 197 GLU A N 1
ATOM 1588 C CA . GLU A 1 197 ? -18.211 7.499 22.465 1.00 92.81 197 GLU A CA 1
ATOM 1589 C C . GLU A 1 197 ? -18.863 6.116 22.499 1.00 92.81 197 GLU A C 1
ATOM 1591 O O . GLU A 1 197 ? -20.051 5.997 22.783 1.00 92.81 197 GLU A O 1
ATOM 1596 N N . PHE A 1 198 ? -18.079 5.058 22.269 1.00 91.81 198 PHE A N 1
ATOM 1597 C CA . PHE A 1 198 ? -18.554 3.687 22.420 1.00 91.81 198 PHE A CA 1
ATOM 1598 C C . PHE A 1 198 ? -18.949 3.377 23.869 1.00 91.81 198 PHE A C 1
ATOM 1600 O O . PHE A 1 198 ? -20.036 2.855 24.090 1.00 91.81 198 PHE A O 1
ATOM 1607 N N . LEU A 1 199 ? -18.108 3.726 24.849 1.00 93.12 199 LEU A N 1
ATOM 1608 C CA . LEU A 1 199 ? -18.409 3.513 26.271 1.00 93.12 199 LEU A CA 1
ATOM 1609 C C . LEU A 1 199 ? -19.665 4.284 26.709 1.00 93.12 199 LEU A C 1
ATOM 1611 O O . LEU A 1 199 ? -20.532 3.720 27.372 1.00 93.12 199 LEU A O 1
ATOM 1615 N N . ALA A 1 200 ? -19.792 5.543 26.290 1.00 93.31 200 ALA A N 1
ATOM 1616 C CA . ALA A 1 200 ? -20.968 6.366 26.552 1.00 93.31 200 ALA A CA 1
ATOM 1617 C C . ALA A 1 200 ? -22.232 5.787 25.893 1.00 93.31 200 ALA A C 1
ATOM 1619 O O . ALA A 1 200 ? -23.295 5.769 26.507 1.00 93.31 200 ALA A O 1
ATOM 1620 N N . GLY A 1 201 ? -22.111 5.232 24.683 1.00 89.94 201 GLY A N 1
ATOM 1621 C CA . GLY A 1 201 ? -23.194 4.505 24.013 1.00 89.94 201 GLY A CA 1
ATOM 1622 C C . GLY A 1 201 ? -23.639 3.226 24.737 1.00 89.94 201 GLY A C 1
ATOM 1623 O O . GLY A 1 201 ? -24.773 2.800 24.552 1.00 89.94 201 GLY A O 1
ATOM 1624 N N . GLN A 1 202 ? -22.787 2.643 25.588 1.00 89.94 202 GLN A N 1
ATOM 1625 C CA . GLN A 1 202 ? -23.128 1.535 26.497 1.00 89.94 202 GLN A CA 1
ATOM 1626 C C . GLN A 1 202 ? -23.702 2.025 27.843 1.00 89.94 202 GLN A C 1
ATOM 1628 O O . GLN A 1 202 ? -23.900 1.233 28.759 1.00 89.94 202 GLN A O 1
ATOM 1633 N N . GLY A 1 203 ? -23.948 3.331 27.993 1.00 91.38 203 GLY A N 1
ATOM 1634 C CA . GLY A 1 203 ? -24.486 3.932 29.216 1.00 91.38 203 GLY A CA 1
ATOM 1635 C C . GLY A 1 203 ? -23.449 4.208 30.310 1.00 91.38 203 GLY A C 1
ATOM 1636 O O . GLY A 1 203 ? -23.826 4.582 31.419 1.00 91.38 203 GLY A O 1
ATOM 1637 N N . LEU A 1 204 ? -22.150 4.051 30.028 1.00 92.94 204 LEU A N 1
ATOM 1638 C CA . LEU A 1 204 ? -21.093 4.349 30.997 1.00 92.94 204 LEU A CA 1
ATOM 1639 C C . LEU A 1 204 ? -20.854 5.856 31.086 1.00 92.94 204 LEU A C 1
ATOM 1641 O O . LEU A 1 204 ? -20.766 6.540 30.068 1.00 92.94 204 LEU A O 1
ATOM 1645 N N . GLN A 1 205 ? -20.694 6.359 32.308 1.00 91.81 205 GLN A N 1
ATOM 1646 C CA . GLN A 1 205 ? -20.486 7.782 32.580 1.00 91.81 205 GLN A CA 1
ATOM 1647 C C . GLN A 1 205 ? -19.157 8.096 33.269 1.00 91.81 205 GLN A C 1
ATOM 1649 O O . GLN A 1 205 ? -18.708 9.240 33.224 1.00 91.81 205 GLN A O 1
ATOM 1654 N N . GLN A 1 206 ? -18.528 7.111 33.917 1.00 92.56 206 GLN A N 1
ATOM 1655 C CA . GLN A 1 206 ? -17.328 7.330 34.728 1.00 92.56 206 GLN A CA 1
ATOM 1656 C C . GLN A 1 206 ? -16.306 6.204 34.561 1.00 92.56 206 GLN A C 1
ATOM 1658 O O . GLN A 1 206 ? -16.661 5.040 34.353 1.00 92.56 206 GLN A O 1
ATOM 1663 N N . TRP A 1 207 ? -15.018 6.523 34.727 1.00 93.25 207 TRP A N 1
ATOM 1664 C CA . TRP A 1 207 ? -13.933 5.540 34.590 1.00 93.25 207 TRP A CA 1
ATOM 1665 C C . TRP A 1 207 ? -14.034 4.307 35.508 1.00 93.25 207 TRP A C 1
ATOM 1667 O O . TRP A 1 207 ? -13.729 3.215 35.025 1.00 93.25 207 TRP A O 1
ATOM 1677 N N . PRO A 1 208 ? -14.492 4.395 36.777 1.00 92.38 208 PRO A N 1
ATOM 1678 C CA . PRO A 1 208 ? -14.626 3.226 37.652 1.00 92.38 208 PRO A CA 1
ATOM 1679 C C . PRO A 1 208 ? -15.578 2.138 37.137 1.00 92.38 208 PRO A C 1
ATOM 1681 O O . PRO A 1 208 ? -15.466 0.991 37.568 1.00 92.38 208 PRO A O 1
ATOM 1684 N N . GLN A 1 209 ? -16.495 2.489 36.229 1.00 91.88 209 GLN A N 1
ATOM 1685 C CA . GLN A 1 209 ? -17.458 1.568 35.621 1.00 91.88 209 GLN A CA 1
ATOM 1686 C C . GLN A 1 209 ? -16.847 0.779 34.451 1.00 91.88 209 GLN A C 1
ATOM 1688 O O . GLN A 1 209 ? -17.379 -0.248 34.031 1.00 91.88 209 GLN A O 1
ATOM 1693 N N . VAL A 1 210 ? -15.717 1.242 33.907 1.00 91.50 210 VAL A N 1
ATOM 1694 C CA . VAL A 1 210 ? -15.092 0.633 32.734 1.00 91.50 210 VAL A CA 1
ATOM 1695 C C . VAL A 1 210 ? -14.376 -0.660 33.134 1.00 91.50 210 VAL A C 1
ATOM 1697 O O . VAL A 1 210 ? -13.297 -0.649 33.723 1.00 91.50 210 VAL A O 1
ATOM 1700 N N . ALA A 1 211 ? -14.981 -1.787 32.769 1.00 90.06 211 ALA A N 1
ATOM 1701 C CA . ALA A 1 211 ? -14.430 -3.134 32.919 1.00 90.06 211 ALA A CA 1
ATOM 1702 C C . ALA A 1 211 ? -13.824 -3.710 31.621 1.00 90.06 211 ALA A C 1
ATOM 1704 O O . ALA A 1 211 ? -14.046 -3.183 30.529 1.00 90.06 211 ALA A O 1
ATOM 1705 N N . GLN A 1 212 ? -13.081 -4.820 31.740 1.00 88.19 212 GLN A N 1
ATOM 1706 C CA . GLN A 1 212 ? -12.406 -5.493 30.616 1.00 88.19 212 GLN A CA 1
ATOM 1707 C C . GLN A 1 212 ? -13.352 -5.879 29.466 1.00 88.19 212 GLN A C 1
ATOM 1709 O O . GLN A 1 212 ? -12.983 -5.687 28.310 1.00 88.19 212 GLN A O 1
ATOM 1714 N N . HIS A 1 213 ? -14.565 -6.358 29.756 1.00 88.00 213 HIS A N 1
ATOM 1715 C CA . HIS A 1 213 ? -15.501 -6.786 28.711 1.00 88.00 213 HIS A CA 1
ATOM 1716 C C . HIS A 1 213 ? -15.893 -5.639 27.766 1.00 88.00 213 HIS A C 1
ATOM 1718 O O . HIS A 1 213 ? -15.952 -5.861 26.569 1.00 88.00 213 HIS A O 1
ATOM 1724 N N . HIS A 1 214 ? -16.002 -4.389 28.236 1.00 89.62 214 HIS A N 1
ATOM 1725 C CA . HIS A 1 214 ? -16.266 -3.247 27.347 1.00 89.62 214 HIS A CA 1
ATOM 1726 C C . HIS A 1 214 ? -15.133 -3.001 26.341 1.00 89.62 214 HIS A C 1
ATOM 1728 O O . HIS A 1 214 ? -15.367 -2.534 25.225 1.00 89.62 214 HIS A O 1
ATOM 1734 N N . LEU A 1 215 ? -13.884 -3.295 26.726 1.00 86.88 215 LEU A N 1
ATOM 1735 C CA . LEU A 1 215 ? -12.764 -3.258 25.790 1.00 86.88 215 LEU A CA 1
ATOM 1736 C C . LEU A 1 215 ? -12.901 -4.389 24.763 1.00 86.88 215 LEU A C 1
ATOM 1738 O O . LEU A 1 215 ? -12.672 -4.148 23.582 1.00 86.88 215 LEU A O 1
ATOM 1742 N N . ASP A 1 216 ? -13.294 -5.587 25.188 1.00 84.06 216 ASP A N 1
ATOM 1743 C CA . ASP A 1 216 ? -13.493 -6.742 24.305 1.00 84.06 216 ASP A CA 1
ATOM 1744 C C . ASP A 1 216 ? -14.687 -6.545 23.344 1.00 84.06 216 ASP A C 1
ATOM 1746 O O . ASP A 1 216 ? -14.596 -6.872 22.156 1.00 84.06 216 ASP A O 1
ATOM 1750 N N . ASP A 1 217 ? -15.757 -5.899 23.803 1.00 85.50 217 ASP A N 1
ATOM 1751 C CA . ASP A 1 217 ? -16.916 -5.515 22.994 1.00 85.50 217 ASP A CA 1
ATOM 1752 C C . ASP A 1 217 ? -16.541 -4.436 21.976 1.00 85.50 217 ASP A C 1
ATOM 1754 O O . ASP A 1 217 ? -16.876 -4.545 20.795 1.00 85.50 217 ASP A O 1
ATOM 1758 N N . TYR A 1 218 ? -15.756 -3.433 22.387 1.00 87.06 218 TYR A N 1
ATOM 1759 C CA . TYR A 1 218 ? -15.232 -2.426 21.463 1.00 87.06 218 TYR A CA 1
ATOM 1760 C C . TYR A 1 218 ? -14.361 -3.057 20.372 1.00 87.06 218 TYR A C 1
ATOM 1762 O O . TYR A 1 218 ? -14.410 -2.648 19.209 1.00 87.06 218 TYR A O 1
ATOM 1770 N N . ILE A 1 219 ? -13.570 -4.073 20.726 1.00 80.19 219 ILE A N 1
ATOM 1771 C CA . ILE A 1 219 ? -12.753 -4.832 19.773 1.00 80.19 219 ILE A CA 1
ATOM 1772 C C . ILE A 1 219 ? -13.640 -5.572 18.775 1.00 80.19 219 ILE A C 1
ATOM 1774 O O . ILE A 1 219 ? -13.358 -5.534 17.576 1.00 80.19 219 ILE A O 1
ATOM 1778 N N . SER A 1 220 ? -14.699 -6.214 19.262 1.00 78.69 220 SER A N 1
ATOM 1779 C CA . SER A 1 220 ? -15.639 -6.981 18.443 1.00 78.69 220 SER A CA 1
ATOM 1780 C C . SER A 1 220 ? -16.453 -6.084 17.503 1.00 78.69 220 SER A C 1
ATOM 1782 O O . SER A 1 220 ? -16.687 -6.450 16.354 1.00 78.69 220 SER A O 1
ATOM 1784 N N . ALA A 1 221 ? -16.823 -4.881 17.952 1.00 81.12 221 ALA A N 1
ATOM 1785 C CA . ALA A 1 221 ? -17.588 -3.905 17.176 1.00 81.12 221 ALA A CA 1
ATOM 1786 C C . ALA A 1 221 ? -16.748 -3.097 16.164 1.00 81.12 221 ALA A C 1
ATOM 1788 O O . ALA A 1 221 ? -17.306 -2.390 15.320 1.00 81.12 221 ALA A O 1
ATOM 1789 N N . THR A 1 222 ? -15.414 -3.147 16.252 1.00 79.94 222 THR A N 1
ATOM 1790 C CA . THR A 1 222 ? -14.514 -2.344 15.409 1.00 79.94 222 THR A CA 1
ATOM 1791 C C . THR A 1 222 ? -13.471 -3.202 14.683 1.00 79.94 222 THR A C 1
ATOM 1793 O O . THR A 1 222 ? -13.814 -4.175 14.019 1.00 79.94 222 THR A O 1
ATOM 1796 N N . ASP A 1 223 ? -12.192 -2.814 14.729 1.00 69.25 223 ASP A N 1
ATOM 1797 C CA . ASP A 1 223 ? -11.083 -3.577 14.167 1.00 69.25 223 ASP A CA 1
ATOM 1798 C C . ASP A 1 223 ? -10.039 -3.891 15.248 1.00 69.25 223 ASP A C 1
ATOM 1800 O O . ASP A 1 223 ? -9.843 -3.160 16.221 1.00 69.25 223 ASP A O 1
ATOM 1804 N N . ARG A 1 224 ? -9.297 -4.987 15.068 1.00 66.06 224 ARG A N 1
ATOM 1805 C CA . ARG A 1 224 ? -8.275 -5.433 16.032 1.00 66.06 224 ARG A CA 1
ATOM 1806 C C . ARG A 1 224 ? -7.142 -4.415 16.246 1.00 66.06 224 ARG A C 1
ATOM 1808 O O . ARG A 1 224 ? -6.410 -4.503 17.230 1.00 66.06 224 ARG A O 1
ATOM 1815 N N . TRP A 1 225 ? -6.962 -3.448 15.345 1.00 68.50 225 TRP A N 1
ATOM 1816 C CA . TRP A 1 225 ? -5.991 -2.369 15.522 1.00 68.50 225 TRP A CA 1
ATOM 1817 C C . TRP A 1 225 ? -6.527 -1.262 16.430 1.00 68.50 225 TRP A C 1
ATOM 1819 O O . TRP A 1 225 ? -5.720 -0.599 17.084 1.00 68.50 225 TRP A O 1
ATOM 1829 N N . ALA A 1 226 ? -7.843 -1.056 16.491 1.00 69.62 226 ALA A N 1
ATOM 1830 C CA . ALA A 1 226 ? -8.500 -0.177 17.452 1.00 69.62 226 ALA A CA 1
ATOM 1831 C C . ALA A 1 226 ? -8.211 -0.646 18.884 1.00 69.62 226 ALA A C 1
ATOM 1833 O O . ALA A 1 226 ? -7.872 0.178 19.728 1.00 69.62 226 ALA A O 1
ATOM 1834 N N . ALA A 1 227 ? -8.155 -1.964 19.108 1.00 67.94 227 ALA A N 1
ATOM 1835 C CA . ALA A 1 227 ? -7.752 -2.606 20.364 1.00 67.94 227 ALA A CA 1
ATOM 1836 C C . ALA A 1 227 ? -6.415 -2.082 20.924 1.00 67.94 227 ALA A C 1
ATOM 1838 O O . ALA A 1 227 ? -6.298 -1.683 22.082 1.00 67.94 227 ALA A O 1
ATOM 1839 N N . ALA A 1 228 ? -5.376 -2.057 20.082 1.00 71.50 228 ALA A N 1
ATOM 1840 C CA . ALA A 1 228 ? -4.043 -1.611 20.485 1.00 71.50 228 ALA A CA 1
ATOM 1841 C C . ALA A 1 228 ? -3.996 -0.097 20.767 1.00 71.50 228 ALA A C 1
ATOM 1843 O O . ALA A 1 228 ? -3.207 0.361 21.602 1.00 71.50 228 ALA A O 1
ATOM 1844 N N . ARG A 1 229 ? -4.835 0.681 20.071 1.00 80.56 229 ARG A N 1
ATOM 1845 C CA . ARG A 1 229 ? -4.924 2.139 20.228 1.00 80.56 229 ARG A CA 1
ATOM 1846 C C . ARG A 1 229 ? -5.709 2.508 21.489 1.00 80.56 229 ARG A C 1
ATOM 1848 O O . ARG A 1 229 ? -5.180 3.266 22.299 1.00 80.56 229 ARG A O 1
ATOM 1855 N N . ALA A 1 230 ? -6.858 1.873 21.721 1.00 84.69 230 ALA A N 1
ATOM 1856 C CA . ALA A 1 230 ? -7.646 1.996 22.949 1.00 84.69 230 ALA A CA 1
ATOM 1857 C C . ALA A 1 230 ? -6.835 1.584 24.186 1.00 84.69 230 ALA A C 1
ATOM 1859 O O . ALA A 1 230 ? -6.816 2.307 25.175 1.00 84.69 230 ALA A O 1
ATOM 1860 N N . TYR A 1 231 ? -6.052 0.502 24.108 1.00 84.94 231 TYR A N 1
ATOM 1861 C CA . TYR A 1 231 ? -5.187 0.090 25.217 1.00 84.94 231 TYR A CA 1
ATOM 1862 C C . TYR A 1 231 ? -4.144 1.154 25.605 1.00 84.94 231 TYR A C 1
ATOM 1864 O O . TYR A 1 231 ? -3.869 1.357 26.785 1.00 84.94 231 TYR A O 1
ATOM 1872 N N . THR A 1 232 ? -3.557 1.855 24.626 1.00 85.50 232 THR A N 1
ATOM 1873 C CA . THR A 1 232 ? -2.586 2.931 24.908 1.00 85.50 232 THR A CA 1
ATOM 1874 C C . THR A 1 232 ? -3.245 4.084 25.664 1.00 85.50 232 THR A C 1
ATOM 1876 O O . THR A 1 232 ? -2.648 4.643 26.583 1.00 85.50 232 THR A O 1
ATOM 1879 N N . PHE A 1 233 ? -4.480 4.412 25.292 1.00 91.62 233 PHE A N 1
ATOM 1880 C CA . PHE A 1 233 ? -5.286 5.412 25.977 1.00 91.62 233 PHE A CA 1
ATOM 1881 C C . PHE A 1 233 ? -5.698 4.949 27.386 1.00 91.62 233 PHE A C 1
ATOM 1883 O O . PHE A 1 233 ? -5.463 5.670 28.347 1.00 91.62 233 PHE A O 1
ATOM 1890 N N . LEU A 1 234 ? -6.169 3.711 27.556 1.00 90.62 234 LEU A N 1
ATOM 1891 C CA . LEU A 1 234 ? -6.506 3.139 28.868 1.00 90.62 234 LEU A CA 1
ATOM 1892 C C . LEU A 1 234 ? -5.315 3.108 29.837 1.00 90.62 234 LEU A C 1
ATOM 1894 O O . LEU A 1 234 ? -5.479 3.355 31.029 1.00 90.62 234 LEU A O 1
ATOM 1898 N N . GLN A 1 235 ? -4.097 2.856 29.344 1.00 88.62 235 GLN A N 1
ATOM 1899 C CA . GLN A 1 235 ? -2.888 2.962 30.171 1.00 88.62 235 GLN A CA 1
ATOM 1900 C C . GLN A 1 235 ? -2.637 4.389 30.659 1.00 88.62 235 GLN A C 1
ATOM 1902 O O . GLN A 1 235 ? -2.188 4.570 31.789 1.00 88.62 235 GLN A O 1
ATOM 1907 N N . PHE A 1 236 ? -2.935 5.393 29.831 1.00 91.62 236 PHE A N 1
ATOM 1908 C CA . PHE A 1 236 ? -2.893 6.786 30.256 1.00 91.62 236 PHE A CA 1
ATOM 1909 C C . PHE A 1 236 ? -3.979 7.086 31.294 1.00 91.62 236 PHE A C 1
ATOM 1911 O O . PHE A 1 236 ? -3.656 7.646 32.339 1.00 91.62 236 PHE A O 1
ATOM 1918 N N . ILE A 1 237 ? -5.224 6.668 31.054 1.00 93.62 237 ILE A N 1
ATOM 1919 C CA . ILE A 1 237 ? -6.328 6.883 31.997 1.00 93.62 237 ILE A CA 1
ATOM 1920 C C . ILE A 1 237 ? -6.002 6.264 33.354 1.00 93.62 237 ILE A C 1
ATOM 1922 O O . ILE A 1 237 ? -6.121 6.937 34.367 1.00 93.62 237 ILE A O 1
ATOM 1926 N N . ARG A 1 238 ? -5.453 5.046 33.393 1.00 89.00 238 ARG A N 1
ATOM 1927 C CA . ARG A 1 238 ? -5.069 4.376 34.649 1.00 89.00 238 ARG A CA 1
ATOM 1928 C C . ARG A 1 238 ? -4.056 5.160 35.486 1.00 89.00 238 ARG A C 1
ATOM 1930 O O . ARG A 1 238 ? -4.002 4.982 36.695 1.00 89.00 238 ARG A O 1
ATOM 1937 N N . GLN A 1 239 ? -3.228 5.983 34.849 1.00 87.06 239 GLN A N 1
ATOM 1938 C CA . GLN A 1 239 ? -2.237 6.813 35.538 1.00 87.06 239 GLN A CA 1
ATOM 1939 C C . GLN A 1 239 ? -2.817 8.137 36.053 1.00 87.06 239 GLN A C 1
ATOM 1941 O O . GLN A 1 239 ? -2.190 8.759 36.901 1.00 87.06 239 GLN A O 1
ATOM 1946 N N . ASN A 1 240 ? -3.960 8.587 35.524 1.00 88.25 240 ASN A N 1
ATOM 1947 C CA . ASN A 1 240 ? -4.482 9.943 35.748 1.00 88.25 240 ASN A CA 1
ATOM 1948 C C . ASN A 1 240 ? -5.907 9.965 36.327 1.00 88.25 240 ASN A C 1
ATOM 1950 O O . ASN A 1 240 ? -6.360 11.006 36.789 1.00 88.25 240 ASN A O 1
ATOM 1954 N N . PHE A 1 241 ? -6.603 8.829 36.319 1.00 90.62 241 PHE A N 1
ATOM 1955 C CA . PHE A 1 241 ? -7.985 8.666 36.760 1.00 90.62 241 PHE A CA 1
ATOM 1956 C C . PHE A 1 241 ? -8.134 7.388 37.588 1.00 90.62 241 PHE A C 1
ATOM 1958 O O . PHE A 1 241 ? -7.331 6.455 37.493 1.00 90.62 241 PHE A O 1
ATOM 1965 N N . ARG A 1 242 ? -9.197 7.331 38.397 1.00 85.12 242 ARG A N 1
ATOM 1966 C CA . ARG A 1 242 ? -9.531 6.142 39.187 1.00 85.12 242 ARG A CA 1
ATOM 1967 C C . ARG A 1 242 ? -10.121 5.065 38.277 1.00 85.12 242 ARG A C 1
ATOM 1969 O O . ARG A 1 242 ? -11.267 5.154 37.854 1.00 85.12 242 ARG A O 1
ATOM 1976 N N . LEU A 1 243 ? -9.327 4.033 38.013 1.00 86.19 243 LEU A N 1
ATOM 1977 C CA . LEU A 1 243 ? -9.747 2.799 37.354 1.00 86.19 243 LEU A CA 1
ATOM 1978 C C . LEU A 1 243 ? -9.696 1.651 38.360 1.00 86.19 243 LEU A C 1
ATOM 1980 O O . LEU A 1 243 ? -8.678 1.441 39.017 1.00 86.19 243 LEU A O 1
ATOM 1984 N N . THR A 1 244 ? -10.791 0.904 38.468 1.00 79.06 244 THR A N 1
ATOM 1985 C CA . THR A 1 244 ? -10.941 -0.224 39.403 1.00 79.06 244 THR A CA 1
ATOM 1986 C C . THR A 1 244 ? -10.269 -1.497 38.894 1.00 79.06 244 THR A C 1
ATOM 1988 O O . THR A 1 244 ? -9.888 -2.355 39.687 1.00 79.06 244 THR A O 1
ATOM 1991 N N . GLN A 1 245 ? -10.079 -1.621 37.577 1.00 79.94 245 GLN A N 1
ATOM 1992 C CA . GLN A 1 245 ? -9.575 -2.836 36.943 1.00 79.94 245 GLN A CA 1
ATOM 1993 C C . GLN A 1 245 ? -8.274 -2.621 36.165 1.00 79.94 245 GLN A C 1
ATOM 1995 O O . GLN A 1 245 ? -7.968 -1.542 35.650 1.00 79.94 245 GLN A O 1
ATOM 2000 N N . ARG A 1 246 ? -7.494 -3.702 36.054 1.00 82.69 246 ARG A N 1
ATOM 2001 C CA . ARG A 1 246 ? -6.355 -3.785 35.136 1.00 82.69 246 ARG A CA 1
ATOM 2002 C C . ARG A 1 246 ? -6.821 -4.404 33.826 1.00 82.69 246 ARG A C 1
ATOM 2004 O O . ARG A 1 246 ? -7.292 -5.534 33.817 1.00 82.69 246 ARG A O 1
ATOM 2011 N N . PHE A 1 247 ? -6.609 -3.689 32.727 1.00 84.19 247 PHE A N 1
ATOM 2012 C CA . PHE A 1 247 ? -6.911 -4.210 31.399 1.00 84.19 247 PHE A CA 1
ATOM 2013 C C . PHE A 1 247 ? -5.795 -5.115 30.897 1.00 84.19 247 PHE A C 1
ATOM 2015 O O . PHE A 1 247 ? -4.610 -4.762 30.957 1.00 84.19 247 PHE A O 1
ATOM 2022 N N . VAL A 1 248 ? -6.175 -6.259 30.345 1.00 81.81 248 VAL A N 1
ATOM 2023 C CA . VAL A 1 248 ? -5.251 -7.151 29.655 1.00 81.81 248 VAL A CA 1
ATOM 2024 C C . VAL A 1 248 ? -5.029 -6.605 28.252 1.00 81.81 248 VAL A C 1
ATOM 2026 O O . VAL A 1 248 ? -5.969 -6.350 27.502 1.00 81.81 248 VAL A O 1
ATOM 2029 N N . ARG A 1 249 ? -3.759 -6.422 27.872 1.00 76.06 249 ARG A N 1
ATOM 2030 C CA . ARG A 1 249 ? -3.423 -6.007 26.508 1.00 76.06 249 ARG A CA 1
ATOM 2031 C C . ARG A 1 249 ? -3.913 -7.074 25.528 1.00 76.06 249 ARG A C 1
ATOM 2033 O O . ARG A 1 249 ? -3.450 -8.214 25.629 1.00 76.06 249 ARG A O 1
ATOM 2040 N N . PRO A 1 250 ? -4.723 -6.715 24.519 1.00 68.25 250 PRO A N 1
ATOM 2041 C CA . PRO A 1 250 ? -5.065 -7.634 23.445 1.00 68.25 250 PRO A CA 1
ATOM 2042 C C . PRO A 1 250 ? -3.770 -8.130 22.798 1.00 68.25 250 PRO A C 1
ATOM 2044 O O . PRO A 1 250 ? -2.999 -7.339 22.239 1.00 68.25 250 PRO A O 1
ATOM 2047 N N . LYS A 1 251 ? -3.478 -9.433 22.912 1.00 61.62 251 LYS A N 1
ATOM 2048 C CA . LYS A 1 251 ? -2.294 -10.014 22.272 1.00 61.62 251 LYS A CA 1
ATOM 2049 C C . LYS A 1 251 ? -2.481 -9.873 20.762 1.00 61.62 251 LYS A C 1
ATOM 2051 O O . LYS A 1 251 ? -3.305 -10.557 20.146 1.00 61.62 251 LYS A O 1
ATOM 2056 N N . LEU A 1 252 ? -1.696 -8.987 20.152 1.00 60.38 252 LEU A N 1
ATOM 2057 C CA . LEU A 1 252 ? -1.380 -9.102 18.737 1.00 60.38 252 LEU A CA 1
ATOM 2058 C C . LEU A 1 252 ? -0.599 -10.408 18.628 1.00 60.38 252 LEU A C 1
ATOM 2060 O O . LEU A 1 252 ? 0.578 -10.440 18.983 1.00 60.38 252 LEU A O 1
ATOM 2064 N N . ARG A 1 253 ? -1.259 -11.500 18.219 1.00 58.62 253 ARG A N 1
ATOM 2065 C CA . ARG A 1 253 ? -0.526 -12.677 17.754 1.00 58.62 253 ARG A CA 1
ATOM 2066 C C . ARG A 1 253 ? 0.271 -12.191 16.551 1.00 58.62 253 ARG A C 1
ATOM 2068 O O . ARG A 1 253 ? -0.282 -12.015 15.467 1.00 58.62 253 ARG A O 1
ATOM 2075 N N . LEU A 1 254 ? 1.537 -11.849 16.782 1.00 62.47 254 LEU A N 1
ATOM 2076 C CA . LEU A 1 254 ? 2.487 -11.716 15.696 1.00 62.47 254 LEU A CA 1
ATOM 2077 C C . LEU A 1 254 ? 2.438 -13.056 14.977 1.00 62.47 254 LEU A C 1
ATOM 2079 O O . LEU A 1 254 ? 2.449 -14.101 15.632 1.00 62.47 254 LEU A O 1
ATOM 2083 N N . LYS A 1 255 ? 2.324 -13.013 13.650 1.00 74.69 255 LYS A N 1
ATOM 2084 C CA . LYS A 1 255 ? 2.492 -14.226 12.861 1.00 74.69 255 LYS A CA 1
ATOM 2085 C C . LYS A 1 255 ? 3.806 -14.896 13.290 1.00 74.69 255 LYS A C 1
ATOM 2087 O O . LYS A 1 255 ? 4.738 -14.177 13.668 1.00 74.69 255 LYS A O 1
ATOM 2092 N N . PRO A 1 256 ? 3.906 -16.226 13.295 1.00 80.56 256 PRO A N 1
ATOM 2093 C CA . PRO A 1 256 ? 5.197 -16.885 13.411 1.00 80.56 256 PRO A CA 1
ATOM 2094 C C . PRO A 1 256 ? 6.186 -16.283 12.396 1.00 80.56 256 PRO A C 1
ATOM 2096 O O . PRO A 1 256 ? 5.758 -15.933 11.292 1.00 80.56 256 PRO A O 1
ATOM 2099 N N . PRO A 1 257 ? 7.479 -16.120 12.734 1.00 80.19 257 PRO A N 1
ATOM 2100 C CA . PRO A 1 257 ? 8.475 -15.583 11.805 1.00 80.19 257 PRO A CA 1
ATOM 2101 C C . PRO A 1 257 ? 8.439 -16.262 10.428 1.00 80.19 257 PRO A C 1
ATOM 2103 O O . PRO A 1 257 ? 8.436 -15.566 9.416 1.00 80.19 257 PRO A O 1
ATOM 2106 N N . ALA A 1 258 ? 8.276 -17.590 10.394 1.00 77.12 258 ALA A N 1
ATOM 2107 C CA . ALA A 1 258 ? 8.152 -18.383 9.169 1.00 77.12 258 ALA A CA 1
ATOM 2108 C C . ALA A 1 258 ? 6.981 -17.959 8.255 1.00 77.12 258 ALA A C 1
ATOM 2110 O O . ALA A 1 258 ? 7.088 -18.043 7.039 1.00 77.12 258 ALA A O 1
ATOM 2111 N N . GLU A 1 259 ? 5.879 -17.452 8.815 1.00 80.88 259 GLU A N 1
ATOM 2112 C CA . GLU A 1 259 ? 4.735 -16.947 8.037 1.00 80.88 259 GLU A CA 1
ATOM 2113 C C . GLU A 1 259 ? 4.850 -15.454 7.690 1.00 80.88 259 GLU A C 1
ATOM 2115 O O . GLU A 1 259 ? 4.121 -14.932 6.840 1.00 80.88 259 GLU A O 1
ATOM 2120 N N . ALA A 1 260 ? 5.683 -14.715 8.424 1.00 84.50 260 ALA A N 1
ATOM 2121 C CA . ALA A 1 260 ? 5.827 -13.273 8.272 1.00 84.50 260 ALA A CA 1
ATOM 2122 C C . ALA A 1 260 ? 6.943 -12.887 7.300 1.00 84.50 260 ALA A C 1
ATOM 2124 O O . ALA A 1 260 ? 6.901 -11.780 6.758 1.00 84.50 260 ALA A O 1
ATOM 2125 N N . VAL A 1 261 ? 7.931 -13.761 7.115 1.00 88.38 261 VAL A N 1
ATOM 2126 C CA . VAL A 1 261 ? 9.084 -13.575 6.234 1.00 88.38 261 VAL A CA 1
ATOM 2127 C C . VAL A 1 261 ? 8.839 -14.331 4.936 1.00 88.38 261 VAL A C 1
ATOM 2129 O O . VAL A 1 261 ? 8.516 -15.512 4.953 1.00 88.38 261 VAL A O 1
ATOM 2132 N N . MET A 1 262 ? 8.978 -13.644 3.803 1.00 90.81 262 MET A N 1
ATOM 2133 C CA . MET A 1 262 ? 8.850 -14.291 2.499 1.00 90.81 262 MET A CA 1
ATOM 2134 C C . MET A 1 262 ? 9.977 -15.317 2.290 1.00 90.81 262 MET A C 1
ATOM 2136 O O . MET A 1 262 ? 11.143 -14.956 2.485 1.00 90.81 262 MET A O 1
ATOM 2140 N N . PRO A 1 263 ? 9.667 -16.553 1.856 1.00 87.00 263 PRO A N 1
ATOM 2141 C CA . PRO A 1 263 ? 10.681 -17.536 1.496 1.00 87.00 263 PRO A CA 1
ATOM 2142 C C . PRO A 1 263 ? 11.574 -17.038 0.356 1.00 87.00 263 PRO A C 1
ATOM 2144 O O . PRO A 1 263 ? 11.091 -16.450 -0.612 1.00 87.00 263 PRO A O 1
ATOM 2147 N N . ILE A 1 264 ? 12.878 -17.323 0.425 1.00 84.44 264 ILE A N 1
ATOM 2148 C CA . ILE A 1 264 ? 13.835 -16.901 -0.616 1.00 84.44 264 ILE A CA 1
ATOM 2149 C C . ILE A 1 264 ? 13.461 -17.465 -1.989 1.00 84.44 264 ILE A C 1
ATOM 2151 O O . ILE A 1 264 ? 13.597 -16.764 -2.989 1.00 84.44 264 ILE A O 1
ATOM 2155 N N . ALA A 1 265 ? 12.920 -18.685 -2.037 1.00 86.12 265 ALA A N 1
ATOM 2156 C CA . ALA A 1 265 ? 12.477 -19.324 -3.274 1.00 86.12 265 ALA A CA 1
ATOM 2157 C C . ALA A 1 265 ? 11.414 -18.508 -4.043 1.00 86.12 265 ALA A C 1
ATOM 2159 O O . ALA A 1 265 ? 11.307 -18.632 -5.262 1.00 86.12 265 ALA A O 1
ATOM 2160 N N . GLU A 1 266 ? 10.654 -17.638 -3.368 1.00 88.44 266 GLU A N 1
ATOM 2161 C CA . GLU A 1 266 ? 9.641 -16.789 -4.006 1.00 88.44 266 GLU A CA 1
ATOM 2162 C C . GLU A 1 266 ? 10.211 -15.479 -4.576 1.00 88.44 266 GLU A C 1
ATOM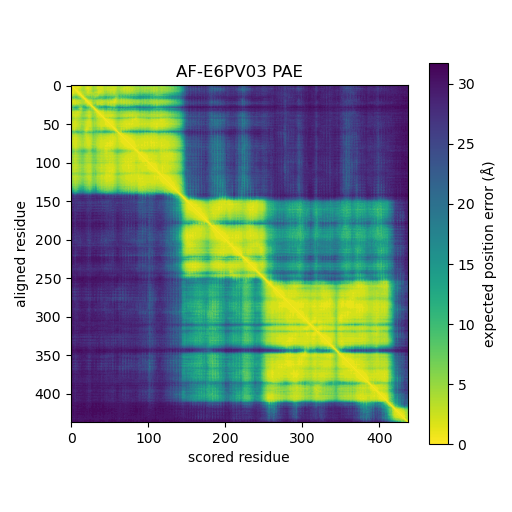 2164 O O . GLU A 1 266 ? 9.601 -14.872 -5.465 1.00 88.44 266 GLU A O 1
ATOM 2169 N N . ILE A 1 267 ? 11.385 -15.039 -4.105 1.00 88.06 267 ILE A N 1
ATOM 2170 C CA . ILE A 1 267 ? 11.997 -13.757 -4.491 1.00 88.06 267 ILE A CA 1
ATOM 2171 C C . ILE A 1 267 ? 12.239 -13.671 -6.010 1.00 88.06 267 ILE A C 1
ATOM 2173 O O . ILE A 1 267 ? 11.845 -12.659 -6.596 1.00 88.06 267 ILE A O 1
ATOM 2177 N N . PRO A 1 268 ? 12.780 -14.695 -6.706 1.00 91.19 268 PRO A N 1
ATOM 2178 C CA . PRO A 1 268 ? 12.961 -14.637 -8.159 1.00 91.19 268 PRO A CA 1
ATOM 2179 C C . PRO A 1 268 ? 11.659 -14.380 -8.929 1.00 91.19 268 PRO A C 1
ATOM 2181 O O . PRO A 1 268 ? 11.636 -13.595 -9.880 1.00 91.19 268 PRO A O 1
ATOM 2184 N N . ALA A 1 269 ? 10.545 -14.985 -8.502 1.00 93.19 269 ALA A N 1
ATOM 2185 C CA . ALA A 1 269 ? 9.244 -14.772 -9.131 1.00 93.19 269 ALA A CA 1
ATOM 2186 C C . ALA A 1 269 ? 8.724 -13.345 -8.898 1.00 93.19 269 ALA A C 1
ATOM 2188 O O . ALA A 1 269 ? 8.139 -12.743 -9.802 1.00 93.19 269 ALA A O 1
ATOM 2189 N N . VAL A 1 270 ? 8.959 -12.787 -7.705 1.00 94.38 270 VAL A N 1
ATOM 2190 C CA . VAL A 1 270 ? 8.654 -11.384 -7.393 1.00 94.38 270 VAL A CA 1
ATOM 2191 C C . VAL A 1 270 ? 9.473 -10.440 -8.269 1.00 94.38 270 VAL A C 1
ATOM 2193 O O . VAL A 1 270 ? 8.895 -9.548 -8.891 1.00 94.38 270 VAL A O 1
ATOM 2196 N N . LEU A 1 271 ? 10.787 -10.656 -8.366 1.00 94.44 271 LEU A N 1
ATOM 2197 C CA . LEU A 1 271 ? 11.676 -9.836 -9.189 1.00 94.44 271 LEU A CA 1
ATOM 2198 C C . LEU A 1 271 ? 11.268 -9.889 -10.662 1.00 94.44 271 LEU A C 1
ATOM 2200 O O . LEU A 1 271 ? 11.168 -8.840 -11.290 1.00 94.44 271 LEU A O 1
ATOM 2204 N N . LYS A 1 272 ? 10.926 -11.072 -11.192 1.00 94.44 272 LYS A N 1
ATOM 2205 C CA . LYS A 1 272 ? 10.442 -11.234 -12.573 1.00 94.44 272 LYS A CA 1
ATOM 2206 C C . LYS A 1 272 ? 9.167 -10.431 -12.856 1.00 94.44 272 LYS A C 1
ATOM 2208 O O . LYS A 1 272 ? 9.048 -9.828 -13.920 1.00 94.44 272 LYS A O 1
ATOM 2213 N N . ARG A 1 273 ? 8.206 -10.411 -11.924 1.00 95.06 273 ARG A N 1
ATOM 2214 C CA . ARG A 1 273 ? 6.988 -9.588 -12.063 1.00 95.06 273 ARG A CA 1
ATOM 2215 C C . ARG A 1 273 ? 7.303 -8.101 -11.991 1.00 95.06 273 ARG A C 1
ATOM 2217 O O . ARG A 1 273 ? 6.779 -7.333 -12.793 1.00 95.06 273 ARG A O 1
ATOM 2224 N N . LEU A 1 274 ? 8.177 -7.724 -11.060 1.00 95.44 274 LEU A N 1
ATOM 2225 C CA . LEU A 1 274 ? 8.590 -6.347 -10.854 1.00 95.44 274 LEU A CA 1
ATOM 2226 C C . LEU A 1 274 ? 9.265 -5.772 -12.103 1.00 95.44 274 LEU A C 1
ATOM 2228 O O . LEU A 1 274 ? 8.819 -4.741 -12.585 1.00 95.44 274 LEU A O 1
ATOM 2232 N N . ILE A 1 275 ? 10.271 -6.447 -12.666 1.00 94.31 275 ILE A N 1
ATOM 2233 C CA . ILE A 1 275 ? 10.986 -5.973 -13.867 1.00 94.31 275 ILE A CA 1
ATOM 2234 C C . ILE A 1 275 ? 10.104 -5.945 -15.125 1.00 94.31 275 ILE A C 1
ATOM 2236 O O . ILE A 1 275 ? 10.375 -5.189 -16.048 1.00 94.31 275 ILE A O 1
ATOM 2240 N N . GLY A 1 276 ? 9.041 -6.754 -15.170 1.00 91.94 276 GLY A N 1
ATOM 2241 C CA . GLY A 1 276 ? 8.051 -6.732 -16.251 1.00 91.94 276 GLY A CA 1
ATOM 2242 C C . GLY A 1 276 ? 7.005 -5.620 -16.117 1.00 91.94 276 GLY A C 1
ATOM 2243 O O . GLY A 1 276 ? 6.095 -5.533 -16.944 1.00 91.94 276 GLY A O 1
ATOM 2244 N N . PHE A 1 277 ? 7.076 -4.801 -15.065 1.00 95.94 277 PHE A N 1
ATOM 2245 C CA . PHE A 1 277 ? 6.114 -3.738 -14.813 1.00 95.94 277 PHE A CA 1
ATOM 2246 C C . PHE A 1 277 ? 6.459 -2.473 -15.608 1.00 95.94 277 PHE A C 1
ATOM 2248 O O . PHE A 1 277 ? 7.612 -2.072 -15.699 1.00 95.94 277 PHE A O 1
ATOM 2255 N N . SER A 1 278 ? 5.445 -1.811 -16.168 1.00 93.75 278 SER A N 1
ATOM 2256 C CA . SER A 1 278 ? 5.640 -0.702 -17.115 1.00 93.75 278 SER A CA 1
ATOM 2257 C C . SER A 1 278 ? 6.050 0.630 -16.478 1.00 93.75 278 SER A C 1
ATOM 2259 O O . SER A 1 278 ? 6.368 1.572 -17.192 1.00 93.75 278 SER A O 1
ATOM 2261 N N . ASP A 1 279 ? 5.955 0.757 -15.156 1.00 94.50 279 ASP A N 1
ATOM 2262 C CA . ASP A 1 279 ? 6.193 2.009 -14.433 1.00 94.50 279 ASP A CA 1
ATOM 2263 C C . ASP A 1 279 ? 7.599 2.006 -13.805 1.00 94.50 279 ASP A C 1
ATOM 2265 O O . ASP A 1 279 ? 7.788 1.350 -12.775 1.00 94.50 279 ASP A O 1
ATOM 2269 N N . PRO A 1 280 ? 8.582 2.734 -14.370 1.00 94.12 280 PRO A N 1
ATOM 2270 C CA . PRO A 1 280 ? 9.975 2.663 -13.928 1.00 94.12 280 PRO A CA 1
ATOM 2271 C C . PRO A 1 280 ? 10.175 3.147 -12.485 1.00 94.12 280 PRO A C 1
ATOM 2273 O O . PRO A 1 280 ? 11.011 2.598 -11.768 1.00 94.12 280 PRO A O 1
ATOM 2276 N N . GLN A 1 281 ? 9.364 4.099 -11.999 1.00 96.62 281 GLN A N 1
ATOM 2277 C CA . GLN A 1 281 ? 9.417 4.524 -10.593 1.00 96.62 281 GLN A CA 1
ATOM 2278 C C . GLN A 1 281 ? 9.016 3.382 -9.654 1.00 96.62 281 GLN A C 1
ATOM 2280 O O . GLN A 1 281 ? 9.612 3.205 -8.592 1.00 96.62 281 GLN A O 1
ATOM 2285 N N . ALA A 1 282 ? 8.013 2.591 -10.044 1.00 96.88 282 ALA A N 1
ATOM 2286 C CA . ALA A 1 282 ? 7.591 1.425 -9.279 1.00 96.88 282 ALA A CA 1
ATOM 2287 C C . ALA A 1 282 ? 8.632 0.297 -9.333 1.00 96.88 282 ALA A C 1
ATOM 2289 O O . ALA A 1 282 ? 8.851 -0.354 -8.313 1.00 96.88 282 ALA A O 1
ATOM 2290 N N . VAL A 1 283 ? 9.284 0.094 -10.485 1.00 97.62 283 VAL A N 1
ATOM 2291 C CA . VAL A 1 283 ? 10.360 -0.898 -10.650 1.00 97.62 283 VAL A CA 1
ATOM 2292 C C . VAL A 1 283 ? 11.524 -0.583 -9.714 1.00 97.62 283 VAL A C 1
ATOM 2294 O O . VAL A 1 283 ? 11.845 -1.402 -8.855 1.00 97.62 283 VAL A O 1
ATOM 2297 N N . VAL A 1 284 ? 12.096 0.622 -9.804 1.00 97.50 284 VAL A N 1
ATOM 2298 C CA . VAL A 1 284 ? 13.248 1.031 -8.981 1.00 97.50 284 VAL A CA 1
ATOM 2299 C C . VAL A 1 284 ? 12.907 0.984 -7.489 1.00 97.50 284 VAL A C 1
ATOM 2301 O O . VAL A 1 284 ? 13.636 0.380 -6.704 1.00 97.50 284 VAL A O 1
ATOM 2304 N N . ALA A 1 285 ? 11.757 1.531 -7.079 1.00 97.50 285 ALA A N 1
ATOM 2305 C CA . ALA A 1 285 ? 11.340 1.478 -5.676 1.00 97.50 285 ALA A CA 1
ATOM 2306 C C . ALA A 1 285 ? 11.067 0.044 -5.183 1.00 97.50 285 ALA A C 1
ATOM 2308 O O . ALA A 1 285 ? 11.292 -0.265 -4.012 1.00 97.50 285 ALA A O 1
ATOM 2309 N N . GLY A 1 286 ? 10.584 -0.841 -6.057 1.00 97.19 286 GLY A N 1
ATOM 2310 C CA . GLY A 1 286 ? 10.414 -2.255 -5.742 1.00 97.19 286 GLY A CA 1
ATOM 2311 C C . GLY A 1 286 ? 11.744 -2.995 -5.599 1.00 97.19 286 GLY A C 1
ATOM 2312 O O . GLY A 1 286 ? 11.842 -3.859 -4.733 1.00 97.19 286 GLY A O 1
ATOM 2313 N N . LEU A 1 287 ? 12.770 -2.636 -6.379 1.00 97.19 287 LEU A N 1
ATOM 2314 C CA . LEU A 1 287 ? 14.116 -3.207 -6.261 1.00 97.19 287 LEU A CA 1
ATOM 2315 C C . LEU A 1 287 ? 14.773 -2.745 -4.956 1.00 97.19 287 LEU A C 1
ATOM 2317 O O . LEU A 1 287 ? 15.258 -3.574 -4.187 1.00 97.19 287 LEU A O 1
ATOM 2321 N N . PHE A 1 288 ? 14.650 -1.456 -4.619 1.00 96.62 288 PHE A N 1
ATOM 2322 C CA . PHE A 1 288 ? 15.045 -0.927 -3.308 1.00 96.62 288 PHE A CA 1
ATOM 2323 C C . PHE A 1 288 ? 14.377 -1.682 -2.147 1.00 96.62 288 PHE A C 1
ATOM 2325 O O . PHE A 1 288 ? 15.013 -1.954 -1.129 1.00 96.62 288 PHE A O 1
ATOM 2332 N N . LEU A 1 289 ? 13.110 -2.078 -2.295 1.00 95.94 289 LEU A N 1
ATOM 2333 C CA . LEU A 1 289 ? 12.401 -2.880 -1.298 1.00 95.94 289 LEU A CA 1
ATOM 2334 C C . LEU A 1 289 ? 12.878 -4.337 -1.241 1.00 95.94 289 LEU A C 1
ATOM 2336 O O . LEU A 1 289 ? 13.089 -4.856 -0.146 1.00 95.94 289 LEU A O 1
ATOM 2340 N N . ALA A 1 290 ? 12.985 -4.999 -2.392 1.00 94.88 290 ALA A N 1
ATOM 2341 C CA . ALA A 1 290 ? 13.218 -6.439 -2.493 1.00 94.88 290 ALA A CA 1
ATOM 2342 C C . ALA A 1 290 ? 14.684 -6.839 -2.278 1.00 94.88 290 ALA A C 1
ATOM 2344 O O . ALA A 1 290 ? 14.937 -7.948 -1.817 1.00 94.88 290 ALA A O 1
ATOM 2345 N N . LEU A 1 291 ? 15.631 -5.953 -2.598 1.00 92.38 291 LEU A N 1
ATOM 2346 C CA . LEU A 1 291 ? 17.069 -6.228 -2.517 1.00 92.38 291 LEU A CA 1
ATOM 2347 C C . LEU A 1 291 ? 17.742 -5.477 -1.361 1.00 92.38 291 LEU A C 1
ATOM 2349 O O . LEU A 1 291 ? 18.633 -6.017 -0.717 1.00 92.38 291 LEU A O 1
ATOM 2353 N N . PHE A 1 292 ? 17.262 -4.271 -1.038 1.00 91.81 292 PHE A N 1
ATOM 2354 C CA . PHE A 1 292 ? 17.885 -3.389 -0.036 1.00 91.81 292 PHE A CA 1
ATOM 2355 C C . PHE A 1 292 ? 16.991 -3.118 1.183 1.00 91.81 292 PHE A C 1
ATOM 2357 O O . PHE A 1 292 ? 17.295 -2.258 2.011 1.00 91.81 292 PHE A O 1
ATOM 2364 N N . ALA A 1 293 ? 15.859 -3.822 1.293 1.00 93.50 293 ALA A N 1
ATOM 2365 C CA . ALA A 1 293 ? 14.882 -3.701 2.377 1.00 93.50 293 ALA A CA 1
ATOM 2366 C C . ALA A 1 293 ? 14.371 -2.266 2.647 1.00 93.50 293 ALA A C 1
ATOM 2368 O O . ALA A 1 293 ? 13.902 -1.964 3.756 1.00 93.50 293 ALA A O 1
ATOM 2369 N N . GLN A 1 294 ? 14.402 -1.376 1.651 1.00 93.88 294 GLN A N 1
ATOM 2370 C CA . GLN A 1 294 ? 13.937 0.002 1.793 1.00 93.88 294 GLN A CA 1
ATOM 2371 C C . GLN A 1 294 ? 12.422 0.106 1.619 1.00 93.88 294 GLN A C 1
ATOM 2373 O O . GLN A 1 294 ? 11.826 -0.423 0.688 1.00 93.88 294 GLN A O 1
ATOM 2378 N N . THR A 1 295 ? 11.755 0.816 2.529 1.00 93.38 295 THR A N 1
ATOM 2379 C CA . THR A 1 295 ? 10.303 1.031 2.404 1.00 93.38 295 THR A CA 1
ATOM 2380 C C . THR A 1 295 ? 9.980 2.047 1.311 1.00 93.38 295 THR A C 1
ATOM 2382 O O . THR A 1 295 ? 10.711 3.032 1.211 1.00 93.38 295 THR A O 1
ATOM 2385 N N . PRO A 1 296 ? 8.808 1.959 0.651 1.00 93.88 296 PRO A N 1
ATOM 2386 C CA . PRO A 1 296 ? 8.351 2.999 -0.275 1.00 93.88 296 PRO A CA 1
ATOM 2387 C C . PRO A 1 296 ? 8.321 4.404 0.340 1.00 93.88 296 PRO A C 1
ATOM 2389 O O . PRO A 1 296 ? 8.570 5.387 -0.346 1.00 93.88 296 PRO A O 1
ATOM 2392 N N . THR A 1 297 ? 8.057 4.515 1.647 1.00 91.06 297 THR A N 1
ATOM 2393 C CA . THR A 1 297 ? 8.095 5.796 2.369 1.00 91.06 297 THR A CA 1
ATOM 2394 C C . THR A 1 297 ? 9.487 6.413 2.407 1.00 91.06 297 THR A C 1
ATOM 2396 O O . THR A 1 297 ? 9.604 7.631 2.322 1.00 91.06 297 THR A O 1
ATOM 2399 N N . ARG A 1 298 ? 10.526 5.587 2.551 1.00 90.44 298 ARG A N 1
ATOM 2400 C CA . ARG A 1 298 ? 11.916 6.048 2.513 1.00 90.44 298 ARG A CA 1
ATOM 2401 C C . ARG A 1 298 ? 12.367 6.320 1.094 1.00 90.44 298 ARG A C 1
ATOM 2403 O O . ARG A 1 298 ? 12.887 7.396 0.854 1.00 90.44 298 ARG A O 1
ATOM 2410 N N . SER A 1 299 ? 12.073 5.411 0.165 1.00 94.56 299 SER A N 1
ATOM 2411 C CA . SER A 1 299 ? 12.400 5.598 -1.248 1.00 94.56 299 SER A CA 1
ATOM 2412 C C . SER A 1 299 ? 11.817 6.905 -1.783 1.00 94.56 299 SER A C 1
ATOM 2414 O O . SER A 1 299 ? 12.548 7.696 -2.352 1.00 94.56 299 SER A O 1
ATOM 2416 N N . ALA A 1 300 ? 10.545 7.210 -1.499 1.00 93.62 300 ALA A N 1
ATOM 2417 C CA . ALA A 1 300 ? 9.908 8.465 -1.920 1.00 93.62 300 ALA A CA 1
ATOM 2418 C C . ALA A 1 300 ? 10.526 9.742 -1.312 1.00 93.62 300 ALA A C 1
ATOM 2420 O O . ALA A 1 300 ? 10.166 10.846 -1.723 1.00 93.62 300 ALA A O 1
ATOM 2421 N N . GLY A 1 301 ? 11.374 9.603 -0.290 1.00 91.62 301 GLY A N 1
ATOM 2422 C CA . GLY A 1 301 ? 12.123 10.700 0.310 1.00 91.62 301 GLY A CA 1
ATOM 2423 C C . GLY A 1 301 ? 13.503 10.922 -0.303 1.00 91.62 301 GLY A C 1
ATOM 2424 O O . GLY A 1 301 ? 14.079 11.955 0.005 1.00 91.62 301 GLY A O 1
ATOM 2425 N N . LEU A 1 302 ? 13.997 9.997 -1.136 1.00 92.75 302 LEU A N 1
ATOM 2426 C CA . LEU A 1 302 ? 15.321 10.097 -1.743 1.00 92.75 302 LEU A CA 1
ATOM 2427 C C . LEU A 1 302 ? 15.374 11.242 -2.757 1.00 92.75 302 LEU A C 1
ATOM 2429 O O . LEU A 1 302 ? 14.453 11.408 -3.571 1.00 92.75 302 LEU A O 1
ATOM 2433 N N . THR A 1 303 ? 16.458 12.002 -2.716 1.00 92.44 303 THR A N 1
ATOM 2434 C CA . THR A 1 303 ? 16.798 13.056 -3.673 1.00 92.44 303 THR A CA 1
ATOM 2435 C C . THR A 1 303 ? 17.912 12.599 -4.607 1.00 92.44 303 THR A C 1
ATOM 2437 O O . THR A 1 303 ? 18.462 11.514 -4.443 1.00 92.44 303 THR A O 1
ATOM 2440 N N . PHE A 1 304 ? 18.239 13.403 -5.617 1.00 89.69 304 PHE A N 1
ATOM 2441 C CA . PHE A 1 304 ? 19.411 13.135 -6.453 1.00 89.69 304 PHE A CA 1
ATOM 2442 C C . PHE A 1 304 ? 20.717 13.210 -5.646 1.00 89.69 304 PHE A C 1
ATOM 2444 O O . PHE A 1 304 ? 21.610 12.405 -5.885 1.00 89.69 304 PHE A O 1
ATOM 2451 N N . GLY A 1 305 ? 20.785 14.092 -4.640 1.00 88.31 305 GLY A N 1
ATOM 2452 C CA . GLY A 1 305 ? 21.925 14.184 -3.720 1.00 88.31 305 GLY A CA 1
ATOM 2453 C C . GLY A 1 305 ? 22.141 12.948 -2.834 1.00 88.31 305 GLY A C 1
ATOM 2454 O O . GLY A 1 305 ? 23.219 12.791 -2.266 1.00 88.31 305 GLY A O 1
ATOM 2455 N N . ASP A 1 306 ? 21.161 12.043 -2.749 1.00 92.19 306 ASP A N 1
ATOM 2456 C CA . ASP A 1 306 ? 21.292 10.758 -2.051 1.00 92.19 306 ASP A CA 1
ATOM 2457 C C . ASP A 1 306 ? 21.948 9.672 -2.924 1.00 92.19 306 ASP A C 1
ATOM 2459 O O . ASP A 1 306 ? 21.904 8.492 -2.578 1.00 92.19 306 ASP A O 1
ATOM 2463 N N . PHE A 1 307 ? 22.545 10.029 -4.063 1.00 92.00 307 PHE A N 1
ATOM 2464 C CA . PHE A 1 307 ? 23.255 9.100 -4.938 1.00 92.00 307 PHE A CA 1
ATOM 2465 C C . PHE A 1 307 ? 24.623 9.646 -5.325 1.00 92.00 307 PHE A C 1
ATOM 2467 O O . PHE A 1 307 ? 24.818 10.853 -5.446 1.00 92.00 307 PHE A O 1
ATOM 2474 N N . ARG A 1 308 ? 25.584 8.744 -5.523 1.00 89.31 308 ARG A N 1
ATOM 2475 C CA . ARG A 1 308 ? 26.927 9.101 -5.986 1.00 89.31 308 ARG A CA 1
ATOM 2476 C C . ARG A 1 308 ? 27.576 7.954 -6.736 1.00 89.31 308 ARG A C 1
ATOM 2478 O O . ARG A 1 308 ? 27.239 6.791 -6.508 1.00 89.31 308 ARG A O 1
ATOM 2485 N N . LYS A 1 309 ? 28.569 8.273 -7.557 1.00 88.56 309 LYS A N 1
ATOM 2486 C CA . LYS A 1 309 ? 29.455 7.280 -8.151 1.00 88.56 309 LYS A CA 1
ATOM 2487 C C . LYS A 1 309 ? 30.730 7.164 -7.320 1.00 88.56 309 LYS A C 1
ATOM 2489 O O . LYS A 1 309 ? 31.354 8.162 -6.972 1.00 88.56 309 LYS A O 1
ATOM 2494 N N . ARG A 1 310 ? 31.118 5.937 -6.980 1.00 86.12 310 ARG A N 1
ATOM 2495 C CA . ARG A 1 310 ? 32.372 5.637 -6.282 1.00 86.12 310 ARG A CA 1
ATOM 2496 C C . ARG A 1 310 ? 32.952 4.340 -6.825 1.00 86.12 310 ARG A C 1
ATOM 2498 O O . ARG A 1 310 ? 32.238 3.349 -6.935 1.00 86.12 310 ARG A O 1
ATOM 2505 N N . ASP A 1 311 ? 34.228 4.359 -7.202 1.00 85.56 311 ASP A N 1
ATOM 2506 C CA . ASP A 1 311 ? 34.953 3.184 -7.710 1.00 85.56 311 ASP A CA 1
ATOM 2507 C C . ASP A 1 311 ? 34.216 2.469 -8.865 1.00 85.56 311 ASP A C 1
ATOM 2509 O O . ASP A 1 311 ? 34.126 1.243 -8.930 1.00 85.56 311 ASP A O 1
ATOM 2513 N N . GLY A 1 312 ? 33.613 3.257 -9.765 1.00 83.25 312 GLY A N 1
ATOM 2514 C CA . GLY A 1 312 ? 32.847 2.753 -10.911 1.00 83.25 312 GLY A CA 1
ATOM 2515 C C . GLY A 1 312 ? 31.471 2.164 -10.571 1.00 83.25 312 GLY A C 1
ATOM 2516 O O . GLY A 1 312 ? 30.803 1.650 -11.465 1.00 83.25 312 GLY A O 1
ATOM 2517 N N . ARG A 1 313 ? 31.021 2.249 -9.314 1.00 88.06 313 ARG A N 1
ATOM 2518 C CA . ARG A 1 313 ? 29.711 1.766 -8.853 1.00 88.06 313 ARG A CA 1
ATOM 2519 C C . ARG A 1 313 ? 28.825 2.924 -8.418 1.00 88.06 313 ARG A C 1
ATOM 2521 O O . ARG A 1 313 ? 29.303 3.908 -7.860 1.00 88.06 313 ARG A O 1
ATOM 2528 N N . VAL A 1 314 ? 27.524 2.791 -8.654 1.00 90.88 314 VAL A N 1
ATOM 2529 C CA . VAL A 1 314 ? 26.528 3.727 -8.125 1.00 90.88 314 VAL A CA 1
ATOM 2530 C C . VAL A 1 314 ? 26.188 3.310 -6.698 1.00 90.88 314 VAL A C 1
ATOM 2532 O O . VAL A 1 314 ? 25.829 2.160 -6.445 1.00 90.88 314 VAL A O 1
ATOM 2535 N N . GLU A 1 315 ? 26.303 4.244 -5.765 1.00 92.62 315 GLU A N 1
ATOM 2536 C CA . GLU A 1 315 ? 25.902 4.087 -4.373 1.00 92.62 315 GLU A CA 1
ATOM 2537 C C . GLU A 1 315 ? 24.672 4.951 -4.087 1.00 92.62 315 GLU A C 1
ATOM 2539 O O . GLU A 1 315 ? 24.553 6.066 -4.593 1.00 92.62 315 GLU A O 1
ATOM 2544 N N . ALA A 1 316 ? 23.778 4.449 -3.237 1.00 92.75 316 ALA A N 1
ATOM 2545 C CA . ALA A 1 316 ? 22.640 5.193 -2.710 1.00 92.75 316 ALA A CA 1
ATOM 2546 C C . ALA A 1 316 ? 22.783 5.382 -1.196 1.00 92.75 316 ALA A C 1
ATOM 2548 O O . ALA A 1 316 ? 23.154 4.448 -0.480 1.00 92.75 316 ALA A O 1
ATOM 2549 N N . LEU A 1 317 ? 22.462 6.569 -0.689 1.00 91.00 317 LEU A N 1
ATOM 2550 C CA . LEU A 1 317 ? 22.415 6.862 0.735 1.00 91.00 317 LEU A CA 1
ATOM 2551 C C . LEU A 1 317 ? 21.110 6.316 1.318 1.00 91.00 317 LEU A C 1
ATOM 2553 O O . LEU A 1 317 ? 20.048 6.938 1.271 1.00 91.00 317 LEU A O 1
ATOM 2557 N N . PHE A 1 318 ? 21.179 5.114 1.880 1.00 90.31 318 PHE A N 1
ATOM 2558 C CA . PHE A 1 318 ? 20.052 4.506 2.569 1.00 90.31 318 PHE A CA 1
ATOM 2559 C C . PHE A 1 318 ? 20.170 4.725 4.070 1.00 90.31 318 PHE A C 1
ATOM 2561 O O . PHE A 1 318 ? 21.125 4.284 4.704 1.00 90.31 318 PHE A O 1
ATOM 2568 N N . ALA A 1 319 ? 19.155 5.384 4.637 1.00 82.81 319 ALA A N 1
ATOM 2569 C CA . ALA A 1 319 ? 19.151 5.828 6.028 1.00 82.81 319 ALA A CA 1
ATOM 2570 C C . ALA A 1 319 ? 20.381 6.688 6.358 1.00 82.81 319 ALA A C 1
ATOM 2572 O O . ALA A 1 319 ? 20.338 7.884 6.104 1.00 82.81 319 ALA A O 1
ATOM 2573 N N . GLU A 1 320 ? 21.441 6.096 6.903 1.00 79.94 320 GLU A N 1
ATOM 2574 C CA . GLU A 1 320 ? 22.667 6.804 7.298 1.00 79.94 320 GLU A CA 1
ATOM 2575 C C . GLU A 1 320 ? 23.916 6.272 6.576 1.00 79.94 320 GLU A C 1
ATOM 2577 O O . GLU A 1 320 ? 25.030 6.686 6.891 1.00 79.94 320 GLU A O 1
ATOM 2582 N N . GLN A 1 321 ? 23.763 5.346 5.620 1.00 85.81 321 GLN A N 1
ATOM 2583 C CA . GLN A 1 321 ? 24.897 4.665 5.001 1.00 85.81 321 GLN A CA 1
ATOM 2584 C C . GLN A 1 321 ? 24.802 4.582 3.476 1.00 85.81 321 GLN A C 1
ATOM 2586 O O . GLN A 1 321 ? 23.796 4.161 2.900 1.00 85.81 321 GLN A O 1
ATOM 2591 N N . TRP A 1 322 ? 25.908 4.940 2.825 1.00 89.25 322 TRP A N 1
ATOM 2592 C CA . TRP A 1 322 ? 26.114 4.732 1.398 1.00 89.25 322 TRP A CA 1
ATOM 2593 C C . TRP A 1 322 ? 26.194 3.238 1.095 1.00 89.25 322 TRP A C 1
ATOM 2595 O O . TRP A 1 322 ? 27.034 2.526 1.644 1.00 89.25 322 TRP A O 1
ATOM 2605 N N . THR A 1 323 ? 25.280 2.771 0.253 1.00 89.62 323 THR A N 1
ATOM 2606 C CA . THR A 1 323 ? 25.108 1.362 -0.089 1.00 89.62 323 THR A CA 1
ATOM 2607 C C . THR A 1 323 ? 25.319 1.184 -1.590 1.00 89.62 323 THR A C 1
ATOM 2609 O O . THR A 1 323 ? 24.590 1.811 -2.365 1.00 89.62 323 THR A O 1
ATOM 2612 N N . PRO A 1 324 ? 26.275 0.347 -2.028 1.00 91.56 324 PRO A N 1
ATOM 2613 C CA . PRO A 1 324 ? 26.469 0.073 -3.445 1.00 91.56 324 PRO A CA 1
ATOM 2614 C C . PRO A 1 324 ? 25.250 -0.651 -4.016 1.00 91.56 324 PRO A C 1
ATOM 2616 O O . PRO A 1 324 ? 24.761 -1.624 -3.436 1.00 91.56 324 PRO A O 1
ATOM 2619 N N . LEU A 1 325 ? 24.761 -0.169 -5.156 1.00 92.88 325 LEU A N 1
ATOM 2620 C CA . LEU A 1 325 ? 23.652 -0.781 -5.874 1.00 92.88 325 LEU A CA 1
ATOM 2621 C C . LEU A 1 325 ? 24.148 -1.943 -6.737 1.00 92.88 325 LEU A C 1
ATOM 2623 O O . LEU A 1 325 ? 25.253 -1.922 -7.285 1.00 92.88 325 LEU A O 1
ATOM 2627 N N . ASP A 1 326 ? 23.313 -2.970 -6.865 1.00 91.69 326 ASP A N 1
ATOM 2628 C CA . ASP A 1 326 ? 23.592 -4.103 -7.733 1.00 91.69 326 ASP A CA 1
ATOM 2629 C C . ASP A 1 326 ? 23.370 -3.718 -9.213 1.00 91.69 326 ASP A C 1
ATOM 2631 O O . ASP A 1 326 ? 22.608 -2.788 -9.504 1.00 91.69 326 ASP A O 1
ATOM 2635 N N . PRO A 1 327 ? 23.981 -4.440 -10.171 1.00 92.75 327 PRO A N 1
ATOM 2636 C CA . PRO A 1 327 ? 23.893 -4.093 -11.590 1.00 92.75 327 PRO A CA 1
ATOM 2637 C C . PRO A 1 327 ? 22.464 -4.005 -12.142 1.00 92.75 327 PRO A C 1
ATOM 2639 O O . PRO A 1 327 ? 22.196 -3.185 -13.022 1.00 92.75 327 PRO A O 1
ATOM 2642 N N . LEU A 1 328 ? 21.529 -4.824 -11.640 1.00 93.38 328 LEU A N 1
ATOM 2643 C CA . LEU A 1 328 ? 20.136 -4.789 -12.084 1.00 93.38 328 LEU A CA 1
ATOM 2644 C C . LEU A 1 328 ? 19.475 -3.487 -11.637 1.00 93.38 328 LEU A C 1
ATOM 2646 O O . LEU A 1 328 ? 18.836 -2.815 -12.446 1.00 93.38 328 LEU A O 1
ATOM 2650 N N . THR A 1 329 ? 19.639 -3.122 -10.367 1.00 94.88 329 THR A N 1
ATOM 2651 C CA . THR A 1 329 ? 19.073 -1.884 -9.823 1.00 94.88 329 THR A CA 1
ATOM 2652 C C . THR A 1 329 ? 19.668 -0.655 -10.495 1.00 94.88 329 THR A C 1
ATOM 2654 O O . THR A 1 329 ? 18.909 0.228 -10.894 1.00 94.88 329 THR A O 1
ATOM 2657 N N . THR A 1 330 ? 20.985 -0.627 -10.702 1.00 94.12 330 THR A N 1
ATOM 2658 C CA . THR A 1 330 ? 21.673 0.466 -11.403 1.00 94.12 330 THR A CA 1
ATOM 2659 C C . THR A 1 330 ? 21.123 0.661 -12.814 1.00 94.12 330 THR A C 1
ATOM 2661 O O . THR A 1 330 ? 20.724 1.769 -13.161 1.00 94.12 330 THR A O 1
ATOM 2664 N N . ARG A 1 331 ? 20.952 -0.419 -13.586 1.00 93.44 331 ARG A N 1
ATOM 2665 C CA . ARG A 1 331 ? 20.386 -0.357 -14.944 1.00 93.44 331 ARG A CA 1
ATOM 2666 C C . ARG A 1 331 ? 18.992 0.280 -14.992 1.00 93.44 331 ARG A C 1
ATOM 2668 O O . ARG A 1 331 ? 18.681 1.025 -15.918 1.00 93.44 331 ARG A O 1
ATOM 2675 N N . TYR A 1 332 ? 18.112 -0.046 -14.044 1.00 95.19 332 TYR A N 1
ATOM 2676 C CA . TYR A 1 332 ? 16.767 0.547 -14.007 1.00 95.19 332 TYR A CA 1
ATOM 2677 C C . TYR A 1 332 ? 16.771 1.970 -13.445 1.00 95.19 332 TYR A C 1
ATOM 2679 O O . TYR A 1 332 ? 15.940 2.785 -13.846 1.00 95.19 332 TYR A O 1
ATOM 2687 N N . LEU A 1 333 ? 17.703 2.279 -12.542 1.00 94.00 333 LEU A N 1
ATOM 2688 C CA . LEU A 1 333 ? 17.904 3.631 -12.040 1.00 94.00 333 LEU A CA 1
ATOM 2689 C C . LEU A 1 333 ? 18.381 4.568 -13.155 1.00 94.00 333 LEU A C 1
ATOM 2691 O O . LEU A 1 333 ? 17.820 5.648 -13.290 1.00 94.00 333 LEU A O 1
ATOM 2695 N N . GLU A 1 334 ? 19.314 4.129 -14.001 1.00 91.00 334 GLU A N 1
ATOM 2696 C CA . GLU A 1 334 ? 19.779 4.865 -15.187 1.00 91.00 334 GLU A CA 1
ATOM 2697 C C . GLU A 1 334 ? 18.634 5.194 -16.147 1.00 91.00 334 GLU A C 1
ATOM 2699 O O . GLU A 1 334 ? 18.530 6.314 -16.631 1.00 91.00 334 GLU A O 1
ATOM 2704 N N . GLN A 1 335 ? 17.719 4.249 -16.384 1.00 91.00 335 GLN A N 1
ATOM 2705 C CA . GLN A 1 335 ? 16.545 4.494 -17.232 1.00 91.00 335 GLN A CA 1
ATOM 2706 C C . GLN A 1 335 ? 15.575 5.507 -16.618 1.00 91.00 335 GLN A C 1
ATOM 2708 O O . GLN A 1 335 ? 14.920 6.259 -17.339 1.00 91.00 335 GLN A O 1
ATOM 2713 N N . LEU A 1 336 ? 15.438 5.498 -15.291 1.00 92.19 336 LEU A N 1
ATOM 2714 C CA . LEU A 1 336 ? 14.543 6.402 -14.578 1.00 92.19 336 LEU A CA 1
ATOM 2715 C C . LEU A 1 336 ? 15.135 7.812 -14.448 1.00 92.19 336 LEU A C 1
ATOM 2717 O O . LEU A 1 336 ? 14.405 8.799 -14.556 1.00 92.19 336 LEU A O 1
ATOM 2721 N N . ALA A 1 337 ? 16.429 7.893 -14.157 1.00 88.88 337 ALA A N 1
ATOM 2722 C CA . ALA A 1 337 ? 17.127 9.102 -13.759 1.00 88.88 337 ALA A CA 1
ATOM 2723 C C . ALA A 1 337 ? 18.603 9.057 -14.213 1.00 88.88 337 ALA A C 1
ATOM 2725 O O . ALA A 1 337 ? 19.489 8.895 -13.373 1.00 88.88 337 ALA A O 1
ATOM 2726 N N . PRO A 1 338 ? 18.886 9.247 -15.519 1.00 84.94 338 PRO A N 1
ATOM 2727 C CA . PRO A 1 338 ? 20.246 9.176 -16.069 1.00 84.94 338 PRO A CA 1
ATOM 2728 C C . PRO A 1 338 ? 21.242 10.094 -15.346 1.00 84.94 338 PRO A C 1
ATOM 2730 O O . PRO A 1 338 ? 22.362 9.696 -15.050 1.00 84.94 338 PRO A O 1
ATOM 2733 N N . ALA A 1 339 ? 20.778 11.282 -14.939 1.00 80.75 339 ALA A N 1
ATOM 2734 C CA . ALA A 1 339 ? 21.575 12.282 -14.230 1.00 80.75 339 ALA A CA 1
ATOM 2735 C C . ALA A 1 339 ? 22.176 11.797 -12.894 1.00 80.75 339 ALA A C 1
ATOM 2737 O O . ALA A 1 339 ? 23.120 12.405 -12.403 1.00 80.75 339 ALA A O 1
ATOM 2738 N N . VAL A 1 340 ? 21.651 10.715 -12.303 1.00 78.81 340 VAL A N 1
ATOM 2739 C CA . VAL A 1 340 ? 22.236 10.085 -11.107 1.00 78.81 340 VAL A CA 1
ATOM 2740 C C . VAL A 1 340 ? 23.596 9.436 -11.407 1.00 78.81 340 VAL A C 1
ATOM 2742 O O . VAL A 1 340 ? 24.427 9.307 -10.513 1.00 78.81 340 VAL A O 1
ATOM 2745 N N . VAL A 1 341 ? 23.833 9.020 -12.653 1.00 67.69 341 VAL A N 1
ATOM 2746 C CA . VAL A 1 341 ? 25.023 8.252 -13.055 1.00 67.69 341 VAL A CA 1
ATOM 2747 C C . VAL A 1 341 ? 26.102 9.120 -13.711 1.00 67.69 341 VAL A C 1
ATOM 2749 O O . VAL A 1 341 ? 27.274 8.735 -13.718 1.00 67.69 341 VAL A O 1
ATOM 2752 N N . ASP A 1 342 ? 25.731 10.317 -14.169 1.00 66.38 342 ASP A N 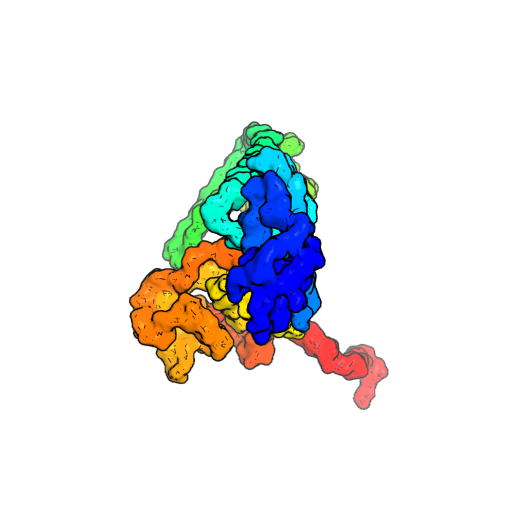1
ATOM 2753 C CA . ASP A 1 342 ? 26.602 11.255 -14.889 1.00 66.38 342 ASP A CA 1
ATOM 2754 C C . ASP A 1 342 ? 27.344 12.257 -13.969 1.00 66.38 342 ASP A C 1
ATOM 2756 O O . ASP A 1 342 ? 27.774 13.310 -14.431 1.00 66.38 342 ASP A O 1
ATOM 2760 N N . ASP A 1 343 ? 27.470 11.970 -12.662 1.00 62.06 343 ASP A N 1
ATOM 2761 C CA . ASP A 1 343 ? 28.131 12.811 -11.630 1.00 62.06 343 ASP A CA 1
ATOM 2762 C C . ASP A 1 343 ? 27.613 14.268 -11.511 1.00 62.06 343 ASP A C 1
ATOM 2764 O O . ASP A 1 343 ? 28.171 15.090 -10.785 1.00 62.06 343 ASP A O 1
ATOM 2768 N N . ALA A 1 344 ? 26.499 14.600 -12.170 1.00 51.50 344 ALA A N 1
ATOM 2769 C CA . ALA A 1 344 ? 26.014 15.973 -12.317 1.00 51.50 344 ALA A CA 1
ATOM 2770 C C . ALA A 1 344 ? 24.972 16.412 -11.268 1.00 51.50 344 ALA A C 1
ATOM 2772 O O . ALA A 1 344 ? 24.487 17.543 -11.323 1.00 51.50 344 ALA A O 1
ATOM 2773 N N . ALA A 1 345 ? 24.574 15.548 -10.331 1.00 54.97 345 ALA A N 1
ATOM 2774 C CA . ALA A 1 345 ? 23.332 15.750 -9.584 1.00 54.97 345 ALA A CA 1
ATOM 2775 C C . ALA A 1 345 ? 23.513 15.895 -8.063 1.00 54.97 345 ALA A C 1
ATOM 2777 O O . ALA A 1 345 ? 23.003 15.098 -7.282 1.00 54.97 345 ALA A O 1
ATOM 2778 N N . VAL A 1 346 ? 24.141 16.990 -7.624 1.00 60.84 346 VAL A N 1
ATOM 2779 C CA . VAL A 1 346 ? 23.942 17.503 -6.256 1.00 60.84 346 VAL A CA 1
ATOM 2780 C C . VAL A 1 346 ? 22.682 18.370 -6.269 1.00 60.84 346 VAL A C 1
ATOM 2782 O O . VAL A 1 346 ? 22.730 19.570 -6.521 1.00 60.84 346 VAL A O 1
ATOM 2785 N N . SER A 1 347 ? 21.516 17.747 -6.088 1.00 71.31 347 SER A N 1
ATOM 2786 C CA . SER A 1 347 ? 20.235 18.459 -6.068 1.00 71.31 347 SER A CA 1
ATOM 2787 C C . SER A 1 347 ? 19.283 17.878 -5.029 1.00 71.31 347 SER A C 1
ATOM 2789 O O . SER A 1 347 ? 19.074 16.665 -4.977 1.00 71.31 347 SER A O 1
ATOM 2791 N N . ASP A 1 348 ? 18.613 18.763 -4.286 1.00 81.06 348 ASP A N 1
ATOM 2792 C CA . ASP A 1 348 ? 17.501 18.437 -3.377 1.00 81.06 348 ASP A CA 1
ATOM 2793 C C . ASP A 1 348 ? 16.217 18.008 -4.114 1.00 81.06 348 ASP A C 1
ATOM 2795 O O . ASP A 1 348 ? 15.169 17.752 -3.509 1.00 81.06 348 ASP A O 1
ATOM 2799 N N . THR A 1 349 ? 16.272 17.910 -5.443 1.00 86.88 349 THR A N 1
ATOM 2800 C CA . THR A 1 349 ? 15.173 17.386 -6.251 1.00 86.88 349 THR A CA 1
ATOM 2801 C C . THR A 1 349 ? 14.908 15.930 -5.880 1.00 86.88 349 THR A C 1
ATOM 2803 O O . THR A 1 349 ? 15.824 15.118 -5.785 1.00 86.88 349 THR A O 1
ATOM 2806 N N . ARG A 1 350 ? 13.638 15.564 -5.686 1.00 90.31 350 ARG A N 1
ATOM 2807 C CA . ARG A 1 350 ? 13.263 14.177 -5.379 1.00 90.31 350 ARG A CA 1
ATOM 2808 C C . ARG A 1 350 ? 13.485 13.261 -6.577 1.00 90.31 350 ARG A C 1
ATOM 2810 O O . ARG A 1 350 ? 13.043 13.582 -7.679 1.00 90.31 350 ARG A O 1
ATOM 2817 N N . LEU A 1 351 ? 14.040 12.077 -6.324 1.00 92.56 351 LEU A N 1
ATOM 2818 C CA . LEU A 1 351 ? 14.171 11.018 -7.326 1.00 92.56 351 LEU A CA 1
ATOM 2819 C C . LEU A 1 351 ? 12.791 10.546 -7.815 1.00 92.56 351 LEU A C 1
ATOM 2821 O O . LEU A 1 351 ? 12.559 10.364 -9.008 1.00 92.56 351 LEU A O 1
ATOM 2825 N N . PHE A 1 352 ? 11.850 10.363 -6.883 1.00 94.44 352 PHE A N 1
ATOM 2826 C CA . PHE A 1 352 ? 10.494 9.914 -7.194 1.00 94.44 352 PHE A CA 1
ATOM 2827 C C . PHE A 1 352 ? 9.513 11.085 -7.193 1.00 94.44 352 PHE A C 1
ATOM 2829 O O . PHE A 1 352 ? 9.401 11.838 -6.224 1.00 94.44 352 PHE A O 1
ATOM 2836 N N . ARG A 1 353 ? 8.709 11.174 -8.254 1.00 92.12 353 ARG A N 1
ATOM 2837 C CA . ARG A 1 353 ? 7.598 12.132 -8.371 1.00 92.12 353 ARG A CA 1
ATOM 2838 C C . ARG A 1 353 ? 6.397 11.714 -7.524 1.00 92.12 353 ARG A C 1
ATOM 2840 O O . ARG A 1 353 ? 5.548 12.533 -7.177 1.00 92.12 353 ARG A O 1
ATOM 2847 N N . TYR A 1 354 ? 6.281 10.425 -7.218 1.00 93.50 354 TYR A N 1
ATOM 2848 C CA . TYR A 1 354 ? 5.156 9.889 -6.463 1.00 93.50 354 TYR A CA 1
ATOM 2849 C C . TYR A 1 354 ? 5.260 10.172 -4.967 1.00 93.50 354 TYR A C 1
ATOM 2851 O O . TYR A 1 354 ? 6.312 10.048 -4.346 1.00 93.50 354 TYR A O 1
ATOM 2859 N N . SER A 1 355 ? 4.113 10.468 -4.351 1.00 90.94 355 SER A N 1
ATOM 2860 C CA . SER A 1 355 ? 4.009 10.459 -2.893 1.00 90.94 355 SER A CA 1
ATOM 2861 C C . SER A 1 355 ? 4.253 9.047 -2.350 1.00 90.94 355 SER A C 1
ATOM 2863 O O . SER A 1 355 ? 3.903 8.059 -2.997 1.00 90.94 355 SER A O 1
ATOM 2865 N N . ALA A 1 356 ? 4.773 8.941 -1.125 1.00 88.88 356 ALA A N 1
ATOM 2866 C CA . ALA A 1 356 ? 5.036 7.662 -0.454 1.00 88.88 356 ALA A CA 1
ATOM 2867 C C . ALA A 1 356 ? 3.854 6.675 -0.521 1.00 88.88 356 ALA A C 1
ATOM 2869 O O . ALA A 1 356 ? 4.033 5.488 -0.795 1.00 88.88 356 ALA A O 1
ATOM 2870 N N . ALA A 1 357 ? 2.630 7.170 -0.307 1.00 87.56 357 ALA A N 1
ATOM 2871 C CA . ALA A 1 357 ? 1.424 6.349 -0.351 1.00 87.56 357 ALA A CA 1
ATOM 2872 C C . ALA A 1 357 ? 1.119 5.838 -1.767 1.00 87.56 357 ALA A C 1
ATOM 2874 O O . ALA A 1 357 ? 0.713 4.688 -1.931 1.00 87.56 357 ALA A O 1
ATOM 2875 N N . TYR A 1 358 ? 1.305 6.677 -2.791 1.00 92.12 358 TYR A N 1
ATOM 2876 C CA . TYR A 1 358 ? 1.057 6.278 -4.173 1.00 92.12 358 TYR A CA 1
ATOM 2877 C C . TYR A 1 358 ? 2.141 5.332 -4.694 1.00 92.12 358 TYR A C 1
ATOM 2879 O O . TYR A 1 358 ? 1.805 4.299 -5.272 1.00 92.12 358 TYR A O 1
ATOM 2887 N N . LEU A 1 359 ? 3.410 5.620 -4.388 1.00 95.31 359 LEU A N 1
ATOM 2888 C CA . LEU A 1 359 ? 4.540 4.750 -4.700 1.00 95.31 359 LEU A CA 1
ATOM 2889 C C . LEU A 1 359 ? 4.352 3.367 -4.069 1.00 95.31 359 LEU A C 1
ATOM 2891 O O . LEU A 1 359 ? 4.451 2.360 -4.758 1.00 95.31 359 LEU A O 1
ATOM 2895 N N . GLY A 1 360 ? 3.962 3.303 -2.791 1.00 93.81 360 GLY A N 1
ATOM 2896 C CA . GLY A 1 360 ? 3.668 2.036 -2.120 1.00 93.81 360 GLY A CA 1
ATOM 2897 C C . GLY A 1 360 ? 2.549 1.231 -2.791 1.00 93.81 360 GLY A C 1
ATOM 2898 O O . GLY A 1 360 ? 2.676 0.017 -2.935 1.00 93.81 360 GLY A O 1
ATOM 2899 N N . ARG A 1 361 ? 1.477 1.885 -3.265 1.00 94.00 361 ARG A N 1
ATOM 2900 C CA . ARG A 1 361 ? 0.422 1.201 -4.036 1.00 94.00 361 ARG A CA 1
ATOM 2901 C C . ARG A 1 361 ? 0.947 0.653 -5.363 1.00 94.00 361 ARG A C 1
ATOM 2903 O O . ARG A 1 361 ? 0.626 -0.481 -5.703 1.00 94.00 361 ARG A O 1
ATOM 2910 N N . LYS A 1 362 ? 1.744 1.435 -6.093 1.00 96.88 362 LYS A N 1
ATOM 2911 C CA . LYS A 1 362 ? 2.329 1.032 -7.381 1.00 96.88 362 LYS A CA 1
ATOM 2912 C C . LYS A 1 362 ? 3.309 -0.126 -7.234 1.00 96.88 362 LYS A C 1
ATOM 2914 O O . LYS A 1 362 ? 3.177 -1.110 -7.952 1.00 96.88 362 LYS A O 1
ATOM 2919 N N . VAL A 1 363 ? 4.202 -0.064 -6.247 1.00 96.56 363 VAL A N 1
ATOM 2920 C CA . VAL A 1 363 ? 5.100 -1.177 -5.911 1.00 96.56 363 VAL A CA 1
ATOM 2921 C C . VAL A 1 363 ? 4.284 -2.417 -5.546 1.00 96.56 363 VAL A C 1
ATOM 2923 O O . VAL A 1 363 ? 4.549 -3.484 -6.082 1.00 96.56 363 VAL A O 1
ATOM 2926 N N . GLY A 1 364 ? 3.240 -2.281 -4.718 1.00 94.75 364 GLY A N 1
ATOM 2927 C CA . GLY A 1 364 ? 2.335 -3.386 -4.372 1.00 94.75 364 GLY A CA 1
ATOM 2928 C C . GLY A 1 364 ? 1.683 -4.049 -5.587 1.00 94.75 364 GLY A C 1
ATOM 2929 O O . GLY A 1 364 ? 1.627 -5.274 -5.659 1.00 94.75 364 GLY A O 1
ATOM 2930 N N . GLN A 1 365 ? 1.245 -3.250 -6.563 1.00 94.06 365 GLN A N 1
ATOM 2931 C CA . GLN A 1 365 ? 0.721 -3.751 -7.837 1.00 94.06 365 GLN A CA 1
ATOM 2932 C C . GLN A 1 365 ? 1.790 -4.477 -8.662 1.00 94.06 365 GLN A C 1
ATOM 2934 O O . GLN A 1 365 ? 1.487 -5.510 -9.252 1.00 94.06 365 GLN A O 1
ATOM 2939 N N . ALA A 1 366 ? 3.019 -3.956 -8.690 1.00 94.12 366 ALA A N 1
ATOM 2940 C CA . ALA A 1 366 ? 4.120 -4.526 -9.460 1.00 94.12 366 ALA A CA 1
ATOM 2941 C C . ALA A 1 366 ? 4.599 -5.873 -8.896 1.00 94.12 366 ALA A C 1
ATOM 2943 O O . ALA A 1 366 ? 4.788 -6.831 -9.642 1.00 94.12 366 ALA A O 1
ATOM 2944 N N . VAL A 1 367 ? 4.756 -5.976 -7.571 1.00 93.62 367 VAL A N 1
ATOM 2945 C CA . VAL A 1 367 ? 5.258 -7.206 -6.932 1.00 93.62 367 VAL A CA 1
ATOM 2946 C C . VAL A 1 367 ? 4.177 -8.282 -6.783 1.00 93.62 367 VAL A C 1
ATOM 2948 O O . VAL A 1 367 ? 4.491 -9.476 -6.772 1.00 93.62 367 VAL A O 1
ATOM 2951 N N . GLY A 1 368 ? 2.903 -7.881 -6.679 1.00 90.88 368 GLY A N 1
ATOM 2952 C CA . GLY A 1 368 ? 1.755 -8.790 -6.561 1.00 90.88 368 GLY A CA 1
ATOM 2953 C C . GLY A 1 368 ? 1.659 -9.538 -5.225 1.00 90.88 368 GLY A C 1
ATOM 2954 O O . GLY A 1 368 ? 0.905 -10.498 -5.115 1.00 90.88 368 GLY A O 1
ATOM 2955 N N . VAL A 1 369 ? 2.426 -9.118 -4.218 1.00 91.00 369 VAL A N 1
ATOM 2956 C CA . VAL A 1 369 ? 2.519 -9.727 -2.882 1.00 91.00 369 VAL A CA 1
ATOM 2957 C C . VAL A 1 369 ? 2.545 -8.637 -1.803 1.00 91.00 369 VAL A C 1
ATOM 2959 O O . VAL A 1 369 ? 2.887 -7.485 -2.093 1.00 91.00 369 VAL A O 1
ATOM 2962 N N . PRO A 1 370 ? 2.208 -8.950 -0.539 1.00 91.38 370 PRO A N 1
ATOM 2963 C CA . PRO A 1 370 ? 2.304 -7.976 0.542 1.00 91.38 370 PRO A CA 1
ATOM 2964 C C . PRO A 1 370 ? 3.743 -7.454 0.730 1.00 91.38 370 PRO A C 1
ATOM 2966 O O . PRO A 1 370 ? 4.689 -8.224 0.881 1.00 91.38 370 PRO A O 1
ATOM 2969 N N . LEU A 1 371 ? 3.906 -6.126 0.788 1.00 93.94 371 LEU A N 1
ATOM 2970 C CA . LEU A 1 371 ? 5.231 -5.482 0.826 1.00 93.94 371 LEU A CA 1
ATOM 2971 C C . LEU A 1 371 ? 6.038 -5.784 2.093 1.00 93.94 371 LEU A C 1
ATOM 2973 O O . LEU A 1 371 ? 7.265 -5.780 2.064 1.00 93.94 371 LEU A O 1
ATOM 2977 N N . ARG A 1 372 ? 5.361 -5.999 3.229 1.00 92.38 372 ARG A N 1
ATOM 2978 C CA . ARG A 1 372 ? 6.035 -6.242 4.511 1.00 92.38 372 ARG A CA 1
ATOM 2979 C C . ARG A 1 372 ? 6.750 -7.603 4.530 1.00 92.38 372 ARG A C 1
ATOM 2981 O O . ARG A 1 372 ? 7.937 -7.585 4.830 1.00 92.38 372 ARG A O 1
ATOM 2988 N N . PRO A 1 373 ? 6.103 -8.733 4.187 1.00 92.38 373 PRO A N 1
ATOM 2989 C CA . PRO A 1 373 ? 6.794 -10.008 4.004 1.00 92.38 373 PRO A CA 1
ATOM 2990 C C . PRO A 1 373 ? 7.959 -9.952 3.023 1.00 92.38 373 PRO A C 1
ATOM 2992 O O . PRO A 1 373 ? 9.028 -10.454 3.349 1.00 92.38 373 PRO A O 1
ATOM 2995 N N . LEU A 1 374 ? 7.790 -9.272 1.881 1.00 94.50 374 LEU A N 1
ATOM 2996 C CA . LEU A 1 374 ? 8.874 -9.073 0.915 1.00 94.50 374 LEU A CA 1
ATOM 2997 C C . LEU A 1 374 ? 10.062 -8.327 1.540 1.00 94.50 374 LEU A C 1
ATOM 2999 O O . LEU A 1 374 ? 11.196 -8.781 1.436 1.00 94.50 374 LEU A O 1
ATOM 3003 N N . ARG A 1 375 ? 9.804 -7.227 2.262 1.00 94.31 375 ARG A N 1
ATOM 3004 C CA . ARG A 1 375 ? 10.850 -6.487 2.986 1.00 94.31 375 ARG A CA 1
ATOM 3005 C C . ARG A 1 375 ? 11.574 -7.370 3.998 1.00 94.31 375 ARG A C 1
ATOM 3007 O O . ARG A 1 375 ? 12.789 -7.294 4.104 1.00 94.31 375 ARG A O 1
ATOM 3014 N N . LEU A 1 376 ? 10.835 -8.157 4.780 1.00 93.12 376 LEU A N 1
ATOM 3015 C CA . LEU A 1 376 ? 11.443 -9.033 5.781 1.00 93.12 376 LEU A CA 1
ATOM 3016 C C . LEU A 1 376 ? 12.234 -10.173 5.126 1.00 93.12 376 LEU A C 1
ATOM 3018 O O . LEU A 1 376 ? 13.278 -10.537 5.650 1.00 93.12 376 LEU A O 1
ATOM 3022 N N . GLY A 1 377 ? 11.791 -10.675 3.969 1.00 92.06 377 GLY A N 1
ATOM 3023 C CA . GLY A 1 377 ? 12.559 -11.611 3.141 1.00 92.06 377 GLY A CA 1
ATOM 3024 C C . GLY A 1 377 ? 13.874 -11.002 2.647 1.00 92.06 377 GLY A C 1
ATOM 3025 O O . GLY A 1 377 ? 14.912 -11.650 2.729 1.00 92.06 377 GLY A O 1
ATOM 3026 N N . ALA A 1 378 ? 13.862 -9.729 2.237 1.00 91.69 378 ALA A N 1
ATOM 3027 C CA . ALA A 1 378 ? 15.074 -8.995 1.865 1.00 91.69 378 ALA A CA 1
ATOM 3028 C C . ALA A 1 378 ? 16.049 -8.848 3.048 1.00 91.69 378 ALA A C 1
ATOM 3030 O O . ALA A 1 378 ? 17.233 -9.137 2.911 1.00 91.69 378 ALA A O 1
ATOM 3031 N N . VAL A 1 379 ? 15.544 -8.472 4.234 1.00 91.88 379 VAL A N 1
ATOM 3032 C CA . VAL A 1 379 ? 16.345 -8.444 5.476 1.00 91.88 379 VAL A CA 1
ATOM 3033 C C . VAL A 1 379 ? 16.943 -9.820 5.754 1.00 91.88 379 VAL A C 1
ATOM 3035 O O . VAL A 1 379 ? 18.128 -9.923 6.058 1.00 91.88 379 VAL A O 1
ATOM 3038 N N . ALA A 1 380 ? 16.140 -10.877 5.624 1.00 89.88 380 ALA A N 1
ATOM 3039 C CA . ALA A 1 380 ? 16.602 -12.229 5.876 1.00 89.88 380 ALA A CA 1
ATOM 3040 C C . ALA A 1 380 ? 17.713 -12.652 4.897 1.00 89.88 380 ALA A C 1
ATOM 3042 O O . ALA A 1 380 ? 18.691 -13.280 5.292 1.00 89.88 380 ALA A O 1
ATOM 3043 N N . ASN A 1 381 ? 17.593 -12.273 3.625 1.00 87.31 381 ASN A N 1
ATOM 3044 C CA . ASN A 1 381 ? 18.612 -12.549 2.621 1.00 87.31 381 ASN A CA 1
ATOM 3045 C C . ASN A 1 381 ? 19.933 -11.817 2.914 1.00 87.31 381 ASN A C 1
ATOM 3047 O O . ASN A 1 381 ? 20.995 -12.418 2.799 1.00 87.31 381 ASN A O 1
ATOM 3051 N N . LEU A 1 382 ? 19.870 -10.559 3.368 1.00 85.94 382 LEU A N 1
ATOM 3052 C CA . LEU A 1 382 ? 21.059 -9.790 3.759 1.00 85.94 382 LEU A CA 1
ATOM 3053 C C . LEU A 1 382 ? 21.787 -10.407 4.964 1.00 85.94 382 LEU A C 1
ATOM 3055 O O . LEU A 1 382 ? 23.018 -10.462 4.986 1.00 85.94 382 LEU A O 1
ATOM 3059 N N . ILE A 1 383 ? 21.029 -10.923 5.938 1.00 86.56 383 ILE A N 1
ATOM 3060 C CA . ILE A 1 383 ? 21.598 -11.659 7.075 1.00 86.56 383 ILE A CA 1
ATOM 3061 C C . ILE A 1 383 ? 22.269 -12.951 6.586 1.00 86.56 383 ILE A C 1
ATOM 3063 O O . ILE A 1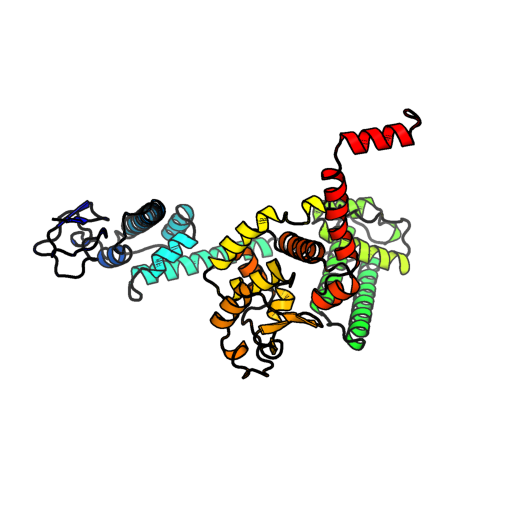 383 ? 23.417 -13.210 6.939 1.00 86.56 383 ILE A O 1
ATOM 3067 N N . ARG A 1 384 ? 21.603 -13.725 5.711 1.00 82.62 384 ARG A N 1
ATOM 3068 C CA . ARG A 1 384 ? 22.176 -14.947 5.111 1.00 82.62 384 ARG A CA 1
ATOM 3069 C C . ARG A 1 384 ? 23.432 -14.680 4.283 1.00 82.62 384 ARG A C 1
ATOM 3071 O O . ARG A 1 384 ? 24.312 -15.529 4.256 1.00 82.62 384 ARG A O 1
ATOM 3078 N N . SER A 1 385 ? 23.549 -13.511 3.651 1.00 77.81 385 SER A N 1
ATOM 3079 C CA . SER A 1 385 ? 24.761 -13.119 2.919 1.00 77.81 385 SER A CA 1
ATOM 3080 C C . SER A 1 385 ? 25.942 -12.715 3.815 1.00 77.81 385 SER A C 1
ATOM 3082 O O . SER A 1 385 ? 26.967 -12.282 3.298 1.00 77.81 385 SER A O 1
ATOM 3084 N N . GLY A 1 386 ? 25.818 -12.844 5.141 1.00 73.31 386 GLY A N 1
ATOM 3085 C CA . GLY A 1 386 ? 26.920 -12.655 6.089 1.00 73.31 386 GLY A CA 1
ATOM 3086 C C . GLY A 1 386 ? 26.917 -11.319 6.835 1.00 73.31 386 GLY A C 1
ATOM 3087 O O . GLY A 1 386 ? 27.822 -11.072 7.628 1.00 73.31 386 GLY A O 1
ATOM 3088 N N . ILE A 1 387 ? 25.907 -10.461 6.645 1.00 75.31 387 ILE A N 1
ATOM 3089 C CA . ILE A 1 387 ? 25.772 -9.225 7.430 1.00 75.31 387 ILE A CA 1
ATOM 3090 C C . ILE A 1 387 ? 25.044 -9.564 8.734 1.00 75.31 387 ILE A C 1
ATOM 3092 O O . ILE A 1 387 ? 23.818 -9.517 8.799 1.00 75.31 387 ILE A O 1
ATOM 3096 N N . THR A 1 388 ? 25.794 -9.934 9.771 1.00 73.44 388 THR A N 1
ATOM 3097 C CA . THR A 1 388 ? 25.237 -10.409 11.052 1.00 73.44 388 THR A CA 1
ATOM 3098 C C . THR A 1 388 ? 25.220 -9.350 12.157 1.00 73.44 388 THR A C 1
ATOM 3100 O O . THR A 1 388 ? 24.508 -9.514 13.148 1.00 73.44 388 THR A O 1
ATOM 3103 N N . ASP A 1 389 ? 25.935 -8.229 11.998 1.00 82.31 389 ASP A N 1
ATOM 3104 C CA . ASP A 1 389 ? 25.876 -7.128 12.965 1.00 82.31 389 ASP A CA 1
ATOM 3105 C C . ASP A 1 389 ? 24.526 -6.392 12.887 1.00 82.31 389 ASP A C 1
ATOM 3107 O O . ASP A 1 389 ? 24.237 -5.636 11.951 1.00 82.31 389 ASP A O 1
ATOM 3111 N N . ARG A 1 390 ? 23.703 -6.567 13.928 1.00 82.12 390 ARG A N 1
ATOM 3112 C CA . ARG A 1 390 ? 22.409 -5.887 14.078 1.00 82.12 390 ARG A CA 1
ATOM 3113 C C . ARG A 1 390 ? 22.548 -4.363 14.092 1.00 82.12 390 ARG A C 1
ATOM 3115 O O . ARG A 1 390 ? 21.633 -3.678 13.632 1.00 82.12 390 ARG A O 1
ATOM 3122 N N . GLY A 1 391 ? 23.655 -3.826 14.612 1.00 81.25 391 GLY A N 1
ATOM 3123 C CA . GLY A 1 391 ? 23.928 -2.389 14.632 1.00 81.25 391 GLY A CA 1
ATOM 3124 C C . GLY A 1 391 ? 24.121 -1.833 13.222 1.00 81.25 391 GLY A C 1
ATOM 3125 O O . GLY A 1 391 ? 23.461 -0.863 12.843 1.00 81.25 391 GLY A O 1
ATOM 3126 N N . ALA A 1 392 ? 24.960 -2.485 12.417 1.00 78.25 392 ALA A N 1
ATOM 3127 C CA . ALA A 1 392 ? 25.134 -2.168 11.004 1.00 78.25 392 ALA A CA 1
ATOM 3128 C C . ALA A 1 392 ? 23.827 -2.315 10.211 1.00 78.25 392 ALA A C 1
ATOM 3130 O O . ALA A 1 392 ? 23.425 -1.374 9.531 1.00 78.25 392 ALA A O 1
ATOM 3131 N N . LEU A 1 393 ? 23.095 -3.427 10.354 1.00 84.06 393 LEU A N 1
ATOM 3132 C CA . LEU A 1 393 ? 21.797 -3.617 9.684 1.00 84.06 393 LEU A CA 1
ATOM 3133 C C . LEU A 1 393 ? 20.777 -2.541 10.069 1.00 84.06 393 LEU A C 1
ATOM 3135 O O . LEU A 1 393 ? 20.002 -2.082 9.227 1.00 84.06 393 LEU A O 1
ATOM 3139 N N . HIS A 1 394 ? 20.769 -2.117 11.335 1.00 84.75 394 HIS A N 1
ATOM 3140 C CA . HIS A 1 394 ? 19.940 -1.005 11.775 1.00 84.75 394 HIS A CA 1
ATOM 3141 C C . HIS A 1 394 ? 20.323 0.290 11.054 1.00 84.75 394 HIS A C 1
ATOM 3143 O O . HIS A 1 394 ? 19.434 0.955 10.536 1.00 84.75 394 HIS A O 1
ATOM 3149 N N . ARG A 1 395 ? 21.609 0.635 10.956 1.00 80.56 395 ARG A N 1
ATOM 3150 C CA . ARG A 1 395 ? 22.050 1.866 10.277 1.00 80.56 395 ARG A CA 1
ATOM 3151 C C . ARG A 1 395 ? 21.807 1.840 8.765 1.00 80.56 395 ARG A C 1
ATOM 3153 O O . ARG A 1 395 ? 21.307 2.821 8.229 1.00 80.56 395 ARG A O 1
ATOM 3160 N N . VAL A 1 396 ? 22.058 0.710 8.098 1.00 81.19 396 VAL A N 1
ATOM 3161 C CA . VAL A 1 396 ? 21.886 0.550 6.638 1.00 81.19 396 VAL A CA 1
ATOM 3162 C C . VAL A 1 396 ? 20.407 0.470 6.243 1.00 81.19 396 VAL A C 1
ATOM 3164 O O . VAL A 1 396 ? 19.929 1.141 5.329 1.00 81.19 396 VAL A O 1
ATOM 3167 N N . LEU A 1 397 ? 19.633 -0.371 6.934 1.00 84.88 397 LEU A N 1
ATOM 3168 C CA . LEU A 1 397 ? 18.257 -0.693 6.532 1.00 84.88 397 LEU A CA 1
ATOM 3169 C C . LEU A 1 397 ? 17.218 0.158 7.270 1.00 84.88 397 LEU A C 1
ATOM 3171 O O . LEU A 1 397 ? 16.039 0.185 6.894 1.00 84.88 397 LEU A O 1
ATOM 3175 N N . GLY A 1 398 ? 17.620 0.815 8.369 1.00 79.94 398 GLY A N 1
ATOM 3176 C CA . GLY A 1 398 ? 16.755 1.432 9.384 1.00 79.94 398 GLY A CA 1
ATOM 3177 C C . GLY A 1 398 ? 15.559 0.576 9.765 1.00 79.94 398 GLY A C 1
ATOM 3178 O O . GLY A 1 398 ? 14.421 1.047 9.863 1.00 79.94 398 GLY A O 1
ATOM 3179 N N . VAL A 1 399 ? 15.838 -0.709 9.948 1.00 84.50 399 VAL A N 1
ATOM 3180 C CA . VAL A 1 399 ? 14.948 -1.689 10.560 1.00 84.50 399 VAL A CA 1
ATOM 3181 C C . VAL A 1 399 ? 15.233 -1.685 12.058 1.00 84.50 399 VAL A C 1
ATOM 3183 O O . VAL A 1 399 ? 16.385 -1.619 12.467 1.00 84.50 399 VAL A O 1
ATOM 3186 N N . SER A 1 400 ? 14.204 -1.711 12.905 1.00 83.94 400 SER A N 1
ATOM 3187 C CA . SER A 1 400 ? 14.416 -1.689 14.357 1.00 83.94 400 SER A CA 1
ATOM 3188 C C . SER A 1 400 ? 15.083 -2.980 14.849 1.00 83.94 400 SER A C 1
ATOM 3190 O O . SER A 1 400 ? 14.762 -4.058 14.348 1.00 83.94 400 SER A O 1
ATOM 3192 N N . LEU A 1 401 ? 15.938 -2.887 15.874 1.00 82.38 401 LEU A N 1
ATOM 3193 C CA . LEU A 1 401 ? 16.600 -4.052 16.485 1.00 82.38 401 LEU A CA 1
ATOM 3194 C C . LEU A 1 401 ? 15.621 -5.187 16.862 1.00 82.38 401 LEU A C 1
ATOM 3196 O O . LEU A 1 401 ? 15.916 -6.337 16.545 1.00 82.38 401 LEU A O 1
ATOM 3200 N N . PRO A 1 402 ? 14.417 -4.921 17.423 1.00 83.94 402 PRO A N 1
ATOM 3201 C CA . PRO A 1 402 ? 13.443 -5.983 17.688 1.00 83.94 402 PRO A CA 1
ATOM 3202 C C . PRO A 1 402 ? 12.921 -6.681 16.428 1.00 83.94 402 PRO A C 1
ATOM 3204 O O . PRO A 1 402 ? 12.554 -7.849 16.480 1.00 83.94 402 PRO A O 1
ATOM 3207 N N . THR A 1 403 ? 12.857 -5.974 15.296 1.00 85.44 403 THR A N 1
ATOM 3208 C CA . THR A 1 403 ? 12.448 -6.578 14.021 1.00 85.44 403 THR A CA 1
ATOM 3209 C C . THR A 1 403 ? 13.558 -7.465 13.466 1.00 85.44 403 THR A C 1
ATOM 3211 O O . THR A 1 403 ? 13.249 -8.537 12.962 1.00 85.44 403 THR A O 1
ATOM 3214 N N . LEU A 1 404 ? 14.826 -7.057 13.594 1.00 86.94 404 LEU A N 1
ATOM 3215 C CA . LEU A 1 404 ? 15.974 -7.887 13.208 1.00 86.94 404 LEU A CA 1
ATOM 3216 C C . LEU A 1 404 ? 16.006 -9.182 14.026 1.00 86.94 404 LEU A C 1
ATOM 3218 O O . LEU A 1 404 ? 15.950 -10.259 13.445 1.00 86.94 404 LEU A O 1
ATOM 3222 N N . ALA A 1 405 ? 15.921 -9.077 15.356 1.00 85.81 405 ALA A N 1
ATOM 3223 C CA . ALA A 1 405 ? 15.846 -10.238 16.246 1.00 85.81 405 ALA A CA 1
ATOM 3224 C C . ALA A 1 405 ? 14.639 -11.149 15.948 1.00 85.81 405 ALA A C 1
ATOM 3226 O O . ALA A 1 405 ? 14.686 -12.354 16.159 1.00 85.81 405 ALA A O 1
ATOM 3227 N N . TYR A 1 406 ? 13.529 -10.585 15.466 1.00 86.69 406 TYR A N 1
ATOM 3228 C CA . TYR A 1 406 ? 12.368 -11.365 15.046 1.00 86.69 406 TYR A CA 1
ATOM 3229 C C . TYR A 1 406 ? 12.598 -12.111 13.721 1.00 86.69 406 TYR A C 1
ATOM 3231 O O . TYR A 1 406 ? 12.140 -13.242 13.591 1.00 86.69 406 TYR A O 1
ATOM 3239 N N . VAL A 1 407 ? 13.291 -11.500 12.753 1.00 87.00 407 VAL A N 1
ATOM 3240 C CA . VAL A 1 407 ? 13.644 -12.142 11.472 1.00 87.00 407 VAL A CA 1
ATOM 3241 C C . VAL A 1 407 ? 14.691 -13.233 11.677 1.00 87.00 407 VAL A C 1
ATOM 3243 O O . VAL A 1 407 ? 14.583 -14.286 11.063 1.00 87.00 407 VAL A O 1
ATOM 3246 N N . GLU A 1 408 ? 15.653 -13.028 12.576 1.00 84.88 408 GLU A N 1
ATOM 3247 C CA . GLU A 1 408 ? 16.705 -14.011 12.862 1.00 84.88 408 GLU A CA 1
ATOM 3248 C C . GLU A 1 408 ? 16.166 -15.361 13.352 1.00 84.88 408 GLU A C 1
ATOM 3250 O O . GLU A 1 408 ? 16.716 -16.406 13.018 1.00 84.88 408 GLU A O 1
ATOM 3255 N N . LYS A 1 409 ? 15.024 -15.360 14.049 1.00 82.25 409 LYS A N 1
ATOM 3256 C CA . LYS A 1 409 ? 14.331 -16.587 14.480 1.00 82.25 409 LYS A CA 1
ATOM 3257 C C . LYS A 1 409 ? 13.897 -17.488 13.325 1.00 82.25 409 LYS A C 1
ATOM 3259 O O . LYS A 1 409 ? 13.632 -18.665 13.542 1.00 82.25 409 LYS A O 1
ATOM 3264 N N . VAL A 1 410 ? 13.796 -16.953 12.105 1.00 78.94 410 VAL A N 1
ATOM 3265 C CA . VAL A 1 410 ? 13.569 -17.778 10.911 1.00 78.94 410 VAL A CA 1
ATOM 3266 C C . VAL A 1 410 ? 14.759 -18.704 10.666 1.00 78.94 410 VAL A C 1
ATOM 3268 O O . VAL A 1 410 ? 14.548 -19.837 10.259 1.00 78.94 410 VAL A O 1
ATOM 3271 N N . PHE A 1 411 ? 15.986 -18.261 10.954 1.00 70.56 411 PHE A N 1
ATOM 3272 C CA . PHE A 1 411 ? 17.196 -19.065 10.762 1.00 70.56 411 PHE A CA 1
ATOM 3273 C C . PHE A 1 411 ? 17.408 -20.085 11.874 1.00 70.56 411 PHE A C 1
ATOM 3275 O O . PHE A 1 411 ? 17.844 -21.189 11.583 1.00 70.56 411 PHE A O 1
ATOM 3282 N N . GLU A 1 412 ? 17.058 -19.759 13.124 1.00 58.62 412 GLU A N 1
ATOM 3283 C CA . GLU A 1 412 ? 17.044 -20.746 14.218 1.00 58.62 412 GLU A CA 1
ATOM 3284 C C . GLU A 1 412 ? 16.127 -21.931 13.867 1.00 58.62 412 GLU A C 1
ATOM 3286 O O . GLU A 1 412 ? 16.476 -23.086 14.090 1.00 58.62 412 GLU A O 1
ATOM 3291 N N . TRP A 1 413 ? 14.979 -21.654 13.240 1.00 50.72 413 TRP A N 1
ATOM 3292 C CA . TRP A 1 413 ? 14.070 -22.683 12.734 1.00 50.72 413 TRP A CA 1
ATOM 3293 C C . TRP A 1 413 ? 14.639 -23.451 11.528 1.00 50.72 413 TRP A C 1
ATOM 3295 O O . TRP A 1 413 ? 14.494 -24.668 11.457 1.00 50.72 413 TRP A O 1
ATOM 3305 N N . ASP A 1 414 ? 15.327 -22.761 10.614 1.00 49.25 414 ASP A N 1
ATOM 3306 C CA . ASP A 1 414 ? 15.992 -23.363 9.446 1.00 49.25 414 ASP A CA 1
ATOM 3307 C C . ASP A 1 414 ? 17.116 -24.330 9.866 1.00 49.25 414 ASP A C 1
ATOM 3309 O O . ASP A 1 414 ? 17.249 -25.409 9.295 1.00 49.25 414 ASP A O 1
ATOM 3313 N N . LEU A 1 415 ? 17.864 -23.997 10.929 1.00 45.75 415 LEU A N 1
ATOM 3314 C CA . LEU A 1 415 ? 18.851 -24.873 11.576 1.00 45.75 415 LEU A CA 1
ATOM 3315 C C . LEU A 1 415 ? 18.197 -26.138 12.146 1.00 45.75 415 LEU A C 1
ATOM 3317 O O . LEU A 1 415 ? 18.687 -27.237 11.919 1.00 45.75 415 LEU A O 1
ATOM 3321 N N . HIS A 1 416 ? 17.050 -26.025 12.820 1.00 46.09 416 HIS A N 1
ATOM 3322 C CA . HIS A 1 416 ? 16.320 -27.203 13.308 1.00 46.09 416 HIS A CA 1
ATOM 3323 C C . HIS A 1 416 ? 15.768 -28.104 12.191 1.00 46.09 416 HIS A C 1
ATOM 3325 O O . HIS A 1 416 ? 15.539 -29.283 12.441 1.00 46.09 416 HIS A O 1
ATOM 3331 N N . MET A 1 417 ? 15.570 -27.570 10.983 1.00 42.91 417 MET A N 1
ATOM 3332 C CA . MET A 1 417 ? 15.134 -28.320 9.798 1.00 42.91 417 MET A CA 1
ATOM 3333 C C . MET A 1 417 ? 16.303 -28.889 8.974 1.00 42.91 417 MET A C 1
ATOM 3335 O O . MET A 1 417 ? 16.089 -29.796 8.176 1.00 42.91 417 MET A O 1
ATOM 3339 N N . THR A 1 418 ? 17.524 -28.366 9.144 1.00 46.44 418 THR A N 1
ATOM 3340 C CA . THR A 1 418 ? 18.746 -28.852 8.465 1.00 46.44 418 THR A CA 1
ATOM 3341 C C . THR A 1 418 ? 19.568 -29.829 9.302 1.00 46.44 418 THR A C 1
ATOM 3343 O O . THR A 1 418 ? 20.440 -30.501 8.754 1.00 46.44 418 THR A O 1
ATOM 3346 N N . VAL A 1 419 ? 19.304 -29.950 10.606 1.00 45.59 419 VAL A N 1
ATOM 3347 C CA . VAL A 1 419 ? 19.876 -31.023 11.428 1.00 45.59 419 VAL A CA 1
ATOM 3348 C C . VAL A 1 419 ? 19.095 -32.307 11.154 1.00 45.59 419 VAL A C 1
ATOM 3350 O O . VAL A 1 419 ? 17.878 -32.338 11.326 1.00 45.59 419 VAL A O 1
ATOM 3353 N N . ASP A 1 420 ? 19.806 -33.355 10.734 1.00 51.97 420 ASP A N 1
ATOM 3354 C CA . ASP A 1 420 ? 19.250 -34.688 10.490 1.00 51.97 420 ASP A CA 1
ATOM 3355 C C . ASP A 1 420 ? 18.348 -35.124 11.668 1.00 51.97 420 ASP A C 1
ATOM 3357 O O . ASP A 1 420 ? 18.804 -35.096 12.822 1.00 51.97 420 ASP A O 1
ATOM 3361 N N . PRO A 1 421 ? 17.079 -35.506 11.423 1.00 61.62 421 PRO A N 1
ATOM 3362 C CA . PRO A 1 421 ? 16.184 -36.026 12.452 1.00 61.62 421 PRO A CA 1
ATOM 3363 C C . PRO A 1 421 ? 16.811 -37.137 13.308 1.00 61.62 421 PRO A C 1
ATOM 3365 O O . PRO A 1 421 ? 16.544 -37.192 14.511 1.00 61.62 421 PRO A O 1
ATOM 3368 N N . GLU A 1 422 ? 17.683 -37.969 12.728 1.00 64.75 422 GLU A N 1
ATOM 3369 C CA . GLU A 1 422 ? 18.441 -39.009 13.436 1.00 64.75 422 GLU A CA 1
ATOM 3370 C C . GLU A 1 422 ? 19.426 -38.409 14.452 1.00 64.75 422 GLU A C 1
ATOM 3372 O O . GLU A 1 422 ? 19.522 -38.886 15.583 1.00 64.75 422 GLU A O 1
ATOM 3377 N N . MET A 1 423 ? 20.104 -37.307 14.112 1.00 59.09 423 MET A N 1
ATOM 3378 C CA . MET A 1 423 ? 21.011 -36.610 15.032 1.00 59.09 423 MET A CA 1
ATOM 3379 C C . MET A 1 423 ? 20.261 -35.903 16.163 1.00 59.09 423 MET A C 1
ATOM 3381 O O . MET A 1 423 ? 20.716 -35.914 17.308 1.00 59.09 423 MET A O 1
ATOM 3385 N N . VAL A 1 424 ? 19.098 -35.307 15.877 1.00 60.78 424 VAL A N 1
ATOM 3386 C CA . VAL A 1 424 ? 18.251 -34.700 16.920 1.00 60.78 424 VAL A CA 1
ATOM 3387 C C . VAL A 1 424 ? 17.735 -35.771 17.880 1.00 60.78 424 VAL A C 1
ATOM 3389 O O . VAL A 1 424 ? 17.719 -35.547 19.093 1.00 60.78 424 VAL A O 1
ATOM 3392 N N . LYS A 1 425 ? 17.339 -36.933 17.352 1.00 73.12 425 LYS A N 1
ATOM 3393 C CA . LYS A 1 425 ? 16.892 -38.084 18.138 1.00 73.12 425 LYS A CA 1
ATOM 3394 C C . LYS A 1 425 ? 18.024 -38.634 19.008 1.00 73.12 425 LYS A C 1
ATOM 3396 O O . LYS A 1 425 ? 17.858 -38.672 20.221 1.00 73.12 425 LYS A O 1
ATOM 3401 N N . SER A 1 426 ? 19.189 -38.906 18.419 1.00 69.94 426 SER A N 1
ATOM 3402 C CA . SER A 1 426 ? 20.391 -39.374 19.124 1.00 69.94 426 SER A CA 1
ATOM 3403 C C . SER A 1 426 ? 20.813 -38.420 20.250 1.00 69.94 426 SER A C 1
ATOM 3405 O O . SER A 1 426 ? 21.007 -38.830 21.393 1.00 69.94 426 SER A O 1
ATOM 3407 N N . ARG A 1 427 ? 20.838 -37.104 19.990 1.00 67.19 427 ARG A N 1
ATOM 3408 C CA . ARG A 1 427 ? 21.134 -36.096 21.022 1.00 67.19 427 ARG A CA 1
ATOM 3409 C C . ARG A 1 427 ? 20.109 -36.114 22.160 1.00 67.19 427 ARG A C 1
ATOM 3411 O O . ARG A 1 427 ? 20.471 -35.939 23.319 1.00 67.19 427 ARG A O 1
ATOM 3418 N N . ASN A 1 428 ? 18.826 -36.274 21.845 1.00 74.75 428 ASN A N 1
ATOM 3419 C CA . ASN A 1 428 ? 17.775 -36.297 22.860 1.00 74.75 428 ASN A CA 1
ATOM 3420 C C . ASN A 1 428 ? 17.796 -37.594 23.687 1.00 74.75 428 ASN A C 1
ATOM 3422 O O . ASN A 1 428 ? 17.497 -37.525 24.875 1.00 74.75 428 ASN A O 1
ATOM 3426 N N . GLU A 1 429 ? 18.182 -38.730 23.098 1.00 78.56 429 GLU A N 1
ATOM 3427 C CA . GLU A 1 429 ? 18.418 -40.000 23.807 1.00 78.56 429 GLU A CA 1
ATOM 3428 C C . GLU A 1 429 ? 19.571 -39.857 24.816 1.00 78.56 429 GLU A C 1
ATOM 3430 O O . GLU A 1 429 ? 19.433 -40.257 25.971 1.00 78.56 429 GLU A O 1
ATOM 3435 N N . VAL A 1 430 ? 20.663 -39.182 24.433 1.00 72.25 430 VAL A N 1
ATOM 3436 C CA . VAL A 1 430 ? 21.787 -38.874 25.341 1.00 72.25 430 VAL A CA 1
ATOM 3437 C C . VAL A 1 430 ? 21.364 -37.914 26.461 1.00 72.25 430 VAL A C 1
ATOM 3439 O O . VAL A 1 430 ? 21.630 -38.171 27.631 1.00 72.25 430 VAL A O 1
ATOM 3442 N N . ILE A 1 431 ? 20.638 -36.832 26.145 1.00 66.50 431 ILE A N 1
ATOM 3443 C CA . ILE A 1 431 ? 20.145 -35.866 27.152 1.00 66.50 431 ILE A CA 1
ATOM 3444 C C . ILE A 1 431 ? 19.174 -36.519 28.150 1.00 66.50 431 ILE A C 1
ATOM 3446 O O . ILE A 1 431 ? 19.134 -36.128 29.316 1.00 66.50 431 ILE A O 1
ATOM 3450 N N . ARG A 1 432 ? 18.377 -37.498 27.705 1.00 76.44 432 ARG A N 1
ATOM 3451 C CA . ARG A 1 432 ? 17.446 -38.253 28.559 1.00 76.44 432 ARG A CA 1
ATOM 3452 C C . ARG A 1 432 ? 18.112 -39.398 29.325 1.00 76.44 432 ARG A C 1
ATOM 3454 O O . ARG A 1 432 ? 17.447 -40.013 30.151 1.00 76.44 432 ARG A O 1
ATOM 3461 N N . GLY A 1 433 ? 19.394 -39.673 29.074 1.00 65.56 433 GLY A N 1
ATOM 3462 C CA . GLY A 1 433 ? 20.117 -40.795 29.677 1.00 65.56 433 GLY A CA 1
ATOM 3463 C C . GLY A 1 433 ? 19.699 -42.166 29.136 1.00 65.56 433 GLY A C 1
ATOM 3464 O O . GLY A 1 433 ? 20.023 -43.182 29.740 1.00 65.56 433 GLY A O 1
ATOM 3465 N N . GLU A 1 434 ? 18.985 -42.209 28.008 1.00 77.56 434 GLU A N 1
ATOM 3466 C CA . GLU A 1 434 ? 18.565 -43.441 27.324 1.00 77.56 434 GLU A CA 1
ATOM 3467 C C . GLU A 1 434 ? 19.734 -44.082 26.552 1.00 77.56 434 GLU A C 1
ATOM 3469 O O . GLU A 1 434 ? 19.685 -45.262 26.207 1.00 77.56 434 GLU A O 1
ATOM 3474 N N . ARG A 1 435 ? 20.807 -43.314 26.315 1.00 58.25 435 ARG A N 1
ATOM 3475 C CA . ARG A 1 435 ? 22.052 -43.761 25.690 1.00 58.25 435 ARG A CA 1
ATOM 3476 C C . ARG A 1 435 ? 23.247 -43.153 26.429 1.00 58.25 435 ARG A C 1
ATOM 3478 O O . ARG A 1 435 ? 23.321 -41.937 26.585 1.00 58.25 435 ARG A O 1
ATOM 3485 N N . THR A 1 436 ? 24.158 -43.997 26.900 1.00 56.94 436 THR A N 1
ATOM 3486 C CA . THR A 1 436 ? 25.493 -43.608 27.388 1.00 56.94 436 THR A CA 1
ATOM 3487 C C . THR A 1 436 ? 26.491 -43.875 26.264 1.00 56.94 436 THR A C 1
ATOM 3489 O O . THR A 1 436 ? 26.302 -44.843 25.526 1.00 56.94 436 THR A O 1
ATOM 3492 N N . GLU A 1 437 ? 27.448 -42.963 26.063 1.00 52.06 437 GLU A N 1
ATOM 3493 C CA . GLU A 1 437 ? 28.448 -43.049 24.981 1.00 52.06 437 GLU A CA 1
ATOM 3494 C C . GLU A 1 437 ? 29.231 -44.364 24.977 1.00 52.06 437 GLU A C 1
ATOM 3496 O O . GLU A 1 437 ? 29.617 -44.828 26.077 1.00 52.06 437 GLU A O 1
#

Solvent-accessible surface area (backbone atoms only — not comparable to full-atom values): 24481 Å² total; per-residue (Å²): 121,46,59,22,75,75,55,63,32,63,40,42,58,77,93,64,102,59,80,50,49,31,32,96,77,57,53,96,64,74,63,57,70,78,79,32,84,58,30,51,76,70,42,94,39,81,55,32,65,50,54,53,59,46,49,66,56,44,57,74,88,40,74,67,50,48,53,56,46,52,54,48,51,52,51,48,50,49,52,52,66,61,28,59,86,68,52,68,52,52,68,60,51,53,49,50,48,71,81,36,58,65,68,60,55,50,61,48,49,73,42,30,52,91,86,34,65,68,43,53,40,51,54,52,29,52,50,50,53,53,49,50,53,49,48,51,54,46,47,64,54,57,77,56,67,67,76,85,64,79,60,37,68,60,48,46,52,51,40,52,56,51,38,52,53,44,48,54,54,40,51,54,39,35,76,72,74,42,88,68,52,70,66,59,45,54,47,52,39,51,52,42,44,54,51,43,41,50,43,39,74,72,72,49,57,49,58,61,74,59,50,62,63,62,55,54,49,51,28,71,78,59,44,76,66,52,41,63,52,44,48,57,47,51,57,51,43,58,76,77,47,71,53,78,61,84,74,79,77,79,78,75,77,69,66,57,42,73,79,45,33,40,61,71,87,52,47,63,61,32,52,55,41,21,72,69,40,91,48,53,70,31,31,43,44,38,42,38,16,50,70,56,33,36,49,36,61,56,50,36,65,34,28,32,53,36,40,43,74,53,98,94,38,52,25,37,55,33,82,80,31,79,40,78,54,52,73,70,53,46,57,45,39,43,74,68,41,50,54,52,77,68,80,71,34,86,35,89,52,57,68,41,90,46,53,33,70,58,38,40,53,44,24,36,64,34,44,71,51,68,64,64,26,42,26,42,23,16,50,46,50,47,40,73,73,67,57,73,55,62,69,58,48,25,44,44,43,63,49,55,66,72,55,51,61,44,51,51,51,40,51,60,51,49,50,64,70,67,49,55,68,66,57,57,48,52,52,49,34,41,76,69,65,78,43,79,136

Radius of gyration: 31.04 Å; Cα contacts (8 Å, |Δi|>4): 511; chains: 1; bounding box: 64×63×95 Å